Protein AF-A0A9Q3YPM8-F1 (afdb_monomer)

Mean predicted aligned error: 15.96 Å

Sequence (405 aa):
MLRRLGGNARPLLLLPAGAGRDALEETVAVYQGLARAAGAPLRDAVVARRDDGGPLGPLLDVALRRDLCLHFLSNGQNPEDLYPAHPETLVEDALASTAVAGAPARVGDRRWADRLLDQSRALDAATRLLREGVPAFRGLLDHGAADGLTTLAPEVMVHGAADAGLRLALDAAGLPLGPTRAEGDGGRLLPALPDAALWHRLGERHWLAAVRGNARVWRHSDRHTLADCQAEARPWDSRLLRHRGRAVQVRLRRLDVAAPLAGGGEAPLSARLCAWFGTVHDLDSGAVIGRRYWLAPHGQDRERTLSLLLASLSAEALPALERRARQALDEEGVAAPEAAGLLAALALRLDLDDGDWALDARGQLLALLGGRRRRKPETLLEGLLALLRARHSLRALGRDLAPAP

Secondary structure (DSSP, 8-state):
-GGG--SSPPPEEEEETT--HHHHHHHHHHHHHHHHHTT----EEEEE--TT---SHHHHHHHHHTT-EEEEEE-SSSGGGEEE--HHHHHHHHHHHHHTTT-PPPTTSHHHHHHHHHHHHHHHHHHHHHHHH-GGGHHHHHHSS-----S--SEEEEESSTTTSEEEEE-TTS-EEEE-----S--EEESSPPPHHHHHHHTT--EEEEE-TT-EEEETTEEEEHHHHGGGSEEEEEEEEEETTEEEEEEEEEEEEEEEE--TTS--EEEEEEEEEEEEEETTT--EEEEEEEEEETT--HHHHHHHHHHHHHGGGHHHHHHHHHHHHHHTT---HHHHHHHHHHHHHHHH--SHHHHHHHHHHHHHTTS-----HHHHHHHHHHHHHHHHHHHHHHHHTSPP-

Structure (mmCIF, N/CA/C/O backbone):
data_AF-A0A9Q3YPM8-F1
#
_entry.id   AF-A0A9Q3YPM8-F1
#
loop_
_atom_site.group_PDB
_atom_site.id
_atom_site.type_symbol
_atom_site.label_atom_id
_atom_site.label_alt_id
_atom_site.label_comp_id
_atom_site.label_asym_id
_atom_site.label_entity_id
_atom_site.label_seq_id
_atom_site.pdbx_PDB_ins_code
_atom_site.Cartn_x
_atom_site.Cartn_y
_atom_site.Cartn_z
_atom_site.occupancy
_atom_site.B_iso_or_equiv
_atom_site.auth_seq_id
_atom_site.auth_comp_id
_atom_site.auth_asym_id
_atom_site.auth_atom_id
_atom_site.pdbx_PDB_model_num
ATOM 1 N N . MET A 1 1 ? -48.611 19.281 -9.018 1.00 44.16 1 MET A N 1
ATOM 2 C CA . MET A 1 1 ? -49.655 18.943 -8.024 1.00 44.16 1 MET A CA 1
ATOM 3 C C . MET A 1 1 ? -49.682 19.937 -6.854 1.00 44.16 1 MET A C 1
ATOM 5 O O . MET A 1 1 ? -50.742 20.485 -6.602 1.00 44.16 1 MET A O 1
ATOM 9 N N . LEU A 1 2 ? -48.538 20.288 -6.242 1.00 46.97 2 LEU A N 1
ATOM 10 C CA . LEU A 1 2 ? -48.443 21.256 -5.122 1.00 46.97 2 LEU A CA 1
ATOM 11 C C . LEU A 1 2 ? -48.969 22.685 -5.406 1.00 46.97 2 LEU A C 1
ATOM 13 O O . LEU A 1 2 ? -49.424 23.360 -4.496 1.00 46.97 2 LEU A O 1
ATOM 17 N N . ARG A 1 3 ? -48.978 23.140 -6.667 1.00 45.09 3 ARG A N 1
ATOM 18 C CA . ARG A 1 3 ? -49.458 24.484 -7.062 1.00 45.09 3 ARG A CA 1
ATOM 19 C C . ARG A 1 3 ? -50.988 24.673 -7.070 1.00 45.09 3 ARG A C 1
ATOM 21 O O . ARG A 1 3 ? -51.438 25.775 -7.351 1.00 45.09 3 ARG A O 1
ATOM 28 N N . ARG A 1 4 ? -51.786 23.621 -6.835 1.00 46.66 4 ARG A N 1
ATOM 29 C CA . ARG A 1 4 ? -53.264 23.661 -6.938 1.00 46.66 4 ARG A CA 1
ATOM 30 C C . ARG A 1 4 ? -54.008 23.749 -5.597 1.00 46.66 4 ARG A C 1
ATOM 32 O O . ARG A 1 4 ? -55.229 23.847 -5.613 1.00 46.66 4 ARG A O 1
ATOM 39 N N . LEU A 1 5 ? -53.310 23.735 -4.462 1.00 48.03 5 LEU A N 1
ATOM 40 C CA . LEU A 1 5 ? -53.928 23.864 -3.139 1.00 48.03 5 LEU A CA 1
ATOM 41 C C . LEU A 1 5 ? -53.943 25.344 -2.730 1.00 48.03 5 LEU A C 1
ATOM 43 O O . LEU A 1 5 ? -52.986 25.860 -2.163 1.00 48.03 5 LEU A O 1
ATOM 47 N N . GLY A 1 6 ? -55.015 26.046 -3.104 1.00 45.03 6 GLY A N 1
ATOM 48 C CA . GLY A 1 6 ? -55.309 27.389 -2.610 1.00 45.03 6 GLY A CA 1
ATOM 49 C C . GLY A 1 6 ? -55.804 27.329 -1.164 1.00 45.03 6 GLY A C 1
ATOM 50 O O . GLY A 1 6 ? -56.786 26.650 -0.884 1.00 45.03 6 GLY A O 1
ATOM 51 N N . GLY A 1 7 ? -55.123 28.056 -0.275 1.00 45.88 7 GLY A N 1
ATOM 52 C CA . GLY A 1 7 ? -55.460 28.202 1.144 1.00 45.88 7 GLY A CA 1
ATOM 53 C C . GLY A 1 7 ? -54.425 27.541 2.050 1.00 45.88 7 GLY A C 1
ATOM 54 O O . GLY A 1 7 ? -54.368 26.325 2.073 1.00 45.88 7 GLY A O 1
ATOM 55 N N . ASN A 1 8 ? -53.610 28.357 2.736 1.00 58.81 8 ASN A N 1
ATOM 56 C CA . ASN A 1 8 ? -52.725 28.122 3.903 1.00 58.81 8 ASN A CA 1
ATOM 57 C C . ASN A 1 8 ? -52.193 26.694 4.221 1.00 58.81 8 ASN A C 1
ATOM 59 O O . ASN A 1 8 ? -51.879 26.394 5.372 1.00 58.81 8 ASN A O 1
ATOM 63 N N . ALA A 1 9 ? -52.089 25.806 3.235 1.00 62.78 9 ALA A N 1
ATOM 64 C CA . ALA A 1 9 ? -51.736 24.409 3.411 1.00 62.78 9 ALA A CA 1
ATOM 65 C C . ALA A 1 9 ? 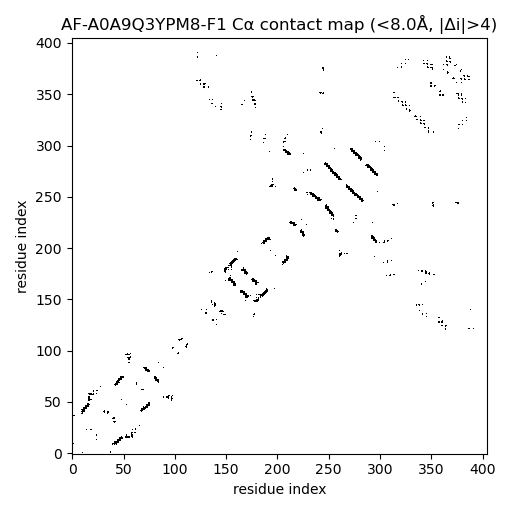-50.215 24.270 3.421 1.00 62.78 9 ALA A C 1
ATOM 67 O O . ALA A 1 9 ? -49.535 24.633 2.458 1.00 62.78 9 ALA A O 1
ATOM 68 N N . ARG A 1 10 ? -49.679 23.740 4.521 1.00 70.25 10 ARG A N 1
ATOM 69 C CA . ARG A 1 10 ? -48.256 23.424 4.637 1.00 70.25 10 ARG A CA 1
ATOM 70 C C . ARG A 1 10 ? -48.000 22.040 4.043 1.00 70.25 10 ARG A C 1
ATOM 72 O O . ARG A 1 10 ? -48.727 21.105 4.383 1.00 70.25 10 ARG A O 1
ATOM 79 N N . PRO A 1 11 ? -47.022 21.890 3.135 1.00 76.06 11 PRO A N 1
ATOM 80 C CA . PRO A 1 11 ? -46.673 20.582 2.611 1.00 76.06 11 PRO A CA 1
ATOM 81 C C . PRO A 1 11 ? -46.047 19.749 3.733 1.00 76.06 11 PRO A C 1
ATOM 83 O O . PRO A 1 11 ? -45.195 20.241 4.470 1.00 76.06 11 PRO A O 1
ATOM 86 N N . LEU A 1 12 ? -46.473 18.493 3.842 1.00 82.56 12 LEU A N 1
ATOM 87 C CA . LEU A 1 12 ? -46.026 17.567 4.873 1.00 82.56 12 LEU A CA 1
ATOM 88 C C . LEU A 1 12 ? -45.457 16.300 4.224 1.00 82.56 12 LEU A C 1
ATOM 90 O O . LEU A 1 12 ? -46.029 15.783 3.262 1.00 82.56 12 LEU A O 1
ATOM 94 N N . LEU A 1 13 ? -44.319 15.820 4.724 1.00 86.00 13 LEU A N 1
ATOM 95 C CA . LEU A 1 13 ? -43.622 14.643 4.211 1.00 86.00 13 LEU A CA 1
ATOM 96 C C . LEU A 1 13 ? -43.983 13.395 5.021 1.00 86.00 13 LEU A C 1
ATOM 98 O O . LEU A 1 13 ? -43.853 13.385 6.240 1.00 86.00 13 LEU A O 1
ATOM 102 N N . LEU A 1 14 ? -44.390 12.322 4.347 1.00 84.50 14 LEU A N 1
ATOM 103 C CA . LEU A 1 14 ? -44.608 11.029 4.992 1.00 84.50 14 LEU A CA 1
ATOM 104 C C . LEU A 1 14 ? -43.314 10.211 4.954 1.00 84.50 14 LEU A C 1
ATOM 106 O O . LEU A 1 14 ? -42.808 9.905 3.874 1.00 84.50 14 LEU A O 1
ATOM 110 N N . LEU A 1 15 ? -42.783 9.862 6.123 1.00 83.38 15 LEU A N 1
ATOM 111 C CA . LEU A 1 15 ? -41.532 9.123 6.266 1.00 83.38 15 LEU A CA 1
ATOM 112 C C . LEU A 1 15 ? -41.803 7.680 6.710 1.00 83.38 15 LEU A C 1
ATOM 114 O O . LEU A 1 15 ? -42.414 7.484 7.762 1.00 83.38 15 LEU A O 1
ATOM 118 N N . PRO A 1 16 ? -41.341 6.661 5.965 1.00 78.19 16 PRO A N 1
ATOM 119 C CA . PRO A 1 16 ? -41.473 5.275 6.394 1.00 78.19 16 PRO A CA 1
ATOM 120 C C . PRO A 1 16 ? -40.496 4.970 7.539 1.00 78.19 16 PRO A C 1
ATOM 122 O O . PRO A 1 16 ? -39.283 5.155 7.405 1.00 78.19 16 PRO A O 1
ATOM 125 N N . ALA A 1 17 ? -41.007 4.459 8.660 1.00 66.75 17 ALA A N 1
ATOM 126 C CA . ALA A 1 17 ? -40.172 3.943 9.739 1.00 66.75 17 ALA A CA 1
ATOM 127 C C . ALA A 1 17 ? -39.450 2.661 9.284 1.00 66.75 17 ALA A C 1
ATOM 129 O O . ALA A 1 17 ? -40.036 1.808 8.617 1.00 66.75 17 ALA A O 1
ATOM 130 N N . GLY A 1 18 ? -38.170 2.518 9.643 1.00 66.25 18 GLY A N 1
ATOM 131 C CA . GLY A 1 18 ? -37.345 1.354 9.291 1.00 66.25 18 GLY A CA 1
ATOM 132 C C . GLY A 1 18 ? -36.570 1.456 7.974 1.00 66.25 18 GLY A C 1
ATOM 133 O O . GLY A 1 18 ? -35.791 0.556 7.663 1.00 66.25 18 GLY A O 1
ATOM 134 N N . ALA A 1 19 ? -36.716 2.547 7.217 1.00 69.12 19 ALA A N 1
ATOM 135 C CA . ALA A 1 19 ? -35.818 2.829 6.102 1.00 69.12 19 ALA A CA 1
ATOM 136 C C . ALA A 1 19 ? -34.400 3.167 6.606 1.00 69.12 19 ALA A C 1
ATOM 138 O O . ALA A 1 19 ? -34.218 3.808 7.644 1.00 69.12 19 ALA A O 1
ATOM 139 N N . GLY A 1 20 ? -33.378 2.722 5.869 1.00 71.00 20 GLY A N 1
ATOM 140 C CA . GLY A 1 20 ? -31.982 3.027 6.186 1.00 71.00 20 GLY A CA 1
ATOM 141 C C . GLY A 1 20 ? -31.685 4.526 6.077 1.00 71.00 20 GLY A C 1
ATOM 142 O O . GLY A 1 20 ? -32.285 5.224 5.259 1.00 71.00 20 GLY A O 1
ATOM 143 N N . ARG A 1 21 ? -30.725 5.007 6.878 1.00 76.88 21 ARG A N 1
ATOM 144 C CA . ARG A 1 21 ? -30.326 6.424 6.958 1.00 76.88 21 ARG A CA 1
ATOM 145 C C . ARG A 1 21 ? -30.075 7.050 5.586 1.00 76.88 21 ARG A C 1
ATOM 147 O O . ARG A 1 21 ? -30.620 8.105 5.298 1.00 76.88 21 ARG A O 1
ATOM 154 N N . ASP A 1 22 ? -29.297 6.375 4.743 1.00 77.38 22 ASP A N 1
ATOM 155 C CA . ASP A 1 22 ? -28.890 6.908 3.438 1.00 77.38 22 ASP A CA 1
ATOM 156 C C . ASP A 1 22 ? -30.092 7.087 2.495 1.00 77.38 22 ASP A C 1
ATOM 158 O O . ASP A 1 22 ? -30.207 8.107 1.821 1.00 77.38 22 ASP A O 1
ATOM 162 N N . ALA A 1 23 ? -31.042 6.144 2.515 1.00 77.25 23 ALA A N 1
ATOM 163 C CA . ALA A 1 23 ? -32.258 6.217 1.705 1.00 77.25 23 ALA A CA 1
ATOM 164 C C . ALA A 1 23 ? -33.213 7.324 2.186 1.00 77.25 23 ALA A C 1
ATOM 166 O O . ALA A 1 23 ? -33.827 8.018 1.371 1.00 77.25 23 ALA A O 1
ATOM 167 N N . LEU A 1 24 ? -33.331 7.508 3.507 1.00 83.62 24 LEU A N 1
ATOM 168 C CA . LEU A 1 24 ? -34.110 8.599 4.099 1.00 83.62 24 LEU A CA 1
ATOM 169 C C . LEU A 1 24 ? -33.495 9.962 3.768 1.00 83.62 24 LEU A C 1
ATOM 171 O O . LEU A 1 24 ? -34.211 10.865 3.343 1.00 83.62 24 LEU A O 1
ATOM 175 N N . GLU A 1 25 ? -32.178 10.093 3.910 1.00 85.81 25 GLU A N 1
ATOM 176 C CA . GLU A 1 25 ? -31.433 11.321 3.628 1.00 85.81 25 GLU A CA 1
ATOM 177 C C . GLU A 1 25 ? -31.576 11.744 2.158 1.00 85.81 25 GLU A C 1
ATOM 179 O O . GLU A 1 25 ? -31.875 12.907 1.874 1.00 85.81 25 GLU A O 1
ATOM 184 N N . GLU A 1 26 ? -31.425 10.803 1.219 1.00 87.25 26 GLU A N 1
ATOM 185 C CA . GLU A 1 26 ? -31.601 11.055 -0.215 1.00 87.25 26 GLU A CA 1
ATOM 186 C C . GLU A 1 26 ? -33.042 11.473 -0.540 1.00 87.25 26 GLU A C 1
ATOM 188 O O . GLU A 1 26 ? -33.267 12.489 -1.202 1.00 87.25 26 GLU A O 1
ATOM 193 N N . THR A 1 27 ? -34.027 10.746 -0.007 1.00 85.56 27 THR A N 1
ATOM 194 C CA . THR A 1 27 ? -35.450 11.032 -0.234 1.00 85.56 27 THR A CA 1
ATOM 195 C C . THR A 1 27 ? -35.820 12.422 0.287 1.00 85.56 27 THR A C 1
ATOM 197 O O . THR A 1 27 ? -36.368 13.243 -0.452 1.00 85.56 27 THR A O 1
ATOM 200 N N . VAL A 1 28 ? -35.470 12.734 1.539 1.00 88.38 28 VAL A N 1
ATOM 201 C CA . VAL A 1 28 ? -35.743 14.042 2.153 1.00 88.38 28 VAL A CA 1
ATOM 202 C C . VAL A 1 28 ? -35.063 15.162 1.365 1.00 88.38 28 VAL A C 1
ATOM 204 O O . VAL A 1 28 ? -35.694 16.185 1.094 1.00 88.38 28 VAL A O 1
ATOM 207 N N . ALA A 1 29 ? -33.812 14.966 0.934 1.00 88.12 29 ALA A N 1
ATOM 208 C CA . ALA A 1 29 ? -33.084 15.953 0.144 1.00 88.12 29 ALA A CA 1
ATOM 209 C C . ALA A 1 29 ? -33.784 16.289 -1.175 1.00 88.12 29 ALA A C 1
ATOM 211 O O . ALA A 1 29 ? -33.936 17.469 -1.507 1.00 88.12 29 ALA A O 1
ATOM 212 N N . VAL A 1 30 ? -34.229 15.266 -1.908 1.00 87.25 30 VAL A N 1
ATOM 213 C CA . VAL A 1 30 ? -34.915 15.434 -3.192 1.00 87.25 30 VAL A CA 1
ATOM 214 C C . VAL A 1 30 ? -36.233 16.180 -2.995 1.00 87.25 30 VAL A C 1
ATOM 216 O O . VAL A 1 30 ? -36.475 17.182 -3.670 1.00 87.25 30 VAL A O 1
ATOM 219 N N . TYR A 1 31 ? -37.064 15.767 -2.034 1.00 84.50 31 TYR A N 1
ATOM 220 C CA . TYR A 1 31 ? -38.361 16.411 -1.804 1.00 84.50 31 TYR A CA 1
ATOM 221 C C . TYR A 1 31 ? -38.232 17.842 -1.272 1.00 84.50 31 TYR A C 1
ATOM 223 O O . TYR A 1 31 ? -38.957 18.723 -1.737 1.00 84.50 31 TYR A O 1
ATOM 231 N N . GLN A 1 32 ? -37.280 18.122 -0.377 1.00 87.44 32 GLN A N 1
ATOM 232 C CA . GLN A 1 32 ? -36.989 19.493 0.058 1.00 87.44 32 GLN A CA 1
ATOM 233 C C . GLN A 1 32 ? -36.479 20.365 -1.098 1.00 87.44 32 GLN A C 1
ATOM 235 O O . GLN A 1 32 ? -36.865 21.531 -1.205 1.00 87.44 32 GLN A O 1
ATOM 240 N N . GLY A 1 33 ? -35.643 19.810 -1.982 1.00 84.56 33 GLY A N 1
ATOM 241 C CA . GLY A 1 33 ? -35.167 20.485 -3.190 1.00 84.56 33 GLY A CA 1
ATOM 242 C C . GLY A 1 33 ? -36.309 20.848 -4.142 1.00 84.56 33 GLY A C 1
ATOM 243 O O . GLY A 1 33 ? -36.423 22.002 -4.559 1.00 84.56 33 GLY A O 1
ATOM 244 N N . LEU A 1 34 ? -37.204 19.895 -4.418 1.00 83.69 34 LEU A N 1
ATOM 245 C CA . LEU A 1 34 ? -38.385 20.101 -5.263 1.00 83.69 34 LEU A CA 1
ATOM 246 C C . LEU A 1 34 ? -39.369 21.109 -4.655 1.00 83.69 34 LEU A C 1
ATOM 248 O O . LEU A 1 34 ? -39.894 21.967 -5.365 1.00 83.69 34 LEU A O 1
ATOM 252 N N . ALA A 1 35 ? -39.603 21.043 -3.344 1.00 81.00 35 ALA A N 1
ATOM 253 C CA . ALA A 1 35 ? -40.507 21.952 -2.645 1.00 81.00 35 ALA A CA 1
ATOM 254 C C . ALA A 1 35 ? -39.954 23.391 -2.623 1.00 81.00 35 ALA A C 1
ATOM 256 O O . ALA A 1 35 ? -40.674 24.344 -2.935 1.00 81.00 35 ALA A O 1
ATOM 257 N N . ARG A 1 36 ? -38.641 23.549 -2.389 1.00 81.00 36 ARG A N 1
ATOM 258 C CA . ARG A 1 36 ? -37.949 24.844 -2.483 1.00 81.00 36 ARG A CA 1
ATOM 259 C C . ARG A 1 36 ? -38.025 25.426 -3.898 1.00 81.00 36 ARG A C 1
ATOM 261 O O . ARG A 1 36 ? -38.323 26.608 -4.036 1.00 81.00 36 ARG A O 1
ATOM 268 N N . ALA A 1 37 ? -37.836 24.610 -4.937 1.00 79.38 37 ALA A N 1
ATOM 269 C CA . ALA A 1 37 ? -38.005 25.039 -6.330 1.00 79.38 37 ALA A CA 1
ATOM 270 C C . ALA A 1 37 ? -39.453 25.459 -6.658 1.00 79.38 37 ALA A C 1
ATOM 272 O O . ALA A 1 37 ? -39.678 26.310 -7.515 1.00 79.38 37 ALA A O 1
ATOM 273 N N . ALA A 1 38 ? -40.438 24.900 -5.949 1.00 78.75 38 ALA A N 1
ATOM 274 C CA . ALA A 1 38 ? -41.848 25.269 -6.054 1.00 78.75 38 ALA A CA 1
ATOM 275 C C . ALA A 1 38 ? -42.260 26.459 -5.159 1.00 78.75 38 ALA A C 1
ATOM 277 O O . ALA A 1 38 ? -43.429 26.845 -5.182 1.00 78.75 38 ALA A O 1
ATOM 278 N N . GLY A 1 39 ? -41.329 27.048 -4.395 1.00 79.62 39 GLY A N 1
ATOM 279 C CA . GLY A 1 39 ? -41.578 28.194 -3.512 1.00 79.62 39 GLY A CA 1
ATOM 280 C C . GLY A 1 39 ? -42.274 27.856 -2.188 1.00 79.62 39 GLY A C 1
ATOM 281 O O . GLY A 1 39 ? -42.705 28.767 -1.488 1.00 79.62 39 GLY A O 1
ATOM 282 N N . ALA A 1 40 ? -42.382 26.574 -1.828 1.00 80.06 40 ALA A N 1
ATOM 283 C CA . ALA A 1 40 ? -43.018 26.121 -0.593 1.00 80.06 40 ALA A CA 1
ATOM 284 C C . ALA A 1 40 ? -42.015 25.296 0.234 1.00 80.06 40 ALA A C 1
ATOM 286 O O . ALA A 1 40 ? -41.669 24.189 -0.174 1.00 80.06 40 ALA A O 1
ATOM 287 N N . PRO A 1 41 ? -41.499 25.795 1.371 1.00 79.31 41 PRO A N 1
ATOM 288 C CA . PRO A 1 41 ? -40.538 25.041 2.169 1.00 79.31 41 PRO A CA 1
ATOM 289 C C . PRO A 1 41 ? -41.195 23.799 2.788 1.00 79.31 41 PRO A C 1
ATOM 291 O O . PRO A 1 41 ? -42.257 23.891 3.399 1.00 79.31 41 PRO A O 1
ATOM 294 N N . LEU A 1 42 ? -40.540 22.645 2.651 1.00 86.56 42 LEU A N 1
ATOM 295 C CA . LEU A 1 42 ? -40.962 21.381 3.252 1.00 86.56 42 LEU A CA 1
ATOM 296 C C . LEU A 1 42 ? -40.192 21.154 4.556 1.00 86.56 42 LEU A C 1
ATOM 298 O O . LEU A 1 42 ? -39.017 20.780 4.524 1.00 86.56 42 LEU A O 1
ATOM 302 N N . ARG A 1 43 ? -40.850 21.425 5.684 1.00 86.50 43 ARG A N 1
ATOM 303 C CA . ARG A 1 43 ? -40.282 21.271 7.036 1.00 86.50 43 ARG A CA 1
ATOM 304 C C . ARG A 1 43 ? -41.102 20.373 7.947 1.00 86.50 43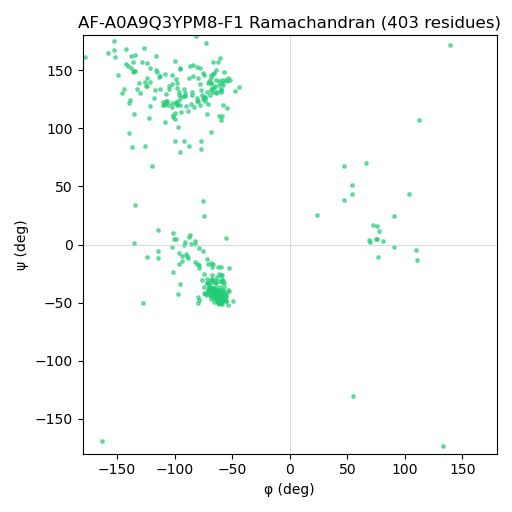 ARG A C 1
ATOM 306 O O . ARG A 1 43 ? -40.629 20.010 9.009 1.00 86.50 43 ARG A O 1
ATOM 313 N N . ASP A 1 44 ? -42.307 20.010 7.540 1.00 86.25 44 ASP A N 1
ATOM 314 C CA . ASP A 1 44 ? -43.229 19.247 8.367 1.00 86.25 44 ASP A CA 1
ATOM 315 C C . ASP A 1 44 ? -43.227 17.784 7.910 1.00 86.25 44 ASP A C 1
ATOM 317 O O . ASP A 1 44 ? -43.214 17.512 6.705 1.00 86.25 44 ASP A O 1
ATOM 321 N N . ALA A 1 45 ? -43.229 16.834 8.847 1.00 87.38 45 ALA A N 1
ATOM 322 C CA . ALA A 1 45 ? -43.259 15.410 8.531 1.00 87.38 45 ALA A CA 1
ATOM 323 C C . ALA A 1 45 ? -44.123 14.580 9.497 1.00 87.38 45 ALA A C 1
ATOM 325 O O . ALA A 1 45 ? -44.351 14.949 10.649 1.00 87.38 45 ALA A O 1
ATOM 326 N N . VAL A 1 46 ? -44.600 13.438 8.999 1.00 85.50 46 VAL A N 1
ATOM 327 C CA . VAL A 1 46 ? -45.326 12.396 9.741 1.00 85.50 46 VAL A CA 1
ATOM 328 C C . VAL A 1 46 ? -44.590 11.084 9.543 1.00 85.50 46 VAL A C 1
ATOM 330 O O . VAL A 1 46 ? -44.169 10.759 8.432 1.00 85.50 46 VAL A O 1
ATOM 333 N N . VAL A 1 47 ? -44.432 10.328 10.622 1.00 83.75 47 VAL A N 1
ATOM 334 C CA . VAL A 1 47 ? -43.753 9.033 10.600 1.00 83.75 47 VAL A CA 1
ATOM 335 C C . VAL A 1 47 ? -44.792 7.926 10.465 1.00 83.75 47 VAL A C 1
ATOM 337 O O . VAL A 1 47 ? -45.696 7.827 11.286 1.00 83.75 47 VAL A O 1
ATOM 340 N N . ALA A 1 48 ? -44.658 7.081 9.447 1.00 79.25 48 ALA A N 1
ATOM 341 C CA . ALA A 1 48 ? -45.505 5.910 9.244 1.00 79.25 48 ALA A CA 1
ATOM 342 C C . ALA A 1 48 ? -44.774 4.640 9.692 1.00 79.25 48 ALA A C 1
ATOM 344 O O . ALA A 1 48 ? -43.806 4.220 9.049 1.00 79.25 48 ALA A O 1
ATOM 345 N N . ARG A 1 49 ? -45.231 4.013 10.779 1.00 71.19 49 ARG A N 1
ATOM 346 C CA . ARG A 1 49 ? -44.704 2.745 11.296 1.00 71.19 49 ARG A CA 1
ATOM 347 C C . ARG A 1 49 ? -45.562 1.594 10.766 1.00 71.19 49 ARG A C 1
ATOM 349 O O . ARG A 1 49 ? -46.763 1.570 10.985 1.00 71.19 49 ARG A O 1
ATOM 356 N N . ARG A 1 50 ? -44.955 0.654 10.029 1.00 57.91 50 ARG A N 1
ATOM 357 C CA . ARG A 1 50 ? -45.575 -0.654 9.737 1.00 57.91 50 ARG A CA 1
ATOM 358 C C . ARG A 1 50 ? -45.311 -1.588 10.915 1.00 57.91 50 ARG A C 1
ATOM 360 O O . ARG A 1 50 ? -44.225 -1.512 11.488 1.00 57.91 50 ARG A O 1
ATOM 367 N N . ASP A 1 51 ? -46.272 -2.453 11.219 1.00 53.53 51 ASP A N 1
ATOM 368 C CA . ASP A 1 51 ? -46.454 -3.232 12.462 1.00 53.53 51 ASP A CA 1
ATOM 369 C C . ASP A 1 51 ? -45.287 -4.134 12.941 1.00 53.53 51 ASP A C 1
ATOM 371 O O . ASP A 1 51 ? -45.416 -4.793 13.963 1.00 53.53 51 ASP A O 1
ATOM 375 N N . ASP A 1 52 ? -44.117 -4.099 12.292 1.00 52.94 52 ASP A N 1
ATOM 376 C CA . ASP A 1 52 ? -42.865 -4.754 12.720 1.00 52.94 52 ASP A CA 1
ATOM 377 C C . ASP A 1 52 ? -41.722 -3.766 13.073 1.00 52.94 52 ASP A C 1
ATOM 379 O O . ASP A 1 52 ? -40.566 -4.151 13.228 1.00 52.94 52 ASP A O 1
ATOM 383 N N . GLY A 1 53 ? -42.027 -2.470 13.219 1.00 54.94 53 GLY A N 1
ATOM 384 C CA . GLY A 1 53 ? -41.242 -1.496 13.991 1.00 54.94 53 GLY A CA 1
ATOM 385 C C . GLY A 1 53 ? -39.723 -1.465 13.765 1.00 54.94 53 GLY A C 1
ATOM 386 O O . GLY A 1 53 ? -38.958 -1.736 14.689 1.00 54.94 53 GLY A O 1
ATOM 387 N N . GLY A 1 54 ? -39.274 -1.052 12.575 1.00 60.91 54 GLY A N 1
ATOM 388 C CA . GLY A 1 54 ? -37.855 -0.759 12.334 1.00 60.91 54 GLY A CA 1
ATOM 389 C C . GLY A 1 54 ? -37.303 0.370 13.232 1.00 60.91 54 GLY A C 1
ATOM 390 O O . GLY A 1 54 ? -38.076 1.166 13.773 1.00 60.91 54 GLY A O 1
ATOM 391 N N . PRO A 1 55 ? -35.970 0.469 13.400 1.00 68.25 55 PRO A N 1
ATOM 392 C CA . PRO A 1 55 ? -35.357 1.397 14.350 1.00 68.25 55 PRO A CA 1
ATOM 393 C C . PRO A 1 55 ? -35.648 2.857 13.981 1.00 68.25 55 PRO A C 1
ATOM 395 O O . PRO A 1 55 ? -35.435 3.274 12.842 1.00 68.25 55 PRO A O 1
ATOM 398 N N . LEU A 1 56 ? -36.089 3.649 14.963 1.00 76.44 56 LEU A N 1
ATOM 399 C CA . LEU A 1 56 ? -36.402 5.075 14.778 1.00 76.44 56 LEU A CA 1
ATOM 400 C C . LEU A 1 56 ? -35.151 5.968 14.750 1.00 76.44 56 LEU A C 1
ATOM 402 O O . LEU A 1 56 ? -35.204 7.085 14.242 1.00 76.44 56 LEU A O 1
ATOM 406 N N . GLY A 1 57 ? -34.009 5.477 15.244 1.00 78.19 57 GLY A N 1
ATOM 407 C CA . GLY A 1 57 ? -32.757 6.241 15.337 1.00 78.19 57 GLY A CA 1
ATOM 408 C C . GLY A 1 57 ? -32.288 6.877 14.016 1.00 78.19 57 GLY A C 1
ATOM 409 O O . GLY A 1 57 ? -32.058 8.085 13.989 1.00 78.19 57 GLY A O 1
ATOM 410 N N . PRO A 1 58 ? -32.185 6.119 12.906 1.00 78.31 58 PRO A N 1
ATOM 411 C CA . PRO A 1 58 ? -31.844 6.677 11.596 1.00 78.31 58 PRO A CA 1
ATOM 412 C C . PRO A 1 58 ? -32.792 7.787 11.127 1.00 78.31 58 PRO A C 1
ATOM 414 O O . PRO A 1 58 ? -32.343 8.752 10.518 1.00 78.31 58 PRO A O 1
ATOM 417 N N . LEU A 1 59 ? -34.088 7.671 11.427 1.00 82.00 59 LEU A N 1
ATOM 418 C CA . LEU A 1 59 ? -35.092 8.664 11.050 1.00 82.00 59 LEU A CA 1
ATOM 419 C C . LEU A 1 59 ? -34.950 9.945 11.874 1.00 82.00 59 LEU A C 1
ATOM 421 O O . LEU A 1 59 ? -34.996 11.033 11.303 1.00 82.00 59 LEU A O 1
ATOM 425 N N . LEU A 1 60 ? -34.735 9.828 13.189 1.00 84.19 60 LEU A N 1
ATOM 426 C CA . LEU A 1 60 ? -34.515 10.985 14.060 1.00 84.19 60 LEU A CA 1
ATOM 427 C C . LEU A 1 60 ? -33.236 11.750 13.690 1.00 84.19 60 LEU A C 1
ATOM 429 O O . LEU A 1 60 ? -33.254 12.979 13.672 1.00 84.19 60 LEU A O 1
ATOM 433 N N . ASP A 1 61 ? -32.147 11.055 13.341 1.00 81.62 61 ASP A N 1
ATOM 434 C CA . ASP A 1 61 ? -30.912 11.710 12.883 1.00 81.62 61 ASP A CA 1
ATOM 435 C C . ASP A 1 61 ? -31.135 12.510 11.589 1.00 81.62 61 ASP A C 1
ATOM 437 O O . ASP A 1 61 ? -30.715 13.666 11.504 1.00 81.62 61 ASP A O 1
ATOM 441 N N . VAL A 1 62 ? -31.843 11.938 10.609 1.00 82.12 62 VAL A N 1
ATOM 442 C CA . VAL A 1 62 ? -32.192 12.642 9.362 1.00 82.12 62 VAL A CA 1
ATOM 443 C C . VAL A 1 62 ? -33.109 13.835 9.647 1.00 82.12 62 VAL A C 1
ATOM 445 O O . VAL A 1 62 ? -32.867 14.925 9.131 1.00 82.12 62 VAL A O 1
ATOM 448 N N . ALA A 1 63 ? -34.124 13.672 10.502 1.00 84.12 63 ALA A N 1
ATOM 449 C CA . ALA A 1 63 ? -35.047 14.750 10.853 1.00 84.12 63 ALA A CA 1
ATOM 450 C C . ALA A 1 63 ? -34.327 15.940 11.509 1.00 84.12 63 ALA A C 1
ATOM 452 O O . ALA A 1 63 ? -34.533 17.080 11.095 1.00 84.12 63 ALA A O 1
ATOM 453 N N . LEU A 1 64 ? -33.419 15.675 12.455 1.00 83.38 64 LEU A N 1
ATOM 454 C CA . LEU A 1 64 ? -32.603 16.704 13.107 1.00 83.38 64 LEU A CA 1
ATOM 455 C C . LEU A 1 64 ? -31.669 17.412 12.117 1.00 83.38 64 LEU A C 1
ATOM 457 O O . LEU A 1 64 ? -31.593 18.638 12.105 1.00 83.38 64 LEU A O 1
ATOM 461 N N . ARG A 1 65 ? -30.976 16.662 11.251 1.00 83.19 65 ARG A N 1
ATOM 462 C CA . ARG A 1 65 ? -30.043 17.234 10.260 1.00 83.19 65 ARG A CA 1
ATOM 463 C C . ARG A 1 65 ? -30.740 18.053 9.180 1.00 83.19 65 ARG A C 1
ATOM 465 O O . ARG A 1 65 ? -30.134 18.972 8.629 1.00 83.19 65 ARG A O 1
ATOM 472 N N . ARG A 1 66 ? -31.983 17.703 8.847 1.00 85.88 66 ARG A N 1
ATOM 473 C CA . ARG A 1 66 ? -32.774 18.329 7.778 1.00 85.88 66 ARG A CA 1
ATOM 474 C C . ARG A 1 66 ? -33.814 19.325 8.274 1.00 85.88 66 ARG A C 1
ATOM 476 O O . ARG A 1 66 ? -34.604 19.793 7.452 1.00 85.88 66 ARG A O 1
ATOM 483 N N . ASP A 1 67 ? -33.771 19.675 9.561 1.00 86.38 67 ASP A N 1
ATOM 484 C CA . ASP A 1 67 ? -34.669 20.646 10.200 1.00 86.38 67 ASP A CA 1
ATOM 485 C C . ASP A 1 67 ? -36.153 20.293 9.968 1.00 86.38 67 ASP A C 1
ATOM 487 O O . ASP A 1 67 ? -36.971 21.135 9.590 1.00 86.38 67 ASP A O 1
ATOM 491 N N . LEU A 1 68 ? -36.480 19.000 10.108 1.00 87.69 68 LEU A N 1
ATOM 492 C CA . LEU A 1 68 ? -37.843 18.487 9.989 1.00 87.69 68 LEU A CA 1
ATOM 493 C C . LEU A 1 68 ? -38.532 18.453 11.357 1.00 87.69 68 LEU A C 1
ATOM 495 O O . LEU A 1 68 ? -38.044 17.837 12.303 1.00 87.69 68 LEU A O 1
ATOM 499 N N . CYS A 1 69 ? -39.717 19.051 11.429 1.00 88.81 69 CYS A N 1
ATOM 500 C CA . CYS A 1 69 ? -40.626 18.970 12.559 1.00 88.81 69 CYS A CA 1
ATOM 501 C C . CYS A 1 69 ? -41.551 17.758 12.388 1.00 88.81 69 CYS A C 1
ATOM 503 O O . CYS A 1 69 ? -42.347 17.692 11.445 1.00 88.81 69 CYS A O 1
ATOM 505 N N . LEU A 1 70 ? -41.421 16.783 13.289 1.00 87.50 70 LEU A N 1
ATOM 506 C CA . LEU A 1 70 ? -42.285 15.606 13.332 1.00 87.50 70 LEU A CA 1
ATOM 507 C C . LEU A 1 70 ? -43.563 15.964 14.095 1.00 87.50 70 LEU A C 1
ATOM 509 O O . LEU A 1 70 ? -43.488 16.318 15.268 1.00 87.50 70 LEU A O 1
ATOM 513 N N . HIS A 1 71 ? -44.721 15.877 13.437 1.00 83.88 71 HIS A N 1
ATOM 514 C CA . HIS A 1 71 ? -46.013 16.237 14.046 1.00 83.88 71 HIS A CA 1
ATOM 515 C C . HIS A 1 71 ? -46.762 15.031 14.595 1.00 83.88 71 HIS A C 1
ATOM 517 O O . HIS A 1 71 ? -47.310 15.086 15.695 1.00 83.88 71 HIS A O 1
ATOM 523 N N . PHE A 1 72 ? -46.766 13.935 13.836 1.00 83.50 72 PHE A N 1
ATOM 524 C CA . PHE A 1 72 ? -47.502 12.729 14.194 1.00 83.50 72 PHE A CA 1
ATOM 525 C C . PHE A 1 72 ? -46.727 11.452 13.863 1.00 83.50 72 PHE A C 1
ATOM 527 O O . PHE A 1 72 ? -45.901 11.418 12.943 1.00 83.50 72 PHE A O 1
ATOM 534 N N . LEU A 1 73 ? -47.041 10.400 14.610 1.00 82.50 73 LEU A N 1
ATOM 535 C CA . LEU A 1 73 ? -46.601 9.025 14.422 1.00 82.50 73 LEU A CA 1
ATOM 536 C C . LEU A 1 73 ? -47.837 8.156 14.159 1.00 82.50 73 LEU A C 1
ATOM 538 O O . LEU A 1 73 ? -48.767 8.162 14.958 1.00 82.50 73 LEU A O 1
ATOM 542 N N . SER A 1 74 ? -47.841 7.410 13.059 1.00 81.50 74 SER A N 1
ATOM 543 C CA . SER A 1 74 ? -48.866 6.409 12.751 1.00 81.50 74 SER A CA 1
ATOM 544 C C . SER A 1 74 ? -48.350 5.035 13.155 1.00 81.50 74 SER A C 1
ATOM 546 O O . SER A 1 74 ? -47.327 4.607 12.616 1.00 81.50 74 SER A O 1
ATOM 548 N N . ASN A 1 75 ? -49.038 4.355 14.071 1.00 72.06 75 ASN A N 1
ATOM 549 C CA . ASN A 1 75 ? -48.690 3.003 14.534 1.00 72.06 75 ASN A CA 1
ATOM 550 C C . ASN A 1 75 ? -49.505 1.890 13.858 1.00 72.06 75 ASN A C 1
ATOM 552 O O . ASN A 1 75 ? -49.349 0.734 14.225 1.00 72.06 75 ASN A O 1
ATOM 556 N N . GLY A 1 76 ? -50.341 2.235 12.881 1.00 68.12 76 GLY A N 1
ATOM 557 C CA . GLY A 1 76 ? -51.170 1.305 12.126 1.00 68.12 76 GLY A CA 1
ATOM 558 C C . GLY A 1 76 ? -51.683 1.945 10.836 1.00 68.12 76 GLY A C 1
ATOM 559 O O . GLY A 1 76 ? -51.203 3.007 10.418 1.00 68.12 76 GLY A O 1
ATOM 560 N N . GLN A 1 77 ? -52.624 1.271 10.172 1.00 66.94 77 GLN A N 1
ATOM 561 C CA . GLN A 1 77 ? -53.207 1.723 8.900 1.00 66.94 77 GLN A CA 1
ATOM 562 C C . GLN A 1 77 ? -54.494 2.533 9.082 1.00 66.94 77 GLN A C 1
ATOM 564 O O . GLN A 1 77 ? -54.967 3.119 8.105 1.00 66.94 77 GLN A O 1
ATOM 569 N N . ASN A 1 78 ? -55.056 2.572 10.293 1.00 70.38 78 ASN A N 1
ATOM 570 C CA . ASN A 1 78 ? -56.308 3.266 10.536 1.00 70.38 78 ASN A CA 1
ATOM 571 C C . ASN A 1 78 ? -56.060 4.697 11.053 1.00 70.38 78 ASN A C 1
ATOM 573 O O . ASN A 1 78 ? -55.042 4.958 11.697 1.00 70.38 78 ASN A O 1
ATOM 577 N N . PRO A 1 79 ? -56.966 5.654 10.781 1.00 64.75 79 PRO A N 1
ATOM 578 C CA . PRO A 1 79 ? -56.819 7.042 11.229 1.00 64.75 79 PRO A CA 1
ATOM 579 C C . PRO A 1 79 ? -56.703 7.205 12.750 1.00 64.75 79 PRO A C 1
ATOM 581 O O . PRO A 1 79 ? -56.069 8.150 13.215 1.00 64.75 79 PRO A O 1
ATOM 584 N N . GLU A 1 80 ? -57.309 6.302 13.521 1.00 75.75 80 GLU A N 1
ATOM 585 C CA . GLU A 1 80 ? -57.219 6.254 14.982 1.00 75.75 80 GLU A CA 1
ATOM 586 C C . GLU A 1 80 ? -55.825 5.877 15.509 1.00 75.75 80 GLU A C 1
ATOM 588 O O . GLU A 1 80 ? -55.530 6.146 16.673 1.00 75.75 80 GLU A O 1
ATOM 593 N N . ASP A 1 81 ? -54.951 5.328 14.658 1.00 74.38 81 ASP A N 1
ATOM 594 C CA . ASP A 1 81 ? -53.585 4.928 15.014 1.00 74.38 81 ASP A CA 1
ATOM 595 C C . ASP A 1 81 ? -52.572 6.086 14.884 1.00 74.38 81 ASP A C 1
ATOM 597 O O . ASP A 1 81 ? -51.357 5.866 14.961 1.00 74.38 81 ASP A O 1
ATOM 601 N N . LEU A 1 82 ? -53.053 7.315 14.647 1.00 78.62 82 LEU A N 1
ATOM 602 C CA . LEU A 1 82 ? -52.243 8.523 14.509 1.00 78.62 82 LEU A CA 1
ATOM 603 C C . LEU A 1 82 ? -52.126 9.264 15.849 1.00 78.62 82 LEU A C 1
ATOM 605 O O . LEU A 1 82 ? -53.089 9.842 16.351 1.00 78.62 82 LEU A O 1
ATOM 609 N N . TYR A 1 83 ? -50.914 9.317 16.394 1.00 79.75 83 TYR A N 1
ATOM 610 C CA . TYR A 1 83 ? -50.616 9.936 17.684 1.00 79.75 83 TYR A CA 1
ATOM 611 C C . TYR A 1 83 ? -49.699 11.152 17.527 1.00 79.75 83 TYR A C 1
ATOM 613 O O . TYR A 1 83 ? -48.854 11.164 16.628 1.00 79.75 83 TYR A O 1
ATOM 621 N N . PRO A 1 84 ? -49.812 12.177 18.390 1.00 82.25 84 PRO A N 1
ATOM 622 C CA . PRO A 1 84 ? -48.859 13.280 18.409 1.00 82.25 84 PRO A CA 1
ATOM 623 C C . PRO A 1 84 ? -47.428 12.789 18.656 1.00 82.25 84 PRO A C 1
ATOM 625 O O . PRO A 1 84 ? -47.173 11.948 19.517 1.00 82.25 84 PRO A O 1
ATOM 628 N N . ALA A 1 85 ? -46.481 13.344 17.906 1.00 81.88 85 ALA A N 1
ATOM 629 C CA . ALA A 1 85 ? -45.061 13.044 18.026 1.00 81.88 85 ALA A CA 1
ATOM 630 C C . ALA A 1 85 ? -44.454 13.752 19.252 1.00 81.88 85 ALA A C 1
ATOM 632 O O . ALA A 1 85 ? -43.860 14.825 19.137 1.00 81.88 85 ALA A O 1
ATOM 633 N N . HIS A 1 86 ? -44.599 13.165 20.443 1.00 81.12 86 HIS A N 1
ATOM 634 C CA . HIS A 1 86 ? -43.985 13.718 21.651 1.00 81.12 86 HIS A CA 1
ATOM 635 C C . HIS A 1 86 ? -42.470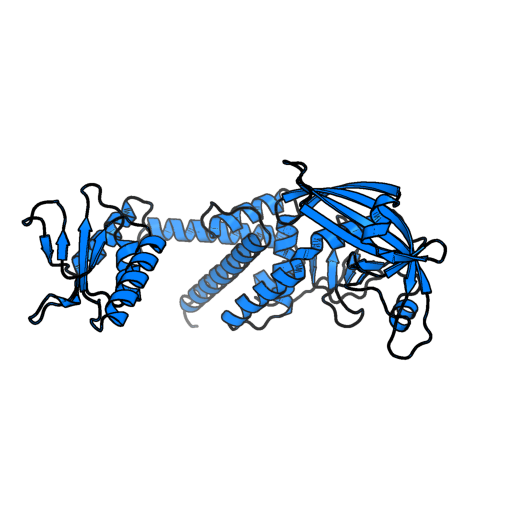 13.440 21.669 1.00 81.12 86 HIS A C 1
ATOM 637 O O . HIS A 1 86 ? -42.071 12.273 21.594 1.00 81.12 86 HIS A O 1
ATOM 643 N N . PRO A 1 87 ? -41.610 14.472 21.807 1.00 72.06 87 PRO A N 1
ATOM 644 C CA . PRO A 1 87 ? -40.156 14.312 21.727 1.00 72.06 87 PRO A CA 1
ATOM 645 C C . PRO A 1 87 ? -39.604 13.269 22.702 1.00 72.06 87 PRO A C 1
ATOM 647 O O . PRO A 1 87 ? -38.761 12.461 22.323 1.00 72.06 87 PRO A O 1
ATOM 650 N N . GLU A 1 88 ? -40.118 13.257 23.932 1.00 75.12 88 GLU A N 1
ATOM 651 C CA . GLU A 1 88 ? -39.701 12.326 24.985 1.00 75.12 88 GLU A CA 1
ATOM 652 C C . GLU A 1 88 ? -39.997 10.877 24.584 1.00 75.12 88 GLU A C 1
ATOM 654 O O . GLU A 1 88 ? -39.086 10.053 24.542 1.00 75.12 88 GLU A O 1
ATOM 659 N N . THR A 1 89 ? -41.228 10.598 24.147 1.00 74.06 89 THR A N 1
ATOM 660 C CA . THR A 1 89 ? -41.642 9.254 23.706 1.00 74.06 89 THR A CA 1
ATOM 661 C C 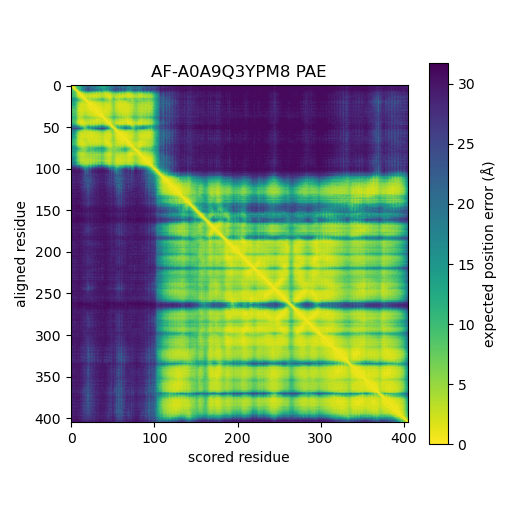. THR A 1 89 ? -40.888 8.776 22.466 1.00 74.06 89 THR A C 1
ATOM 663 O O . THR A 1 89 ? -40.523 7.610 22.376 1.00 74.06 89 THR A O 1
ATOM 666 N N . LEU A 1 90 ? -40.576 9.674 21.523 1.00 74.25 90 LEU A N 1
ATOM 667 C CA . LEU A 1 90 ? -39.820 9.326 20.318 1.00 74.25 90 LEU A CA 1
ATOM 668 C C . LEU A 1 90 ? -38.371 8.954 20.635 1.00 74.25 90 LEU A C 1
ATOM 670 O O . LEU A 1 90 ? -37.820 8.035 20.027 1.00 74.25 90 LEU A O 1
ATOM 674 N N . VAL A 1 91 ? -37.748 9.672 21.571 1.00 75.88 91 VAL A N 1
ATOM 675 C CA . VAL A 1 91 ? -36.391 9.372 22.034 1.00 75.88 91 VAL A CA 1
ATOM 676 C C . VAL A 1 91 ? -36.385 8.063 22.818 1.00 75.88 91 VAL A C 1
ATOM 678 O O . VAL A 1 91 ? -35.527 7.219 22.566 1.00 75.88 91 VAL A O 1
ATOM 681 N N . GLU A 1 92 ? -37.349 7.851 23.713 1.00 71.56 92 GLU A N 1
ATOM 682 C CA . GLU A 1 92 ? -37.493 6.596 24.455 1.00 71.56 92 GLU A CA 1
ATOM 683 C C . GLU A 1 92 ? -37.704 5.398 23.524 1.00 71.56 92 GLU A C 1
ATOM 685 O O . GLU A 1 92 ? -36.978 4.411 23.644 1.00 71.56 92 GLU A O 1
ATOM 690 N N . ASP A 1 93 ? -38.590 5.503 22.533 1.00 70.12 93 ASP A N 1
ATOM 691 C CA . ASP A 1 93 ? -38.842 4.448 21.547 1.00 70.12 93 ASP A CA 1
ATOM 692 C C . ASP A 1 93 ? -37.633 4.194 20.636 1.00 70.12 93 ASP A C 1
ATOM 694 O O . ASP A 1 93 ? -37.325 3.047 20.287 1.00 70.12 93 ASP A O 1
ATOM 698 N N . ALA A 1 94 ? -36.901 5.243 20.249 1.00 70.62 94 ALA A N 1
ATOM 699 C CA . ALA A 1 94 ? -35.662 5.103 19.487 1.00 70.62 94 ALA A CA 1
ATOM 700 C C . ALA A 1 94 ? -34.576 4.386 20.299 1.00 70.62 94 ALA A C 1
ATOM 702 O O . ALA A 1 94 ? -33.884 3.512 19.774 1.00 70.62 94 ALA A O 1
ATOM 703 N N . LEU A 1 95 ? -34.462 4.696 21.591 1.00 64.44 95 LEU A N 1
ATOM 704 C CA . LEU A 1 95 ? -33.530 4.035 22.501 1.00 64.44 95 LEU A CA 1
ATOM 705 C C . LEU A 1 95 ? -33.959 2.586 22.798 1.00 64.44 95 LEU A C 1
ATOM 707 O O . LEU A 1 95 ? -33.120 1.682 22.784 1.00 64.44 95 LEU A O 1
ATOM 711 N N . ALA A 1 96 ? -35.254 2.331 22.988 1.00 62.59 96 ALA A N 1
ATOM 712 C CA . ALA A 1 96 ? -35.809 1.001 23.232 1.00 62.59 96 ALA A CA 1
ATOM 713 C C . ALA A 1 96 ? -35.683 0.080 22.005 1.00 62.59 96 ALA A C 1
ATOM 715 O O . ALA A 1 96 ? -35.297 -1.081 22.139 1.00 62.59 96 ALA A O 1
ATOM 716 N N . SER A 1 97 ? -35.910 0.596 20.793 1.00 57.12 97 SER A N 1
ATOM 717 C CA . SER A 1 97 ? -35.735 -0.168 19.545 1.00 57.12 97 SER A CA 1
ATOM 718 C C . SER A 1 97 ? -34.267 -0.506 19.251 1.00 57.12 97 SER A C 1
ATOM 720 O O . SER A 1 97 ? -33.978 -1.585 18.734 1.00 57.12 97 SER A O 1
ATOM 722 N N . THR A 1 98 ? -33.311 0.334 19.671 1.00 50.97 98 THR A N 1
ATOM 723 C CA . THR A 1 98 ? -31.879 -0.027 19.635 1.00 50.97 98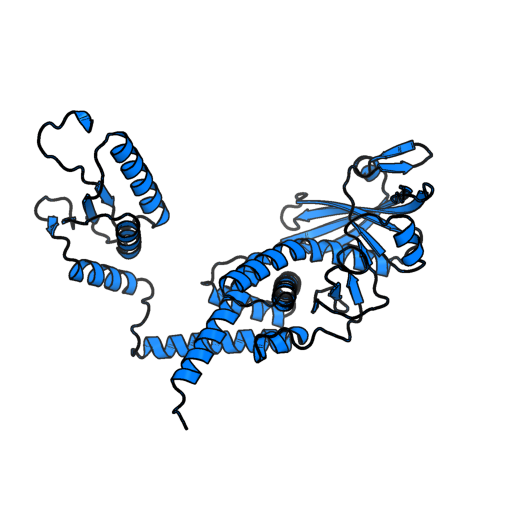 THR A CA 1
ATOM 724 C C . THR A 1 98 ? -31.479 -1.090 20.664 1.00 50.97 98 THR A C 1
ATOM 726 O O . THR A 1 98 ? -30.441 -1.731 20.506 1.00 50.97 98 THR A O 1
ATOM 729 N N . ALA A 1 99 ? -32.298 -1.346 21.692 1.00 45.31 99 ALA A N 1
ATOM 730 C CA . ALA A 1 99 ? -31.992 -2.345 22.715 1.00 45.31 99 ALA A CA 1
ATOM 731 C C . ALA A 1 99 ? -32.167 -3.796 22.231 1.00 45.31 99 ALA A C 1
ATOM 733 O O . ALA A 1 99 ? -31.480 -4.689 22.731 1.00 45.31 99 ALA A O 1
ATOM 734 N N . VAL A 1 100 ? -33.019 -4.025 21.223 1.00 44.81 100 VAL A N 1
ATOM 735 C CA . VAL A 1 100 ? -33.260 -5.350 20.616 1.00 44.81 100 VAL A CA 1
ATOM 736 C C . VAL A 1 100 ? -32.143 -5.744 19.632 1.00 44.81 100 VAL A C 1
ATOM 738 O O . VAL A 1 100 ? -31.905 -6.927 19.404 1.00 44.81 100 VAL A O 1
ATOM 741 N N . ALA A 1 101 ? -31.367 -4.776 19.134 1.00 41.50 101 ALA A N 1
ATOM 742 C CA . ALA A 1 101 ? -30.191 -4.996 18.291 1.00 41.50 101 ALA A CA 1
ATOM 743 C C . ALA A 1 101 ? -28.923 -4.436 18.962 1.00 41.50 101 ALA A C 1
ATOM 745 O O . ALA A 1 101 ? -28.334 -3.467 18.499 1.00 41.50 101 ALA A O 1
ATOM 746 N N . GLY A 1 102 ? -28.500 -5.052 20.072 1.00 46.09 102 GLY A N 1
ATOM 747 C CA . GLY A 1 102 ? -27.212 -4.753 20.712 1.00 46.09 102 GLY A CA 1
ATOM 748 C C . GLY A 1 102 ? -27.120 -3.340 21.305 1.00 46.09 102 GLY A C 1
ATOM 749 O O . GLY A 1 102 ? -26.360 -2.508 20.820 1.00 46.09 102 GLY A O 1
ATOM 750 N N . ALA A 1 103 ? -27.863 -3.087 22.386 1.00 39.38 103 ALA A N 1
ATOM 751 C CA . ALA A 1 103 ? -27.919 -1.803 23.099 1.00 39.38 103 ALA A CA 1
ATOM 752 C C . ALA A 1 103 ? -26.536 -1.155 23.330 1.00 39.38 103 ALA A C 1
ATOM 754 O O . ALA A 1 103 ? -25.671 -1.862 23.841 1.00 39.38 103 ALA A O 1
ATOM 755 N N . PRO A 1 104 ? -26.300 0.158 23.125 1.00 41.75 104 PRO A N 1
ATOM 756 C CA . PRO A 1 104 ? -25.239 0.892 23.826 1.00 41.75 104 PRO A CA 1
ATOM 757 C C . PRO A 1 104 ? -25.611 1.009 25.315 1.00 41.75 104 PRO A C 1
ATOM 759 O O . PRO A 1 104 ? -26.759 1.287 25.648 1.00 41.75 104 PRO A O 1
ATOM 762 N N . ALA A 1 105 ? -24.688 0.720 26.234 1.00 42.06 105 ALA A N 1
ATOM 763 C CA . ALA A 1 105 ? -25.012 0.753 27.662 1.00 42.06 105 ALA A CA 1
ATOM 764 C C . ALA A 1 105 ? -24.999 2.193 28.171 1.00 42.06 105 ALA A C 1
ATOM 766 O O . ALA A 1 105 ? -24.150 2.989 27.765 1.00 42.06 105 ALA A O 1
ATOM 767 N N . ARG A 1 106 ? -25.916 2.497 29.091 1.00 42.38 106 ARG A N 1
ATOM 768 C CA . ARG A 1 106 ? -25.911 3.744 29.857 1.00 42.38 106 ARG A CA 1
ATOM 769 C C . ARG A 1 106 ? -24.663 3.780 30.743 1.00 42.38 106 ARG A C 1
ATOM 771 O O . ARG A 1 106 ? -24.320 2.775 31.363 1.00 42.38 106 ARG A O 1
ATOM 778 N N . VAL A 1 107 ? -23.987 4.927 30.798 1.00 42.09 107 VAL A N 1
ATOM 779 C CA . VAL A 1 107 ? -22.848 5.153 31.704 1.00 42.09 107 VAL A CA 1
ATOM 780 C C . VAL A 1 107 ? -23.306 4.843 33.134 1.00 42.09 107 VAL A C 1
ATOM 782 O O . VAL A 1 107 ? -24.244 5.467 33.621 1.00 42.09 107 VAL A O 1
ATOM 785 N N . GLY A 1 108 ? -22.692 3.835 33.766 1.00 48.81 108 GLY A N 1
ATOM 786 C CA . GLY A 1 108 ? -23.054 3.351 35.109 1.00 48.81 108 GLY A CA 1
ATOM 787 C C . GLY A 1 108 ? -23.695 1.954 35.183 1.00 48.81 108 GLY A C 1
ATOM 788 O O . GLY A 1 108 ? -23.723 1.370 36.264 1.00 48.81 108 GLY A O 1
ATOM 789 N N . ASP A 1 109 ? -24.147 1.365 34.070 1.00 51.75 109 ASP A N 1
ATOM 790 C CA . ASP A 1 109 ? -24.607 -0.035 34.055 1.00 51.75 109 ASP A CA 1
ATOM 791 C C . ASP A 1 109 ? -23.425 -1.020 34.127 1.00 51.75 109 ASP A C 1
ATOM 793 O O . ASP A 1 109 ? -22.389 -0.804 33.496 1.00 51.75 109 ASP A O 1
ATOM 797 N N . ARG A 1 110 ? -23.588 -2.180 34.787 1.00 55.56 110 ARG A N 1
ATOM 798 C CA . ARG A 1 110 ? -22.566 -3.259 34.770 1.00 55.56 110 ARG A CA 1
ATOM 799 C C . ARG A 1 110 ? -22.157 -3.642 33.345 1.00 55.56 110 ARG A C 1
ATOM 801 O O . ARG A 1 110 ? -20.979 -3.751 33.051 1.00 55.56 110 ARG A O 1
ATOM 808 N N . ARG A 1 111 ? -23.123 -3.698 32.422 1.00 53.94 111 ARG A N 1
ATOM 809 C CA . ARG A 1 111 ? -22.886 -3.969 30.992 1.00 53.94 111 ARG A CA 1
ATOM 810 C C . ARG A 1 111 ? -22.133 -2.851 30.258 1.00 53.94 111 ARG A C 1
ATOM 812 O O . ARG A 1 111 ? -21.646 -3.081 29.152 1.00 53.94 111 ARG A O 1
ATOM 819 N N . TRP A 1 112 ? -22.107 -1.633 30.799 1.00 54.66 112 TRP A N 1
ATOM 820 C CA . TRP A 1 112 ? -21.260 -0.545 30.305 1.00 54.66 112 TRP A CA 1
ATOM 821 C C . TRP A 1 112 ? -19.832 -0.728 30.792 1.00 54.66 112 TRP A C 1
ATOM 823 O O . TRP A 1 112 ? -18.915 -0.690 29.979 1.00 54.66 112 TRP A O 1
ATOM 833 N N . ALA A 1 113 ? -19.663 -0.994 32.089 1.00 59.62 113 ALA A N 1
ATOM 834 C CA . ALA A 1 113 ? -18.360 -1.264 32.682 1.00 59.62 113 ALA A CA 1
ATOM 835 C C . ALA A 1 113 ? -17.694 -2.488 32.034 1.00 59.62 113 ALA A C 1
ATOM 837 O O . ALA A 1 113 ? -16.546 -2.394 31.617 1.00 59.62 113 ALA A O 1
ATOM 838 N N . ASP A 1 114 ? -18.432 -3.585 31.845 1.00 61.41 114 ASP A N 1
ATOM 839 C CA . ASP A 1 114 ? -17.934 -4.798 31.187 1.00 61.41 114 ASP A CA 1
ATOM 840 C C . ASP A 1 114 ? -17.477 -4.505 29.753 1.00 61.41 114 ASP A C 1
ATOM 842 O O . ASP A 1 114 ? -16.385 -4.890 29.352 1.00 61.41 114 ASP A O 1
ATOM 846 N N . ARG A 1 115 ? -18.254 -3.725 28.992 1.00 65.19 115 ARG A N 1
ATOM 847 C CA . ARG A 1 115 ? -17.879 -3.344 27.625 1.00 65.19 115 ARG A CA 1
ATOM 848 C C . ARG A 1 115 ? -16.716 -2.376 27.551 1.00 65.19 115 ARG A C 1
ATOM 850 O O . ARG A 1 115 ? -15.913 -2.478 26.630 1.00 65.19 115 ARG A O 1
ATOM 857 N N . LEU A 1 116 ? -16.630 -1.437 28.486 1.00 66.81 116 LEU A N 1
ATOM 858 C CA . LEU A 1 116 ? -15.495 -0.534 28.593 1.00 66.81 116 LEU A CA 1
ATOM 859 C C . LEU A 1 116 ? -14.225 -1.326 28.933 1.00 66.81 116 LEU A C 1
ATOM 861 O O . LEU A 1 116 ? -13.183 -1.079 28.336 1.00 66.81 116 LEU A O 1
ATOM 865 N N . LEU A 1 117 ? -14.320 -2.310 29.832 1.00 70.88 117 LEU A N 1
ATOM 866 C CA . LEU A 1 117 ? -13.225 -3.217 30.176 1.00 70.88 117 LEU A CA 1
ATOM 867 C C . LEU A 1 117 ? -12.834 -4.110 28.995 1.00 70.88 117 LEU A C 1
ATOM 869 O O . LEU A 1 117 ? -11.645 -4.263 28.725 1.00 70.88 117 LEU A O 1
ATOM 873 N N . ASP A 1 118 ? -13.799 -4.650 28.254 1.00 69.50 118 ASP A N 1
ATOM 874 C CA . ASP A 1 118 ? -13.539 -5.446 27.052 1.00 69.50 118 ASP A CA 1
ATOM 875 C C . ASP A 1 118 ? -12.883 -4.602 25.951 1.00 69.50 118 ASP A C 1
ATOM 877 O O . ASP A 1 118 ? -11.902 -5.030 25.343 1.00 69.50 118 ASP A O 1
ATOM 881 N N . GLN A 1 119 ? -13.355 -3.368 25.737 1.00 72.50 119 GLN A N 1
ATOM 882 C CA . GLN A 1 119 ? -12.714 -2.417 24.827 1.00 72.50 119 GLN A CA 1
ATOM 883 C C . GLN A 1 119 ? -11.311 -2.035 25.307 1.00 72.50 119 GLN A C 1
ATOM 885 O O . GLN A 1 119 ? -10.390 -2.009 24.498 1.00 72.50 119 GLN A O 1
ATOM 890 N N . SER A 1 120 ? -11.114 -1.805 26.606 1.00 75.50 120 SER A N 1
ATOM 891 C CA . SER A 1 120 ? -9.799 -1.534 27.200 1.00 75.50 120 SER A CA 1
ATOM 892 C C . SER A 1 120 ? -8.832 -2.691 26.950 1.00 75.50 120 SER A C 1
ATOM 894 O O . SER A 1 120 ? -7.722 -2.467 26.478 1.00 75.50 120 SER A O 1
ATOM 896 N N . ARG A 1 121 ? -9.268 -3.937 27.171 1.00 76.94 121 ARG A N 1
ATOM 897 C CA . ARG A 1 121 ? -8.474 -5.145 26.893 1.00 76.94 121 ARG A CA 1
ATOM 898 C C . ARG A 1 121 ? -8.147 -5.289 25.411 1.00 76.94 121 ARG A C 1
ATOM 900 O O . ARG A 1 121 ? -7.022 -5.648 25.080 1.00 76.94 121 ARG A O 1
ATOM 907 N N . ALA A 1 122 ? -9.099 -5.006 24.523 1.00 76.44 122 ALA A N 1
ATOM 908 C CA . ALA A 1 122 ? -8.872 -5.048 23.080 1.00 76.44 122 ALA A CA 1
ATOM 909 C C . ALA A 1 122 ? -7.871 -3.969 22.626 1.00 76.44 122 ALA A C 1
ATOM 911 O O . ALA A 1 122 ? -6.967 -4.253 21.839 1.00 76.44 122 ALA A O 1
ATOM 912 N N . LEU A 1 123 ? -7.981 -2.748 23.163 1.00 81.69 123 LEU A N 1
ATOM 913 C CA . LEU A 1 123 ? -7.042 -1.649 22.912 1.00 81.69 123 LEU A CA 1
ATOM 914 C C . LEU A 1 123 ? -5.638 -1.975 23.445 1.00 81.69 123 LEU A C 1
ATOM 916 O O . LEU A 1 123 ? -4.650 -1.740 22.744 1.00 81.69 123 LEU A O 1
ATOM 920 N N . ASP A 1 124 ? -5.540 -2.553 24.644 1.00 83.19 124 ASP A N 1
ATOM 921 C CA . ASP A 1 124 ? -4.277 -2.991 25.246 1.00 83.19 124 ASP A CA 1
ATOM 922 C C . ASP A 1 124 ? -3.641 -4.134 24.452 1.00 83.19 124 ASP A C 1
ATOM 924 O O . ASP A 1 124 ? -2.444 -4.095 24.162 1.00 83.19 124 ASP A O 1
ATOM 928 N N . ALA A 1 125 ? -4.437 -5.121 24.030 1.00 84.75 125 ALA A N 1
ATOM 929 C CA . ALA A 1 125 ? -3.978 -6.221 23.191 1.00 84.75 125 ALA A CA 1
ATOM 930 C C . ALA A 1 125 ? -3.453 -5.716 21.840 1.00 84.75 125 ALA A C 1
ATOM 932 O O . ALA A 1 125 ? -2.339 -6.068 21.453 1.00 84.75 125 ALA A O 1
ATOM 933 N N . ALA A 1 126 ? -4.203 -4.842 21.157 1.00 85.81 126 ALA A N 1
ATOM 934 C CA . ALA A 1 126 ? -3.768 -4.222 19.907 1.00 85.81 126 ALA A CA 1
ATOM 935 C C . ALA A 1 126 ? -2.463 -3.438 20.100 1.00 85.81 126 ALA A C 1
ATOM 937 O O . ALA A 1 126 ? -1.510 -3.610 19.347 1.00 85.81 126 ALA A O 1
ATOM 938 N N . THR A 1 127 ? -2.390 -2.613 21.146 1.00 85.38 127 THR A N 1
ATOM 939 C CA . THR A 1 127 ? -1.199 -1.814 21.461 1.00 85.38 127 THR A CA 1
ATOM 940 C C . THR A 1 127 ? 0.012 -2.710 21.719 1.00 85.38 127 THR A C 1
ATOM 942 O O . THR A 1 127 ? 1.091 -2.443 21.193 1.00 85.38 127 THR A O 1
ATOM 945 N N . ARG A 1 128 ? -0.155 -3.788 22.491 1.00 87.12 128 ARG A N 1
ATOM 946 C CA . ARG A 1 128 ? 0.911 -4.748 22.794 1.00 87.12 128 ARG A CA 1
ATOM 947 C C . ARG A 1 128 ? 1.429 -5.434 21.531 1.00 87.12 128 ARG A C 1
ATOM 949 O O . ARG A 1 128 ? 2.631 -5.394 21.289 1.00 87.12 128 ARG A O 1
ATOM 956 N N . LEU A 1 129 ? 0.532 -5.962 20.698 1.00 88.44 129 LEU A N 1
ATOM 957 C CA . LEU A 1 129 ? 0.890 -6.611 19.433 1.00 88.44 129 LEU A CA 1
ATOM 958 C C . LEU A 1 129 ? 1.653 -5.663 18.500 1.00 88.44 129 LEU A C 1
ATOM 960 O O . LEU A 1 129 ? 2.655 -6.049 17.906 1.00 88.44 129 LEU A O 1
ATOM 964 N N . LEU A 1 130 ? 1.224 -4.401 18.404 1.00 86.06 130 LEU A N 1
ATOM 965 C CA . LEU A 1 130 ? 1.908 -3.404 17.578 1.00 86.06 130 LEU A CA 1
ATOM 966 C C . LEU A 1 130 ? 3.289 -3.020 18.137 1.00 86.06 130 LEU A C 1
ATOM 968 O O . LEU A 1 130 ? 4.217 -2.819 17.355 1.00 86.06 130 LEU A O 1
ATOM 972 N N . ARG A 1 131 ? 3.454 -2.948 19.469 1.00 81.88 131 ARG A N 1
ATOM 973 C CA . ARG A 1 131 ? 4.764 -2.709 20.111 1.00 81.88 131 ARG A CA 1
ATOM 974 C C . ARG A 1 131 ? 5.741 -3.858 19.878 1.00 81.88 131 ARG A C 1
ATOM 976 O O . ARG A 1 131 ? 6.929 -3.602 19.694 1.00 81.88 131 ARG A O 1
ATOM 983 N N . GLU A 1 132 ? 5.250 -5.093 19.946 1.00 81.06 132 GLU A N 1
ATOM 984 C CA . GLU A 1 132 ? 6.049 -6.308 19.763 1.00 81.06 132 GLU A CA 1
ATOM 985 C C . GLU A 1 132 ? 6.417 -6.510 18.283 1.00 81.06 132 GLU A C 1
ATOM 987 O O . GLU A 1 132 ? 7.569 -6.806 17.975 1.00 81.06 132 GLU A O 1
ATOM 992 N N . GLY A 1 133 ? 5.472 -6.285 17.365 1.00 76.94 133 GLY A N 1
ATOM 993 C CA . GLY A 1 133 ? 5.662 -6.528 15.933 1.00 76.94 133 GLY A CA 1
ATOM 994 C C . GLY A 1 133 ? 6.498 -5.478 15.195 1.00 76.94 133 GLY A C 1
ATOM 995 O O . GLY A 1 133 ? 7.179 -5.814 14.227 1.00 76.94 133 GLY A O 1
ATOM 996 N N . VAL A 1 134 ? 6.467 -4.207 15.626 1.00 76.50 134 VAL A N 1
ATOM 997 C CA . VAL A 1 134 ? 7.238 -3.120 14.992 1.00 76.50 134 VAL A CA 1
ATOM 998 C C . VAL A 1 134 ? 7.829 -2.180 16.050 1.00 76.50 134 VAL A C 1
ATOM 1000 O O . VAL A 1 134 ? 7.173 -1.224 16.470 1.00 76.50 134 VAL A O 1
ATOM 1003 N N . PRO A 1 135 ? 9.100 -2.372 16.456 1.00 72.44 135 PRO A N 1
ATOM 1004 C CA . PRO A 1 135 ? 9.730 -1.567 17.506 1.00 72.44 135 PRO A CA 1
ATOM 1005 C C . PRO A 1 135 ? 9.732 -0.055 17.238 1.00 72.44 135 PRO A C 1
ATOM 1007 O O . PRO A 1 135 ? 9.576 0.729 18.173 1.00 72.44 135 PRO A O 1
ATOM 1010 N N . ALA A 1 136 ? 9.834 0.356 15.968 1.00 68.00 136 ALA A N 1
ATOM 1011 C CA . ALA A 1 136 ? 9.784 1.760 15.541 1.00 68.00 136 ALA A CA 1
ATOM 1012 C C . ALA A 1 136 ? 8.469 2.469 15.920 1.00 68.00 136 ALA A C 1
ATOM 1014 O O . ALA A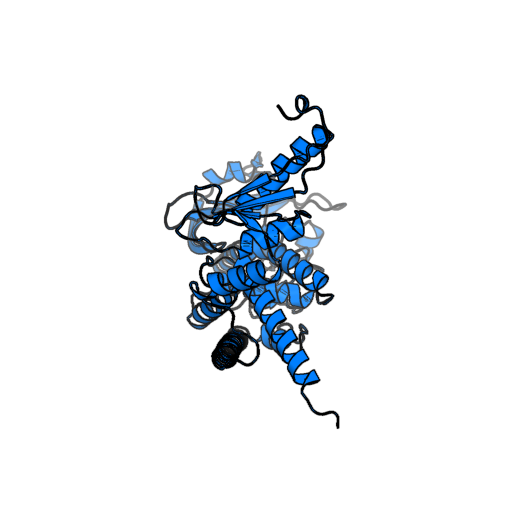 1 136 ? 8.398 3.692 15.969 1.00 68.00 136 ALA A O 1
ATOM 1015 N N . PHE A 1 137 ? 7.416 1.701 16.201 1.00 71.94 137 PHE A N 1
ATOM 1016 C CA . PHE A 1 137 ? 6.095 2.211 16.542 1.00 71.94 137 PHE A CA 1
ATOM 1017 C C . PHE A 1 137 ? 5.897 2.427 18.054 1.00 71.94 137 PHE A C 1
ATOM 1019 O O . PHE A 1 137 ? 4.905 3.029 18.469 1.00 71.94 137 PHE A O 1
ATOM 1026 N N . ARG A 1 138 ? 6.843 1.982 18.899 1.00 73.75 138 ARG A N 1
ATOM 1027 C CA . ARG A 1 138 ? 6.757 2.124 20.366 1.00 73.75 138 ARG A CA 1
ATOM 1028 C C . ARG A 1 138 ? 6.694 3.590 20.795 1.00 73.75 138 ARG A C 1
ATOM 1030 O O . ARG A 1 138 ? 5.810 3.938 21.570 1.00 73.75 138 ARG A O 1
ATOM 1037 N N . GLY A 1 139 ? 7.542 4.451 20.225 1.00 66.62 139 GLY A N 1
ATOM 1038 C CA . GLY A 1 139 ? 7.562 5.890 20.527 1.00 66.62 139 GLY A CA 1
ATOM 1039 C C . GLY A 1 139 ? 6.204 6.560 20.301 1.00 66.62 139 GLY A C 1
ATOM 1040 O O . GLY A 1 139 ? 5.678 7.215 21.207 1.00 66.62 139 GLY A O 1
ATOM 1041 N N . LEU A 1 140 ? 5.571 6.278 19.153 1.00 71.31 140 LEU A N 1
ATOM 1042 C CA . LEU A 1 140 ? 4.244 6.807 18.824 1.00 71.31 140 LEU A CA 1
ATOM 1043 C C . LEU A 1 140 ? 3.172 6.309 19.801 1.00 71.31 140 LEU A C 1
ATOM 1045 O O . LEU A 1 140 ? 2.277 7.058 20.200 1.00 71.31 140 LEU A O 1
ATOM 1049 N N . LEU A 1 141 ? 3.253 5.042 20.211 1.00 68.62 141 LEU A N 1
ATOM 1050 C CA . LEU A 1 141 ? 2.311 4.470 21.167 1.00 68.62 141 LEU A CA 1
ATOM 1051 C C . LEU A 1 141 ? 2.468 5.060 22.575 1.00 68.62 141 LEU A C 1
ATOM 1053 O O . LEU A 1 141 ? 1.478 5.349 23.260 1.00 68.62 141 LEU A O 1
ATOM 1057 N N . ASP A 1 142 ? 3.707 5.269 22.993 1.00 66.62 142 ASP A N 1
ATOM 1058 C CA . ASP A 1 142 ? 4.045 5.654 24.354 1.00 66.62 142 ASP A CA 1
ATOM 1059 C C . ASP A 1 142 ? 3.825 7.154 24.567 1.00 66.62 142 ASP A C 1
ATOM 1061 O O . ASP A 1 142 ? 3.055 7.532 25.455 1.00 66.62 142 ASP A O 1
ATOM 1065 N N . HIS A 1 143 ? 4.367 7.994 23.685 1.00 60.88 143 HIS A N 1
ATOM 1066 C CA . HIS A 1 143 ? 4.458 9.443 23.891 1.00 60.88 143 HIS A CA 1
ATOM 1067 C C . HIS A 1 143 ? 3.615 10.255 22.900 1.00 60.88 143 HIS A C 1
ATOM 1069 O O . HIS A 1 143 ? 3.513 11.468 23.041 1.00 60.88 143 HIS A O 1
ATOM 1075 N N . GLY A 1 144 ? 2.991 9.612 21.904 1.00 56.34 144 GLY A N 1
ATOM 1076 C CA . GLY A 1 144 ? 2.293 10.322 20.822 1.00 56.34 144 GLY A CA 1
ATOM 1077 C C . GLY A 1 144 ? 3.238 11.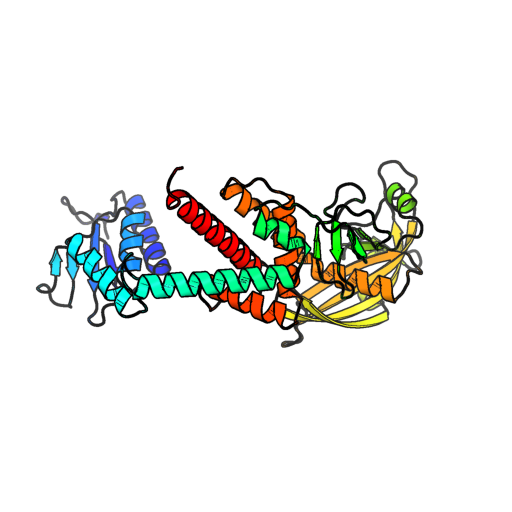072 19.876 1.00 56.34 144 GLY A C 1
ATOM 1078 O O . GLY A 1 144 ? 2.776 11.739 18.957 1.00 56.34 144 GLY A O 1
ATOM 1079 N N . ALA A 1 145 ? 4.548 10.936 20.080 1.00 57.12 145 ALA A N 1
ATOM 1080 C CA . ALA A 1 145 ? 5.596 11.491 19.244 1.00 57.12 145 ALA A CA 1
ATOM 1081 C C . ALA A 1 145 ? 6.278 10.363 18.469 1.00 57.12 145 ALA A C 1
ATOM 1083 O O . ALA A 1 145 ? 6.432 9.249 18.970 1.00 57.12 145 ALA A O 1
ATOM 1084 N N . ALA A 1 146 ? 6.722 10.657 17.253 1.00 56.59 146 ALA A N 1
ATOM 1085 C CA . ALA A 1 146 ? 7.534 9.753 16.444 1.00 56.59 146 ALA A CA 1
ATOM 1086 C C . ALA A 1 146 ? 8.999 9.690 16.932 1.00 56.59 146 ALA A C 1
ATOM 1088 O O . ALA A 1 146 ? 9.924 9.614 16.126 1.00 56.59 146 ALA A O 1
ATOM 1089 N N . ASP A 1 147 ? 9.227 9.740 18.246 1.00 49.59 147 ASP A N 1
ATOM 1090 C CA . ASP A 1 147 ? 10.572 9.692 18.808 1.00 49.59 147 ASP A CA 1
ATOM 1091 C C . ASP A 1 147 ? 11.143 8.279 18.641 1.00 49.59 147 ASP A C 1
ATOM 1093 O O . ASP A 1 147 ? 10.575 7.295 19.120 1.00 49.59 147 ASP A O 1
ATOM 1097 N N . GLY A 1 148 ? 12.273 8.180 17.933 1.00 52.34 148 GLY A N 1
ATOM 1098 C CA . GLY A 1 148 ? 12.965 6.912 17.688 1.00 52.34 148 GLY A CA 1
ATOM 1099 C C . GLY A 1 148 ? 12.783 6.328 16.285 1.00 52.34 148 GLY A C 1
ATOM 1100 O O . GLY A 1 148 ? 12.610 5.116 16.147 1.00 52.34 148 GLY A O 1
ATOM 1101 N N . LEU A 1 149 ? 12.863 7.159 15.235 1.00 55.00 149 LEU A N 1
ATOM 1102 C CA . LEU A 1 149 ? 13.066 6.669 13.864 1.00 55.00 149 LEU A CA 1
ATOM 1103 C C . LEU A 1 149 ? 14.207 5.643 13.842 1.00 55.00 149 LEU A C 1
ATOM 1105 O O . LEU A 1 149 ? 15.276 5.880 14.408 1.00 55.00 149 LEU A O 1
ATOM 1109 N N . THR A 1 150 ? 13.979 4.502 13.190 1.00 54.66 150 THR A N 1
ATOM 1110 C CA . THR A 1 150 ? 14.918 3.375 13.182 1.00 54.66 150 THR A CA 1
ATOM 1111 C C . THR A 1 150 ? 16.266 3.820 12.616 1.00 54.66 150 THR A C 1
ATOM 1113 O O . THR A 1 150 ? 16.375 4.113 11.425 1.00 54.66 150 THR A O 1
ATOM 1116 N N . THR A 1 151 ? 17.295 3.887 13.463 1.00 49.19 151 THR A N 1
ATOM 1117 C CA . THR A 1 151 ? 18.667 4.266 13.079 1.00 49.19 151 THR A CA 1
ATOM 1118 C C . THR A 1 151 ? 19.459 3.105 12.480 1.00 49.19 151 THR A C 1
ATOM 1120 O O . THR A 1 151 ? 20.481 3.330 11.840 1.00 49.19 151 THR A O 1
ATOM 1123 N N . LEU A 1 152 ? 18.975 1.872 12.648 1.00 48.62 152 LEU A N 1
ATOM 1124 C CA . LEU A 1 152 ? 19.612 0.640 12.188 1.00 48.62 152 LEU A CA 1
ATOM 1125 C C . LEU A 1 152 ? 18.620 -0.145 11.321 1.00 48.62 152 LEU A C 1
ATOM 1127 O O . LEU A 1 152 ? 17.891 -0.999 11.818 1.00 48.62 152 LEU A O 1
ATOM 1131 N N . ALA A 1 153 ? 18.552 0.186 10.032 1.00 52.56 153 ALA A N 1
ATOM 1132 C CA . ALA A 1 153 ? 17.798 -0.589 9.049 1.00 52.56 153 ALA A CA 1
ATOM 1133 C C . ALA A 1 153 ? 18.783 -1.340 8.135 1.00 52.56 153 ALA A C 1
ATOM 1135 O O . ALA A 1 153 ? 19.694 -0.699 7.607 1.00 52.56 153 ALA A O 1
ATOM 1136 N N . PRO A 1 154 ? 18.625 -2.663 7.932 1.00 53.78 154 PRO A N 1
ATOM 1137 C CA . PRO A 1 154 ? 19.508 -3.437 7.057 1.00 53.78 154 PRO A CA 1
ATOM 1138 C C . PRO A 1 154 ? 19.362 -3.019 5.586 1.00 53.78 154 PRO A C 1
ATOM 1140 O O . PRO A 1 154 ? 20.341 -3.016 4.842 1.00 53.78 154 PRO A O 1
ATOM 1143 N N . GLU A 1 155 ? 18.160 -2.598 5.179 1.00 60.16 155 GLU A N 1
ATOM 1144 C CA . GLU A 1 155 ? 17.905 -1.995 3.875 1.00 60.16 155 GLU A CA 1
ATOM 1145 C C . GLU A 1 155 ? 17.116 -0.689 4.028 1.00 60.16 155 GLU A C 1
ATOM 1147 O O . GLU A 1 155 ? 16.093 -0.616 4.713 1.00 60.16 155 GLU A O 1
ATOM 1152 N N . VAL A 1 156 ? 17.606 0.367 3.376 1.00 59.88 156 VAL A N 1
ATOM 1153 C CA . VAL A 1 156 ? 16.941 1.671 3.319 1.00 59.88 156 VAL A CA 1
ATOM 1154 C C . VAL A 1 156 ? 16.432 1.888 1.910 1.00 59.88 156 VAL A C 1
ATOM 1156 O O . VAL A 1 156 ? 17.215 1.956 0.966 1.00 59.88 156 VAL A O 1
ATOM 1159 N N . MET A 1 157 ? 15.122 2.052 1.787 1.00 63.19 157 MET A N 1
ATOM 1160 C CA . MET A 1 157 ? 14.460 2.395 0.546 1.00 63.19 157 MET A CA 1
ATOM 1161 C C . MET A 1 157 ? 14.161 3.890 0.531 1.00 63.19 157 MET A C 1
ATOM 1163 O O . MET A 1 157 ? 13.286 4.380 1.238 1.00 63.19 157 MET A O 1
ATOM 1167 N N . VAL A 1 158 ? 14.883 4.648 -0.285 1.00 59.31 158 VAL A N 1
ATOM 1168 C CA . VAL A 1 158 ? 14.576 6.072 -0.492 1.00 59.31 158 VAL A CA 1
ATOM 1169 C C . VAL A 1 158 ? 13.423 6.172 -1.484 1.00 59.31 158 VAL A C 1
ATOM 1171 O O . VAL A 1 158 ? 13.548 5.596 -2.556 1.00 59.31 158 VAL A O 1
ATOM 1174 N N . HIS A 1 159 ? 12.335 6.877 -1.150 1.00 53.09 159 HIS A N 1
ATOM 1175 C CA . HIS A 1 159 ? 11.263 7.225 -2.088 1.00 53.09 159 HIS A CA 1
ATOM 1176 C C . HIS A 1 159 ? 11.321 8.727 -2.394 1.00 53.09 159 HIS A C 1
ATOM 1178 O O . HIS A 1 159 ? 10.952 9.552 -1.560 1.00 53.09 159 HIS A O 1
ATOM 1184 N N . GLY A 1 160 ? 11.790 9.103 -3.586 1.00 49.03 160 GLY A N 1
ATOM 1185 C CA . GLY A 1 160 ? 11.880 10.512 -3.995 1.00 49.03 160 GLY A CA 1
ATOM 1186 C C . GLY A 1 160 ? 13.222 10.897 -4.6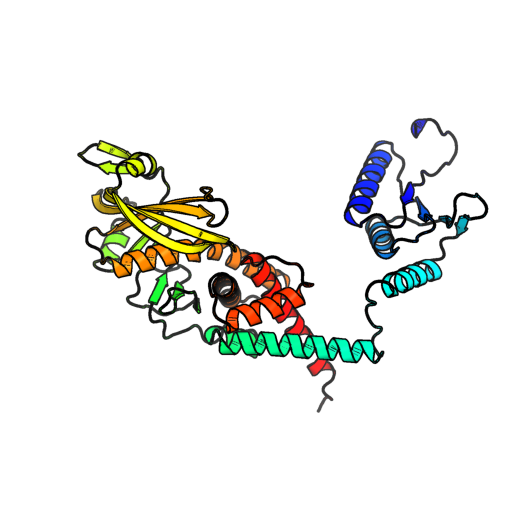17 1.00 49.03 160 GLY A C 1
ATOM 1187 O O . GLY A 1 160 ? 14.077 10.046 -4.857 1.00 49.03 160 GLY A O 1
ATOM 1188 N N . ALA A 1 161 ? 13.405 12.195 -4.882 1.00 49.56 161 ALA A N 1
ATOM 1189 C CA . ALA A 1 161 ? 14.717 12.745 -5.220 1.00 49.56 161 ALA A CA 1
ATOM 1190 C C . ALA A 1 161 ? 15.688 12.519 -4.047 1.00 49.56 161 ALA A C 1
ATOM 1192 O O . ALA A 1 161 ? 15.289 12.630 -2.886 1.00 49.56 161 ALA A O 1
ATOM 1193 N N . ALA A 1 162 ? 16.941 12.181 -4.363 1.00 49.72 162 ALA A N 1
ATOM 1194 C CA . ALA A 1 162 ? 17.908 11.541 -3.464 1.00 49.72 162 ALA A CA 1
ATOM 1195 C C . ALA A 1 162 ? 18.153 12.220 -2.100 1.00 49.72 162 ALA A C 1
ATOM 1197 O O . ALA A 1 162 ? 18.580 11.521 -1.178 1.00 49.72 162 ALA A O 1
ATOM 1198 N N . ASP A 1 163 ? 17.830 13.510 -1.962 1.00 47.41 163 ASP A N 1
ATOM 1199 C CA . ASP A 1 163 ? 18.203 14.332 -0.805 1.00 47.41 163 ASP A CA 1
ATOM 1200 C C . ASP A 1 163 ? 17.015 14.822 0.053 1.00 47.41 163 ASP A C 1
ATOM 1202 O O . ASP A 1 163 ? 17.235 15.281 1.168 1.00 47.41 163 ASP A O 1
ATOM 1206 N N . ALA A 1 164 ? 15.758 14.690 -0.401 1.00 50.28 164 ALA A N 1
ATOM 1207 C CA . ALA A 1 164 ? 14.582 15.228 0.317 1.00 50.28 164 ALA A CA 1
ATOM 1208 C C . ALA A 1 164 ? 13.374 14.270 0.418 1.00 50.28 164 ALA A C 1
ATOM 1210 O O . ALA A 1 164 ? 12.325 14.642 0.943 1.00 50.28 164 ALA A O 1
ATOM 1211 N N . GLY A 1 165 ? 13.485 13.048 -0.114 1.00 56.66 165 GLY A N 1
ATOM 1212 C CA . GLY A 1 165 ? 12.404 12.060 -0.099 1.00 56.66 165 GLY A CA 1
ATOM 1213 C C . GLY A 1 165 ? 12.226 11.348 1.247 1.00 56.66 165 GLY A C 1
ATOM 1214 O O . GLY A 1 165 ? 13.192 11.143 1.984 1.00 56.66 165 GLY A O 1
ATOM 1215 N N . LEU A 1 166 ? 10.995 10.908 1.538 1.00 61.59 166 LEU A N 1
ATOM 1216 C CA . LEU A 1 166 ? 10.709 9.993 2.646 1.00 61.59 166 LEU A CA 1
ATOM 1217 C C . LEU A 1 166 ? 11.533 8.711 2.448 1.00 61.59 166 LEU A C 1
ATOM 1219 O O . LEU A 1 166 ? 11.389 8.017 1.437 1.00 61.59 166 LEU A O 1
ATOM 1223 N N . ARG A 1 167 ? 12.406 8.386 3.403 1.00 72.25 167 ARG A N 1
ATOM 1224 C CA . ARG A 1 167 ? 13.153 7.122 3.394 1.00 72.25 167 ARG A CA 1
ATOM 1225 C C . ARG A 1 167 ? 12.382 6.115 4.230 1.00 72.25 167 ARG A C 1
ATOM 1227 O O . ARG A 1 167 ? 12.044 6.414 5.368 1.00 72.25 167 ARG A O 1
ATOM 1234 N N . LEU A 1 168 ? 12.102 4.947 3.674 1.00 74.31 168 LEU A N 1
ATOM 1235 C CA . LEU A 1 168 ? 11.414 3.846 4.331 1.00 74.31 168 LEU A CA 1
ATOM 1236 C C . LEU A 1 168 ? 12.435 2.754 4.658 1.00 74.31 168 LEU A C 1
ATOM 1238 O O . LEU A 1 168 ? 13.095 2.224 3.767 1.00 74.31 168 LEU A O 1
ATOM 1242 N N . ALA A 1 169 ? 12.576 2.424 5.935 1.00 76.44 169 ALA A N 1
ATOM 1243 C CA . ALA A 1 169 ? 13.331 1.258 6.364 1.00 76.44 169 ALA A CA 1
ATOM 1244 C C . ALA A 1 169 ? 12.563 -0.014 5.992 1.00 76.44 169 ALA A C 1
ATOM 1246 O O . ALA A 1 169 ? 11.342 -0.065 6.167 1.00 76.44 169 ALA A O 1
ATOM 1247 N N . LEU A 1 170 ? 13.277 -1.029 5.513 1.00 76.69 170 LEU A N 1
ATOM 1248 C CA . LEU A 1 170 ? 12.741 -2.362 5.259 1.00 76.69 170 LEU A CA 1
ATOM 1249 C C . LEU A 1 170 ? 13.431 -3.387 6.166 1.00 76.69 170 LEU A C 1
ATOM 1251 O O . LEU A 1 170 ? 14.594 -3.214 6.541 1.00 76.69 170 LEU A O 1
ATOM 1255 N N . ASP A 1 171 ? 12.718 -4.452 6.523 1.00 75.06 171 ASP A N 1
ATOM 1256 C CA . ASP A 1 171 ? 13.339 -5.633 7.124 1.00 75.06 171 ASP A CA 1
ATOM 1257 C C . ASP A 1 171 ? 13.956 -6.555 6.060 1.00 75.06 171 ASP A C 1
ATOM 1259 O O . ASP A 1 171 ? 13.894 -6.287 4.861 1.00 75.06 171 ASP A O 1
ATOM 1263 N N . ALA A 1 172 ? 14.555 -7.664 6.499 1.00 71.25 172 ALA A N 1
ATOM 1264 C CA . ALA A 1 172 ? 15.178 -8.644 5.609 1.00 71.25 172 ALA A CA 1
ATOM 1265 C C . ALA A 1 172 ? 14.192 -9.311 4.625 1.00 71.25 172 ALA A C 1
ATOM 1267 O O . ALA A 1 172 ? 14.622 -9.862 3.617 1.00 71.25 172 ALA A O 1
ATOM 1268 N N . ALA A 1 173 ? 12.884 -9.265 4.899 1.00 71.94 173 ALA A N 1
ATOM 1269 C CA . ALA A 1 173 ? 11.844 -9.758 3.998 1.00 71.94 173 ALA A CA 1
ATOM 1270 C C . ALA A 1 173 ? 11.330 -8.667 3.035 1.00 71.94 173 ALA A C 1
ATOM 1272 O O . ALA A 1 173 ? 10.421 -8.919 2.243 1.00 71.94 173 ALA A O 1
ATOM 1273 N N . GLY A 1 174 ? 11.891 -7.453 3.091 1.00 72.38 174 GLY A N 1
ATOM 1274 C CA . GLY A 1 174 ? 11.471 -6.315 2.276 1.00 72.38 174 GLY A CA 1
ATOM 1275 C C . GLY A 1 174 ? 10.172 -5.661 2.756 1.00 72.38 174 GLY A C 1
ATOM 1276 O O . GLY A 1 174 ? 9.547 -4.916 1.996 1.00 72.38 174 GLY A O 1
ATOM 1277 N N . LEU A 1 175 ? 9.735 -5.931 3.991 1.00 78.56 175 LEU A N 1
ATOM 1278 C CA . LEU A 1 175 ? 8.535 -5.330 4.569 1.00 78.56 175 LEU A CA 1
ATOM 1279 C C . LEU A 1 175 ? 8.866 -3.994 5.241 1.00 78.56 175 LEU A C 1
ATOM 1281 O O . LEU A 1 175 ? 9.910 -3.865 5.882 1.00 78.56 175 LEU A O 1
ATOM 1285 N N . PRO A 1 176 ? 7.969 -2.996 5.164 1.00 79.88 176 PRO A N 1
ATOM 1286 C CA . PRO A 1 176 ? 8.222 -1.683 5.739 1.00 79.88 176 PRO A CA 1
ATOM 1287 C C . PRO A 1 176 ? 8.323 -1.744 7.267 1.00 79.88 176 PRO A C 1
ATOM 1289 O O . PRO A 1 176 ? 7.493 -2.361 7.933 1.00 79.88 176 PRO A O 1
ATOM 1292 N N . LEU A 1 177 ? 9.336 -1.081 7.821 1.00 75.81 177 LEU A N 1
ATOM 1293 C CA . LEU A 1 177 ? 9.552 -0.894 9.260 1.00 75.81 177 LEU A CA 1
ATOM 1294 C C . LEU A 1 177 ? 9.132 0.501 9.735 1.00 75.81 177 LEU A C 1
ATOM 1296 O O . LEU A 1 177 ? 8.812 0.683 10.906 1.00 75.81 177 LEU A O 1
ATOM 1300 N N . GLY A 1 178 ? 9.110 1.480 8.832 1.00 74.56 178 GLY A N 1
ATOM 1301 C CA . GLY A 1 178 ? 8.803 2.870 9.154 1.00 74.56 178 GLY A CA 1
ATOM 1302 C C . GLY A 1 178 ? 9.710 3.844 8.411 1.00 74.56 178 GLY A C 1
ATOM 1303 O O . GLY A 1 178 ? 10.663 3.420 7.750 1.00 74.56 178 GLY A O 1
ATOM 1304 N N . PRO A 1 179 ? 9.425 5.151 8.478 1.00 73.31 179 PRO A N 1
ATOM 1305 C CA . PRO A 1 179 ? 10.365 6.156 8.031 1.00 73.31 179 PRO A CA 1
ATOM 1306 C C . PRO A 1 179 ? 11.702 6.038 8.775 1.00 73.31 179 PRO A C 1
ATOM 1308 O O . PRO A 1 179 ? 11.757 5.653 9.942 1.00 73.31 179 PRO A O 1
ATOM 1311 N N . THR A 1 180 ? 12.791 6.387 8.103 1.00 72.00 180 THR A N 1
ATOM 1312 C CA . THR A 1 180 ? 14.133 6.430 8.688 1.00 72.00 180 THR A CA 1
ATOM 1313 C C . THR A 1 180 ? 14.878 7.678 8.229 1.00 72.00 180 THR A C 1
ATOM 1315 O O . THR A 1 180 ? 14.630 8.212 7.151 1.00 72.00 180 THR A O 1
ATOM 1318 N N . ARG A 1 181 ? 15.810 8.158 9.054 1.00 67.12 181 ARG A N 1
ATOM 1319 C CA . ARG A 1 181 ? 16.787 9.186 8.662 1.00 67.12 181 ARG A CA 1
ATOM 1320 C C . ARG A 1 181 ? 18.123 8.580 8.234 1.00 67.12 181 ARG A C 1
ATOM 1322 O O . ARG A 1 181 ? 18.966 9.311 7.727 1.00 67.12 181 ARG A O 1
ATOM 1329 N N . ALA A 1 182 ? 18.312 7.270 8.402 1.00 63.66 182 ALA A N 1
ATOM 1330 C CA . ALA A 1 182 ? 19.575 6.604 8.121 1.00 63.66 182 ALA A CA 1
ATOM 1331 C C . ALA A 1 182 ? 19.987 6.775 6.650 1.00 63.66 182 ALA A C 1
ATOM 1333 O O . ALA A 1 182 ? 19.193 6.569 5.726 1.00 63.66 182 ALA A O 1
ATOM 1334 N N . GLU A 1 183 ? 21.248 7.143 6.445 1.00 61.62 183 GLU A N 1
ATOM 1335 C CA . GLU A 1 183 ? 21.928 7.039 5.159 1.00 61.62 183 GLU A CA 1
ATOM 1336 C C . GLU A 1 183 ? 22.529 5.644 5.067 1.00 61.62 183 GLU A C 1
ATOM 1338 O O . GLU A 1 183 ? 23.661 5.409 5.466 1.00 61.62 183 GLU A O 1
ATOM 1343 N N . GLY A 1 184 ? 21.721 4.681 4.631 1.00 59.44 184 GLY A N 1
ATOM 1344 C CA . GLY A 1 184 ? 22.221 3.341 4.345 1.00 59.44 184 GLY A CA 1
ATOM 1345 C C . GLY A 1 184 ? 22.815 3.259 2.940 1.00 59.44 184 GLY A C 1
ATOM 1346 O O . GLY A 1 184 ? 22.346 3.935 2.021 1.00 59.44 184 GLY A O 1
ATOM 1347 N N . ASP A 1 185 ? 23.736 2.318 2.731 1.00 61.66 185 ASP A N 1
ATOM 1348 C CA . ASP A 1 185 ? 24.147 1.834 1.399 1.00 61.66 185 ASP A CA 1
ATOM 1349 C C . ASP A 1 185 ? 23.085 0.904 0.756 1.00 61.66 185 ASP A C 1
ATOM 1351 O O . ASP A 1 185 ? 23.352 0.055 -0.101 1.00 61.66 185 ASP A O 1
ATOM 1355 N N . GLY A 1 186 ? 21.829 1.066 1.184 1.00 68.94 186 GLY A N 1
ATOM 1356 C CA . GLY A 1 186 ? 20.652 0.393 0.652 1.00 68.94 186 GLY A CA 1
ATOM 1357 C C . GLY A 1 186 ? 20.392 0.739 -0.816 1.00 68.94 186 GLY A C 1
ATOM 1358 O O . GLY A 1 186 ? 20.830 1.772 -1.328 1.00 68.94 186 GLY A O 1
ATOM 1359 N N . GLY A 1 187 ? 19.664 -0.138 -1.510 1.00 77.56 187 GLY A N 1
ATOM 1360 C CA . GLY A 1 187 ? 19.216 0.163 -2.868 1.00 77.56 187 GLY A CA 1
ATOM 1361 C C . GLY A 1 187 ? 18.164 1.283 -2.886 1.00 77.56 187 GLY A C 1
ATOM 1362 O O . GLY A 1 187 ? 17.348 1.395 -1.975 1.00 77.56 187 GLY A O 1
ATOM 1363 N N . ARG A 1 188 ? 18.162 2.128 -3.921 1.00 82.12 188 ARG A N 1
ATOM 1364 C CA . ARG A 1 188 ? 17.291 3.321 -3.987 1.00 82.12 188 ARG A CA 1
ATOM 1365 C C . ARG A 1 188 ? 16.109 3.130 -4.935 1.00 82.12 188 ARG A C 1
ATOM 1367 O O . ARG A 1 188 ? 16.296 2.661 -6.055 1.00 82.12 188 ARG A O 1
ATOM 1374 N N . LEU A 1 189 ? 14.911 3.558 -4.528 1.00 83.31 189 LEU A N 1
ATOM 1375 C CA . LEU A 1 189 ? 13.746 3.617 -5.412 1.00 83.31 189 LEU A CA 1
ATOM 1376 C C . LEU A 1 189 ? 13.496 5.038 -5.904 1.00 83.31 189 LEU A C 1
ATOM 1378 O O . LEU A 1 189 ? 13.044 5.925 -5.183 1.00 83.31 189 LEU A O 1
ATOM 1382 N N . LEU A 1 190 ? 13.742 5.258 -7.182 1.00 84.81 190 LEU A N 1
ATOM 1383 C CA . LEU A 1 190 ? 13.567 6.567 -7.778 1.00 84.81 190 LEU A CA 1
ATOM 1384 C C . LEU A 1 190 ? 12.144 6.676 -8.348 1.00 84.81 190 LEU A C 1
ATOM 1386 O O . LEU A 1 190 ? 11.688 5.766 -9.043 1.00 84.81 190 LEU A O 1
ATOM 1390 N N . PRO A 1 191 ? 11.419 7.779 -8.094 1.00 82.38 191 PRO A N 1
ATOM 1391 C CA . PRO A 1 191 ? 10.075 7.981 -8.644 1.00 82.38 191 PRO A CA 1
ATOM 1392 C C . PRO A 1 191 ? 10.091 8.278 -10.154 1.00 82.38 191 PRO A C 1
ATOM 1394 O O . PRO A 1 191 ? 9.040 8.296 -10.792 1.00 82.38 191 PRO A O 1
ATOM 1397 N N . ALA A 1 192 ? 11.273 8.562 -10.700 1.00 86.38 192 ALA A N 1
ATOM 1398 C CA . ALA A 1 192 ? 11.542 8.833 -12.100 1.00 86.38 192 ALA A CA 1
ATOM 1399 C C . ALA A 1 192 ? 12.994 8.445 -12.422 1.00 86.38 192 ALA A C 1
ATOM 1401 O O . ALA A 1 192 ? 13.798 8.206 -11.519 1.00 86.38 192 ALA A O 1
ATOM 1402 N N . LEU A 1 193 ? 13.326 8.385 -13.711 1.00 88.25 193 LEU A N 1
ATOM 1403 C CA . LEU A 1 193 ? 14.697 8.160 -14.165 1.00 88.25 193 LEU A CA 1
ATOM 1404 C C . LEU A 1 193 ? 15.609 9.309 -13.677 1.00 88.25 193 LEU A C 1
ATOM 1406 O O . LEU A 1 193 ? 15.175 10.461 -13.748 1.00 88.25 193 LEU A O 1
ATOM 1410 N N . PRO A 1 194 ? 16.828 9.026 -13.177 1.00 87.50 194 PRO A N 1
ATOM 1411 C CA . PRO A 1 194 ? 17.741 10.076 -12.743 1.00 87.50 194 PRO A CA 1
ATOM 1412 C C . PRO A 1 194 ? 18.192 10.940 -13.927 1.00 87.50 194 PRO A C 1
ATOM 1414 O O . PRO A 1 194 ? 18.330 10.453 -15.051 1.00 87.50 194 PRO A O 1
ATOM 1417 N N . ASP A 1 195 ? 18.437 12.222 -13.662 1.00 86.06 195 ASP A N 1
ATOM 1418 C CA . ASP A 1 195 ? 19.184 13.079 -14.581 1.00 86.06 195 ASP A CA 1
ATOM 1419 C C . ASP A 1 195 ? 20.682 12.718 -14.560 1.00 86.06 195 ASP A C 1
ATOM 1421 O O . ASP A 1 195 ? 21.121 11.868 -13.780 1.00 86.06 195 ASP A O 1
ATOM 1425 N N . ALA A 1 196 ? 21.473 13.326 -15.446 1.00 84.88 196 ALA A N 1
ATOM 1426 C CA . ALA A 1 196 ? 22.906 13.047 -15.545 1.00 84.88 196 ALA A CA 1
ATOM 1427 C C . ALA A 1 196 ? 23.658 13.363 -14.232 1.00 84.88 196 ALA A C 1
ATOM 1429 O O . ALA A 1 196 ? 24.427 12.529 -13.748 1.00 84.88 196 ALA A O 1
ATOM 1430 N N . ALA A 1 197 ? 23.351 14.483 -13.574 1.00 84.00 197 ALA A N 1
ATOM 1431 C CA . ALA A 1 197 ? 23.933 14.833 -12.280 1.00 84.00 197 ALA A CA 1
ATOM 1432 C C . ALA A 1 197 ? 23.625 13.794 -11.181 1.00 84.00 197 ALA A C 1
ATOM 1434 O O . ALA A 1 197 ? 24.526 13.360 -10.457 1.00 84.00 197 ALA A O 1
ATOM 1435 N N . LEU A 1 198 ? 22.366 13.366 -11.040 1.00 83.88 198 LEU A N 1
ATOM 1436 C CA . LEU A 1 198 ? 21.971 12.341 -10.075 1.00 83.88 198 LEU A CA 1
ATOM 1437 C C . LEU A 1 198 ? 22.548 10.972 -10.444 1.00 83.88 198 LEU A C 1
ATOM 1439 O O . LEU A 1 198 ? 22.975 10.245 -9.553 1.00 83.88 198 LEU A O 1
ATOM 1443 N N . TRP A 1 199 ? 22.611 10.629 -11.730 1.00 85.94 199 TRP A N 1
ATOM 1444 C CA . TRP A 1 199 ? 23.269 9.415 -12.209 1.00 85.94 199 TRP A CA 1
ATOM 1445 C C . TRP A 1 199 ? 24.726 9.344 -11.743 1.00 85.94 199 TRP A C 1
ATOM 1447 O O . TRP A 1 199 ? 25.139 8.342 -11.160 1.00 85.94 199 TRP A O 1
ATOM 1457 N N . HIS A 1 200 ? 25.485 10.429 -11.922 1.00 85.00 200 HIS A N 1
ATOM 1458 C CA . HIS A 1 200 ? 26.870 10.505 -11.461 1.00 85.00 200 HIS A CA 1
ATOM 1459 C C . HIS A 1 200 ? 26.989 10.379 -9.936 1.00 85.00 200 HIS A C 1
ATOM 1461 O O . HIS A 1 200 ? 27.879 9.680 -9.458 1.00 85.00 200 HIS A O 1
ATOM 1467 N N . ARG A 1 201 ? 26.069 10.979 -9.164 1.00 83.81 201 ARG A N 1
ATOM 1468 C CA . ARG A 1 201 ? 26.036 10.829 -7.694 1.00 83.81 201 ARG A CA 1
ATOM 1469 C C . ARG A 1 201 ? 25.647 9.425 -7.229 1.00 83.81 201 ARG A C 1
ATOM 1471 O O . ARG A 1 201 ? 26.053 9.008 -6.145 1.00 83.81 201 ARG A O 1
ATOM 1478 N N . LEU A 1 202 ? 24.825 8.712 -8.000 1.00 83.94 202 LEU A N 1
ATOM 1479 C CA . LEU A 1 202 ? 24.445 7.333 -7.694 1.00 83.94 202 LEU A CA 1
ATOM 1480 C C . LEU A 1 202 ? 25.633 6.381 -7.880 1.00 83.94 202 LEU A C 1
ATOM 1482 O O . LEU A 1 202 ? 25.773 5.457 -7.081 1.00 83.94 202 LEU A O 1
ATOM 1486 N N . GLY A 1 203 ? 26.506 6.629 -8.860 1.00 85.00 203 GLY A N 1
ATOM 1487 C CA . GLY A 1 203 ? 27.707 5.824 -9.084 1.00 85.00 203 GLY A CA 1
ATOM 1488 C C . GLY A 1 203 ? 27.375 4.337 -9.249 1.00 85.00 203 GLY A C 1
ATOM 1489 O O . GLY A 1 203 ? 26.473 3.978 -10.002 1.00 85.00 203 GLY A O 1
ATOM 1490 N N . GLU A 1 204 ? 28.075 3.475 -8.509 1.00 84.00 204 GLU A N 1
ATOM 1491 C CA . GLU A 1 204 ? 27.870 2.015 -8.516 1.00 84.00 204 GLU A CA 1
ATOM 1492 C C . GLU A 1 204 ? 26.715 1.542 -7.615 1.00 84.00 204 GLU A C 1
ATOM 1494 O O . GLU A 1 204 ? 26.470 0.344 -7.476 1.00 84.00 204 GLU A O 1
ATOM 1499 N N . ARG A 1 205 ? 25.985 2.462 -6.972 1.00 83.94 205 ARG A N 1
ATOM 1500 C CA . ARG A 1 205 ? 24.896 2.090 -6.066 1.00 83.94 205 ARG A CA 1
ATOM 1501 C C . ARG A 1 205 ? 23.753 1.430 -6.825 1.00 83.94 205 ARG A C 1
ATOM 1503 O O . ARG A 1 205 ? 23.388 1.823 -7.930 1.00 83.94 205 ARG A O 1
ATOM 1510 N N . HIS A 1 206 ? 23.107 0.488 -6.152 1.00 86.69 206 HIS A N 1
ATOM 1511 C CA . HIS A 1 206 ? 21.911 -0.164 -6.658 1.00 86.69 206 HIS A CA 1
ATOM 1512 C C . HIS A 1 206 ? 20.709 0.778 -6.624 1.00 86.69 206 HIS A C 1
ATOM 1514 O O . HIS A 1 206 ? 20.413 1.393 -5.596 1.00 86.69 206 HIS A O 1
ATOM 1520 N N . TRP A 1 207 ? 19.975 0.870 -7.727 1.00 88.94 207 TRP A N 1
ATOM 1521 C CA . TRP A 1 207 ? 18.740 1.642 -7.772 1.00 88.94 207 TRP A CA 1
ATOM 1522 C C . TRP A 1 207 ? 17.762 1.098 -8.809 1.00 88.94 207 TRP A C 1
ATOM 1524 O O . TRP A 1 207 ? 18.105 0.338 -9.714 1.00 88.94 207 TRP A O 1
ATOM 1534 N N . LEU A 1 208 ? 16.504 1.486 -8.645 1.00 91.62 208 LEU A N 1
ATOM 1535 C CA . LEU A 1 208 ? 15.408 1.148 -9.535 1.00 91.62 208 LEU A CA 1
ATOM 1536 C C . LEU A 1 208 ? 14.525 2.384 -9.701 1.00 91.62 208 LEU A C 1
ATOM 1538 O O . LEU A 1 208 ? 14.008 2.918 -8.724 1.00 91.62 208 LEU A O 1
ATOM 1542 N N . ALA A 1 209 ? 14.345 2.839 -10.934 1.00 91.50 209 ALA A N 1
ATOM 1543 C CA . ALA A 1 209 ? 13.491 3.968 -11.264 1.00 91.50 209 ALA A CA 1
ATOM 1544 C C . ALA A 1 209 ? 12.132 3.485 -11.767 1.00 91.50 209 ALA A C 1
ATOM 1546 O O . ALA A 1 209 ? 12.057 2.787 -12.779 1.00 91.50 209 ALA A O 1
ATOM 1547 N N . ALA A 1 210 ? 11.056 3.890 -11.095 1.00 91.19 210 ALA A N 1
ATOM 1548 C CA . ALA A 1 210 ? 9.705 3.732 -11.610 1.00 91.19 210 ALA A CA 1
ATOM 1549 C C . ALA A 1 210 ? 9.505 4.670 -12.807 1.00 91.19 210 ALA A C 1
ATOM 1551 O O . ALA A 1 210 ? 9.778 5.868 -12.737 1.00 91.19 210 ALA A O 1
ATOM 1552 N N . VAL A 1 211 ? 9.028 4.124 -13.923 1.00 93.19 211 VAL A N 1
ATOM 1553 C CA . VAL A 1 211 ? 8.790 4.886 -15.152 1.00 93.19 211 VAL A CA 1
ATOM 1554 C C . VAL A 1 211 ? 7.430 4.550 -15.748 1.00 93.19 211 VAL A C 1
ATOM 1556 O O . VAL A 1 211 ? 6.779 3.564 -15.405 1.00 93.19 211 VAL A O 1
ATOM 1559 N N . ARG A 1 212 ? 6.960 5.407 -16.651 1.00 93.94 212 ARG A N 1
ATOM 1560 C CA . ARG A 1 212 ? 5.707 5.181 -17.375 1.00 93.94 212 ARG A CA 1
ATOM 1561 C C . ARG A 1 212 ? 5.957 4.331 -18.617 1.00 93.94 212 ARG A C 1
ATOM 1563 O O . ARG A 1 212 ? 7.031 4.384 -19.207 1.00 93.94 212 ARG A O 1
ATOM 1570 N N . GLY A 1 213 ? 4.931 3.609 -19.067 1.00 93.69 213 GLY A N 1
ATOM 1571 C CA . GLY A 1 213 ? 5.021 2.789 -20.282 1.00 93.69 213 GLY A CA 1
ATOM 1572 C C . GLY A 1 213 ? 5.321 3.595 -21.553 1.00 93.69 213 GLY A C 1
ATOM 1573 O O . GLY A 1 213 ? 5.933 3.072 -22.474 1.00 93.69 213 GLY A O 1
ATOM 1574 N N . ASN A 1 214 ? 4.967 4.883 -21.588 1.00 94.31 214 ASN A N 1
ATOM 1575 C CA . ASN A 1 214 ? 5.284 5.784 -22.700 1.00 94.31 214 ASN A CA 1
ATOM 1576 C C . ASN A 1 214 ? 6.705 6.379 -22.637 1.00 94.31 214 ASN A C 1
ATOM 1578 O O . ASN A 1 214 ? 7.064 7.164 -23.519 1.00 94.31 214 ASN A O 1
ATOM 1582 N N . ALA A 1 215 ? 7.507 6.038 -21.620 1.00 91.88 215 ALA A N 1
ATOM 1583 C CA . ALA A 1 215 ? 8.901 6.456 -21.557 1.00 91.88 215 ALA A CA 1
ATOM 1584 C C . ALA A 1 215 ? 9.650 5.924 -22.783 1.00 91.88 215 ALA A C 1
ATOM 1586 O O . ALA A 1 215 ? 9.488 4.766 -23.181 1.00 91.88 215 ALA A O 1
ATOM 1587 N N . ARG A 1 216 ? 10.434 6.805 -23.405 1.00 92.62 216 ARG A N 1
ATOM 1588 C CA . ARG A 1 216 ? 11.131 6.507 -24.652 1.00 92.62 216 ARG A CA 1
ATOM 1589 C C . ARG A 1 216 ? 12.514 5.946 -24.368 1.00 92.62 216 ARG A C 1
ATOM 1591 O O . ARG A 1 216 ? 13.299 6.584 -23.673 1.00 92.62 216 ARG A O 1
ATOM 1598 N N . VAL A 1 217 ? 12.803 4.805 -24.971 1.00 93.12 217 VAL A N 1
ATOM 1599 C CA . VAL A 1 217 ? 14.084 4.105 -24.881 1.00 93.12 217 VAL A CA 1
ATOM 1600 C C . VAL A 1 217 ? 14.596 3.783 -26.278 1.00 93.12 217 VAL A C 1
ATOM 1602 O O . VAL A 1 217 ? 13.817 3.708 -27.230 1.00 93.12 217 VAL A O 1
ATOM 1605 N N . TRP A 1 218 ? 15.901 3.598 -26.403 1.00 92.94 218 TRP A N 1
ATOM 1606 C CA . TRP A 1 218 ? 16.542 3.158 -27.630 1.00 92.94 218 TRP A CA 1
ATOM 1607 C C . TRP A 1 218 ? 16.813 1.667 -27.605 1.00 92.94 218 TRP A C 1
ATOM 1609 O O . TRP A 1 218 ? 17.269 1.110 -26.600 1.00 92.94 218 TRP A O 1
ATOM 1619 N N . ARG A 1 219 ? 16.564 1.041 -28.751 1.00 90.44 219 ARG A N 1
ATOM 1620 C CA . ARG A 1 219 ? 16.847 -0.363 -29.013 1.00 90.44 219 ARG A CA 1
ATOM 1621 C C . ARG A 1 219 ? 17.248 -0.515 -30.473 1.00 90.44 219 ARG A C 1
ATOM 1623 O O . ARG A 1 219 ? 16.555 -0.007 -31.338 1.00 90.44 219 ARG A O 1
ATOM 1630 N N . HIS A 1 220 ? 18.365 -1.194 -30.736 1.00 84.81 220 HIS A N 1
ATOM 1631 C CA . HIS A 1 220 ? 18.891 -1.387 -32.098 1.00 84.81 220 HIS A CA 1
ATOM 1632 C C . HIS A 1 220 ? 18.923 -0.091 -32.941 1.00 84.81 220 HIS A C 1
ATOM 1634 O O . HIS A 1 220 ? 18.640 -0.126 -34.129 1.00 84.81 220 HIS A O 1
ATOM 1640 N N . SER A 1 221 ? 19.264 1.043 -32.311 1.00 81.88 221 SER A N 1
ATOM 1641 C CA . SER A 1 221 ? 19.292 2.400 -32.897 1.00 81.88 221 SER A CA 1
ATOM 1642 C C . SER A 1 221 ? 17.937 3.099 -33.092 1.00 81.88 221 SER A C 1
ATOM 1644 O O . SER A 1 221 ? 17.920 4.315 -33.270 1.00 81.88 221 SER A O 1
ATOM 1646 N N . ASP A 1 222 ? 16.817 2.395 -32.934 1.00 89.38 222 ASP A N 1
ATOM 1647 C CA . ASP A 1 222 ? 15.469 2.959 -33.036 1.00 89.38 222 ASP A CA 1
ATOM 1648 C C . ASP A 1 222 ? 14.895 3.357 -31.672 1.00 89.38 222 ASP A C 1
ATOM 1650 O O . ASP A 1 222 ? 15.230 2.794 -30.624 1.00 89.38 222 ASP A O 1
ATOM 1654 N N . ARG A 1 223 ? 14.009 4.360 -31.671 1.00 92.25 223 ARG A N 1
ATOM 1655 C CA . ARG A 1 223 ? 13.381 4.890 -30.453 1.00 92.25 223 ARG A CA 1
ATOM 1656 C C . ARG A 1 223 ? 11.976 4.316 -30.269 1.00 92.25 223 ARG A C 1
ATOM 1658 O O . ARG A 1 223 ? 11.049 4.677 -30.988 1.00 92.25 223 ARG A O 1
ATOM 1665 N N . HIS A 1 224 ? 11.792 3.516 -29.225 1.00 93.12 224 HIS A N 1
ATOM 1666 C CA . HIS A 1 224 ? 10.531 2.847 -28.896 1.00 93.12 224 HIS A CA 1
ATOM 1667 C C . HIS A 1 224 ? 9.960 3.337 -27.562 1.00 93.12 224 HIS A C 1
ATOM 1669 O O . HIS A 1 224 ? 10.668 3.946 -26.755 1.00 93.12 224 HIS A O 1
ATOM 1675 N N . THR A 1 225 ? 8.667 3.105 -27.316 1.00 95.38 225 THR A N 1
ATOM 1676 C CA . THR A 1 225 ? 8.142 3.196 -25.945 1.00 95.38 225 THR A CA 1
ATOM 1677 C C . THR A 1 225 ? 8.449 1.910 -25.183 1.00 95.38 225 THR A C 1
ATOM 1679 O O . THR A 1 225 ? 8.557 0.837 -25.776 1.00 95.38 225 THR A O 1
ATOM 1682 N N . LEU A 1 226 ? 8.562 1.990 -23.857 1.00 94.56 226 LEU A N 1
ATOM 1683 C CA . LEU A 1 226 ? 8.703 0.789 -23.031 1.00 94.56 226 LEU A CA 1
ATOM 1684 C C . LEU A 1 226 ? 7.518 -0.171 -23.195 1.00 94.56 226 LEU A C 1
ATOM 1686 O O . LEU A 1 226 ? 7.724 -1.380 -23.242 1.00 94.56 226 LEU A O 1
ATOM 1690 N N . ALA A 1 227 ? 6.294 0.344 -23.301 1.00 95.06 227 ALA A N 1
ATOM 1691 C CA . ALA A 1 227 ? 5.105 -0.483 -23.483 1.00 95.06 227 ALA A CA 1
ATOM 1692 C C . ALA A 1 227 ? 5.202 -1.365 -24.741 1.00 95.06 227 ALA A C 1
ATOM 1694 O O . ALA A 1 227 ? 4.913 -2.558 -24.656 1.00 95.06 227 ALA A O 1
ATOM 1695 N N . ASP A 1 228 ? 5.680 -0.809 -25.859 1.00 94.50 228 ASP A N 1
ATOM 1696 C CA . ASP A 1 228 ? 5.854 -1.550 -27.118 1.00 94.50 228 ASP A CA 1
ATOM 1697 C C . ASP A 1 228 ? 6.944 -2.626 -26.989 1.00 94.50 228 ASP A C 1
ATOM 1699 O O . ASP A 1 228 ? 6.777 -3.761 -27.433 1.00 94.50 228 ASP A O 1
ATOM 1703 N N . CYS A 1 229 ? 8.035 -2.305 -26.287 1.00 93.75 229 CYS A N 1
ATOM 1704 C CA . CYS A 1 229 ? 9.150 -3.221 -26.050 1.00 93.75 229 CYS A CA 1
ATOM 1705 C C . CYS A 1 229 ? 8.795 -4.434 -25.166 1.00 93.75 229 CYS A C 1
ATOM 1707 O O . CYS A 1 229 ? 9.548 -5.411 -25.129 1.00 93.75 229 CYS A O 1
ATOM 1709 N N . GLN A 1 230 ? 7.679 -4.399 -24.428 1.00 92.69 230 GLN A N 1
ATOM 1710 C CA . GLN A 1 230 ? 7.331 -5.436 -23.450 1.00 92.69 230 GLN A CA 1
ATOM 1711 C C . GLN A 1 230 ? 7.173 -6.829 -24.083 1.00 92.69 230 GLN A C 1
ATOM 1713 O O . GLN A 1 230 ? 7.533 -7.830 -23.455 1.00 92.69 230 GLN A O 1
ATOM 1718 N N . ALA A 1 231 ? 6.633 -6.907 -25.304 1.00 91.19 231 ALA A N 1
ATOM 1719 C CA . ALA A 1 231 ? 6.399 -8.175 -26.000 1.00 91.19 231 ALA A CA 1
ATOM 1720 C C . ALA A 1 2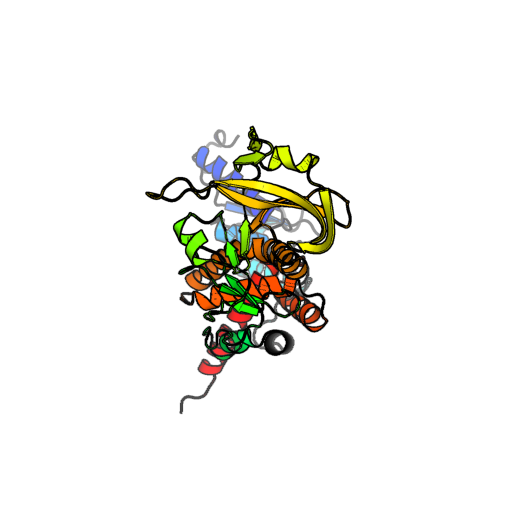31 ? 7.710 -8.921 -26.302 1.00 91.19 231 ALA A C 1
ATOM 1722 O O . ALA A 1 231 ? 7.768 -10.148 -26.230 1.00 91.19 231 ALA A O 1
ATOM 1723 N N . GLU A 1 232 ? 8.777 -8.169 -26.562 1.00 92.62 232 GLU A N 1
ATOM 1724 C CA . GLU A 1 232 ? 10.102 -8.686 -26.904 1.00 92.62 232 GLU A CA 1
ATOM 1725 C C . GLU A 1 232 ? 10.987 -8.949 -25.678 1.00 92.62 232 GLU A C 1
ATOM 1727 O O . GLU A 1 232 ? 12.045 -9.574 -25.782 1.00 92.62 232 GLU A O 1
ATOM 1732 N N . ALA A 1 233 ? 10.571 -8.479 -24.500 1.00 95.00 233 ALA A N 1
ATOM 1733 C CA . ALA A 1 233 ? 11.279 -8.724 -23.253 1.00 95.00 233 ALA A CA 1
ATOM 1734 C C . ALA A 1 233 ? 11.274 -10.219 -22.914 1.00 95.00 233 ALA A C 1
ATOM 1736 O O . ALA A 1 233 ? 10.258 -10.897 -23.077 1.00 95.00 233 ALA A O 1
ATOM 1737 N N . ARG A 1 234 ? 12.380 -10.744 -22.386 1.00 95.62 234 ARG A N 1
ATOM 1738 C CA . ARG A 1 234 ? 12.482 -12.156 -21.989 1.00 95.62 234 ARG A CA 1
ATOM 1739 C C . ARG A 1 234 ? 11.785 -12.376 -20.641 1.00 95.62 234 ARG A C 1
ATOM 1741 O O . ARG A 1 234 ? 11.952 -11.535 -19.754 1.00 95.62 234 ARG A O 1
ATOM 1748 N N . PRO A 1 235 ? 11.017 -13.467 -20.449 1.00 96.19 235 PRO A N 1
ATOM 1749 C CA . PRO A 1 235 ? 10.543 -13.856 -19.122 1.00 96.19 235 PRO A CA 1
ATOM 1750 C C . PRO A 1 235 ? 11.722 -13.991 -18.159 1.00 96.19 235 PRO A C 1
ATOM 1752 O O . PRO A 1 235 ? 12.779 -14.482 -18.555 1.00 96.19 235 PRO A O 1
ATOM 1755 N N . TRP A 1 236 ? 11.550 -13.547 -16.917 1.00 94.00 236 TRP A N 1
ATOM 1756 C CA . TRP A 1 236 ? 12.635 -13.557 -15.939 1.00 94.00 236 TRP A CA 1
ATOM 1757 C C . TRP A 1 236 ? 12.274 -14.249 -14.627 1.00 94.00 236 TRP A C 1
ATOM 1759 O O . TRP A 1 236 ? 13.037 -15.103 -14.176 1.00 94.00 236 TRP A O 1
ATOM 1769 N N . ASP A 1 237 ? 11.140 -13.895 -14.017 1.00 93.06 237 ASP A N 1
ATOM 1770 C CA . ASP A 1 237 ? 10.703 -14.481 -12.745 1.00 93.06 237 ASP A CA 1
ATOM 1771 C C . ASP A 1 237 ? 9.183 -14.326 -12.557 1.00 93.06 237 ASP A C 1
ATOM 1773 O O . ASP A 1 237 ? 8.528 -13.542 -13.254 1.00 93.06 237 ASP A O 1
ATOM 1777 N N . SER A 1 238 ? 8.616 -15.076 -11.617 1.00 94.12 238 SER A N 1
ATOM 1778 C CA . SER A 1 238 ? 7.223 -14.980 -11.196 1.00 94.12 238 SER A CA 1
ATOM 1779 C C . SER A 1 238 ? 7.133 -15.096 -9.679 1.00 94.12 238 SER A C 1
ATOM 1781 O O . SER A 1 238 ? 7.593 -16.078 -9.102 1.00 94.12 238 SER A O 1
ATOM 1783 N N . ARG A 1 239 ? 6.520 -14.108 -9.022 1.00 92.69 239 ARG A N 1
ATOM 1784 C CA . ARG A 1 239 ? 6.440 -14.038 -7.556 1.00 92.69 239 ARG A CA 1
ATOM 1785 C C . ARG A 1 239 ? 5.007 -13.908 -7.074 1.00 92.69 239 ARG A C 1
ATOM 1787 O O . ARG A 1 239 ? 4.215 -13.183 -7.669 1.00 92.69 239 ARG A O 1
ATOM 1794 N N . LEU A 1 240 ? 4.697 -14.612 -5.992 1.00 92.31 240 LEU A N 1
ATOM 1795 C CA . LEU A 1 240 ? 3.458 -14.441 -5.243 1.00 92.31 240 LEU A CA 1
ATOM 1796 C C . LEU A 1 240 ? 3.699 -13.400 -4.154 1.00 92.31 240 LEU A C 1
ATOM 1798 O O . LEU A 1 240 ? 4.688 -13.487 -3.431 1.00 92.31 240 LEU A O 1
ATOM 1802 N N . LEU A 1 241 ? 2.819 -12.411 -4.065 1.00 88.88 241 LEU A N 1
ATOM 1803 C CA . LEU A 1 241 ? 2.859 -11.386 -3.025 1.00 88.88 241 LEU A CA 1
ATOM 1804 C C . LEU A 1 241 ? 1.461 -10.836 -2.763 1.00 88.88 241 LEU A C 1
ATOM 1806 O O . LEU A 1 241 ? 0.501 -11.169 -3.462 1.00 88.88 241 LEU A O 1
ATOM 1810 N N . ARG A 1 242 ? 1.347 -9.965 -1.762 1.00 88.38 242 ARG A N 1
ATOM 1811 C CA . ARG A 1 242 ? 0.133 -9.187 -1.531 1.00 88.38 242 ARG A CA 1
ATOM 1812 C C . ARG A 1 242 ? 0.256 -7.793 -2.109 1.00 88.38 242 ARG A C 1
ATOM 1814 O O . ARG A 1 242 ? 1.254 -7.113 -1.911 1.00 88.38 242 ARG A O 1
ATOM 1821 N N . HIS A 1 243 ? -0.782 -7.356 -2.807 1.00 87.56 243 HIS A N 1
ATOM 1822 C CA . HIS A 1 243 ? -0.859 -6.010 -3.353 1.00 87.56 243 HIS A CA 1
ATOM 1823 C C . HIS A 1 243 ? -2.247 -5.427 -3.090 1.00 87.56 243 HIS A C 1
ATOM 1825 O O . HIS A 1 243 ? -3.244 -5.883 -3.657 1.00 87.56 243 HIS A O 1
ATOM 1831 N N . ARG A 1 244 ? -2.309 -4.405 -2.225 1.00 84.19 244 ARG A N 1
ATOM 1832 C CA . ARG A 1 244 ? -3.540 -3.677 -1.867 1.00 84.19 244 ARG A CA 1
ATOM 1833 C C . ARG A 1 244 ? -4.655 -4.611 -1.375 1.00 84.19 244 ARG A C 1
ATOM 1835 O O . ARG A 1 244 ? -5.776 -4.582 -1.894 1.00 84.19 244 ARG A O 1
ATOM 1842 N N . GLY A 1 245 ? -4.331 -5.470 -0.409 1.00 84.62 245 GLY A N 1
ATOM 1843 C CA . GLY A 1 245 ? -5.266 -6.431 0.184 1.00 84.62 245 GLY A CA 1
ATOM 1844 C C . GLY A 1 245 ? -5.597 -7.667 -0.661 1.00 84.62 245 GLY A C 1
ATOM 1845 O O . GLY A 1 245 ? -6.443 -8.460 -0.251 1.00 84.62 245 GLY A O 1
ATOM 1846 N N . ARG A 1 246 ? -4.965 -7.863 -1.827 1.00 88.69 246 ARG A N 1
ATOM 1847 C CA . ARG A 1 246 ? -5.177 -9.038 -2.696 1.00 88.69 246 ARG A CA 1
ATOM 1848 C C . ARG A 1 246 ? -3.936 -9.909 -2.770 1.00 88.69 246 ARG A C 1
ATOM 1850 O O . ARG A 1 246 ? -2.831 -9.375 -2.803 1.00 88.69 246 ARG A O 1
ATOM 1857 N N . ALA A 1 247 ? -4.120 -11.225 -2.833 1.00 91.38 247 ALA A N 1
ATOM 1858 C CA . ALA A 1 247 ? -3.056 -12.131 -3.246 1.00 91.38 247 ALA A CA 1
ATOM 1859 C C . ALA A 1 247 ? -2.882 -12.008 -4.763 1.00 91.38 247 ALA A C 1
ATOM 1861 O O . ALA A 1 247 ? -3.853 -12.082 -5.516 1.00 91.38 247 ALA A O 1
ATOM 1862 N N . VAL A 1 248 ? -1.656 -11.761 -5.210 1.00 93.56 248 VAL A N 1
ATOM 1863 C CA . VAL A 1 248 ? -1.354 -11.509 -6.619 1.00 93.56 248 VAL A CA 1
ATOM 1864 C C . VAL A 1 248 ? -0.133 -12.299 -7.059 1.00 93.56 248 VAL A C 1
ATOM 1866 O O . VAL A 1 248 ? 0.796 -12.530 -6.284 1.00 93.56 248 VAL A O 1
ATOM 1869 N N . GLN A 1 249 ? -0.117 -12.677 -8.333 1.00 96.06 249 GLN A N 1
ATOM 1870 C CA . GLN A 1 249 ? 1.066 -13.179 -9.012 1.00 96.06 249 GLN A CA 1
ATOM 1871 C C . GLN A 1 249 ? 1.646 -12.070 -9.888 1.00 96.06 249 GLN A C 1
ATOM 1873 O O . GLN A 1 249 ? 0.989 -11.564 -10.798 1.00 96.06 249 GLN A O 1
ATOM 1878 N N . VAL A 1 250 ? 2.904 -11.713 -9.656 1.00 95.56 250 VAL A N 1
ATOM 1879 C CA . VAL A 1 250 ? 3.633 -10.765 -10.495 1.00 95.56 250 VAL A CA 1
ATOM 1880 C C . VAL A 1 250 ? 4.571 -11.521 -11.408 1.00 95.56 250 VAL A C 1
ATOM 1882 O O . VAL A 1 250 ? 5.491 -12.189 -10.945 1.00 95.56 250 VAL A O 1
ATOM 1885 N N . ARG A 1 251 ? 4.355 -11.382 -12.717 1.00 96.25 251 ARG A N 1
ATOM 1886 C CA . ARG A 1 251 ? 5.245 -11.927 -13.746 1.00 96.25 251 ARG A CA 1
ATOM 1887 C C . ARG A 1 251 ? 6.164 -10.829 -14.243 1.00 96.25 251 ARG A C 1
ATOM 1889 O O . ARG A 1 251 ? 5.689 -9.794 -14.724 1.00 96.25 251 ARG A O 1
ATOM 1896 N N . LEU A 1 252 ? 7.459 -11.085 -14.131 1.00 97.06 252 LEU A N 1
ATOM 1897 C CA . LEU A 1 252 ? 8.530 -10.157 -14.445 1.00 97.06 252 LEU A CA 1
ATOM 1898 C C . LEU A 1 252 ? 9.192 -10.548 -15.765 1.00 97.06 252 LEU A C 1
ATOM 1900 O O . LEU A 1 252 ? 9.513 -11.715 -16.009 1.00 97.06 252 LEU A O 1
ATOM 1904 N N . ARG A 1 253 ? 9.407 -9.553 -16.622 1.00 96.88 253 ARG A N 1
ATOM 1905 C CA . ARG A 1 253 ? 10.186 -9.677 -17.857 1.00 96.88 253 ARG A CA 1
ATOM 1906 C C . ARG A 1 253 ? 11.304 -8.646 -17.868 1.00 96.88 253 ARG A C 1
ATOM 1908 O O . ARG A 1 253 ? 11.190 -7.603 -17.224 1.00 96.88 253 ARG A O 1
ATOM 1915 N N . ARG A 1 254 ? 12.352 -8.938 -18.630 1.00 96.06 254 ARG A N 1
ATOM 1916 C CA . ARG A 1 254 ? 13.578 -8.144 -18.705 1.00 96.06 254 ARG A CA 1
ATOM 1917 C C . ARG A 1 254 ? 13.966 -7.860 -20.157 1.00 96.06 254 ARG A C 1
ATOM 1919 O O . ARG A 1 254 ? 13.900 -8.762 -20.995 1.00 96.06 254 ARG A O 1
ATOM 1926 N N . LEU A 1 255 ? 14.415 -6.640 -20.445 1.00 95.88 255 LEU A N 1
ATOM 1927 C CA . LEU A 1 255 ? 15.005 -6.262 -21.730 1.00 95.88 255 LEU A CA 1
ATOM 1928 C C . LEU A 1 255 ? 16.136 -5.248 -21.534 1.00 95.88 255 LEU A C 1
ATOM 1930 O O . LEU A 1 255 ? 15.953 -4.263 -20.829 1.00 95.88 255 LEU A O 1
ATOM 1934 N N . ASP A 1 256 ? 17.279 -5.450 -22.184 1.00 95.50 256 ASP A N 1
ATOM 1935 C CA . ASP A 1 256 ? 18.340 -4.439 -22.198 1.00 95.50 256 ASP A CA 1
ATOM 1936 C C . ASP A 1 256 ? 17.983 -3.312 -23.174 1.00 95.50 256 ASP A C 1
ATOM 1938 O O . ASP A 1 256 ? 17.551 -3.558 -24.303 1.00 95.50 256 ASP A O 1
ATOM 1942 N N . VAL A 1 257 ? 18.147 -2.071 -22.723 1.00 95.12 257 VAL A N 1
ATOM 1943 C CA . VAL A 1 257 ? 17.774 -0.859 -23.461 1.00 95.12 257 VAL A CA 1
ATOM 1944 C C . VAL A 1 257 ? 18.809 0.239 -23.230 1.00 95.12 257 VAL A C 1
ATOM 1946 O O . VAL A 1 257 ? 19.638 0.146 -22.327 1.00 95.12 257 VAL A O 1
ATOM 1949 N N . ALA A 1 258 ? 18.757 1.312 -24.011 1.00 93.44 258 ALA A N 1
ATOM 1950 C CA . ALA A 1 258 ? 19.403 2.568 -23.642 1.00 93.44 258 ALA A CA 1
ATOM 1951 C C . ALA A 1 258 ? 18.342 3.637 -23.373 1.00 93.44 258 ALA A C 1
ATOM 1953 O O . ALA A 1 258 ? 17.302 3.652 -24.029 1.00 93.44 258 ALA A O 1
ATOM 1954 N N . ALA A 1 259 ? 18.573 4.528 -22.413 1.00 90.94 259 ALA A N 1
ATOM 1955 C CA . ALA A 1 259 ? 17.634 5.609 -22.111 1.00 90.94 259 ALA A CA 1
ATOM 1956 C C . ALA A 1 259 ? 18.360 6.947 -21.925 1.00 90.94 259 ALA A C 1
ATOM 1958 O O . ALA A 1 259 ? 19.510 6.952 -21.474 1.00 90.94 259 ALA A O 1
ATOM 1959 N N . PRO A 1 260 ? 17.703 8.075 -22.260 1.00 88.12 260 PRO A N 1
ATOM 1960 C CA . PRO A 1 260 ? 18.292 9.388 -22.063 1.00 88.12 260 PRO A CA 1
ATOM 1961 C C . PRO A 1 260 ? 18.227 9.767 -20.595 1.00 88.12 260 PRO A C 1
ATOM 1963 O O . PRO A 1 260 ? 17.147 9.767 -20.008 1.00 88.12 260 PRO A O 1
ATOM 1966 N N . LEU A 1 261 ? 19.360 10.174 -20.043 1.00 84.12 261 LEU A N 1
ATOM 1967 C CA . LEU A 1 261 ? 19.466 10.818 -18.743 1.00 84.12 261 LEU A CA 1
ATOM 1968 C C . LEU A 1 261 ? 19.469 12.329 -18.990 1.00 84.12 261 LEU A C 1
ATOM 1970 O O . LEU A 1 261 ? 20.517 12.960 -19.095 1.00 84.12 261 LEU A O 1
ATOM 1974 N N . ALA A 1 262 ? 18.286 12.902 -19.212 1.00 69.50 262 ALA A N 1
ATOM 1975 C CA . ALA A 1 262 ? 18.160 14.331 -19.485 1.00 69.50 262 ALA A CA 1
ATOM 1976 C C . ALA A 1 262 ? 18.202 15.125 -18.171 1.00 69.50 262 ALA A C 1
ATOM 1978 O O . ALA A 1 262 ? 17.382 14.890 -17.286 1.00 69.50 262 ALA A O 1
ATOM 1979 N N . GLY A 1 263 ? 19.134 16.074 -18.068 1.00 61.59 263 GLY A N 1
ATOM 1980 C CA . GLY A 1 263 ? 19.209 17.071 -17.000 1.00 61.59 263 GLY A CA 1
ATOM 1981 C C . GLY A 1 263 ? 19.145 18.483 -17.577 1.00 61.59 263 GLY A C 1
ATOM 1982 O O . GLY A 1 263 ? 19.526 18.709 -18.726 1.00 61.59 263 GLY A O 1
ATOM 1983 N N . GLY A 1 264 ? 18.638 19.441 -16.803 1.00 49.31 264 GLY A N 1
ATOM 1984 C CA . GLY A 1 264 ? 18.629 20.844 -17.212 1.00 49.31 264 GLY A CA 1
ATOM 1985 C C . GLY A 1 264 ? 20.049 21.411 -17.244 1.00 49.31 264 GLY A C 1
ATOM 1986 O O . GLY A 1 264 ? 20.550 21.824 -16.206 1.00 49.31 264 GLY A O 1
ATOM 1987 N N . GLY A 1 265 ? 20.683 21.439 -18.421 1.00 55.44 265 GLY A N 1
ATOM 1988 C CA . GLY A 1 265 ? 21.945 22.157 -18.663 1.00 55.44 265 GLY A CA 1
ATOM 1989 C C . GLY A 1 265 ? 23.202 21.306 -18.894 1.00 55.44 265 GLY A C 1
ATOM 1990 O O . GLY A 1 265 ? 24.236 21.876 -19.227 1.00 55.44 265 GLY A O 1
ATOM 1991 N N . GLU A 1 266 ? 23.138 19.976 -18.781 1.00 57.81 266 GLU A N 1
ATOM 1992 C CA . GLU A 1 266 ? 24.265 19.073 -19.087 1.00 57.81 266 GLU A CA 1
ATOM 1993 C C . GLU A 1 266 ? 24.141 18.440 -20.485 1.00 57.81 266 GLU A C 1
ATOM 1995 O O . GLU A 1 266 ? 23.052 18.363 -21.062 1.00 57.81 266 GLU A O 1
ATOM 2000 N N . ALA A 1 267 ? 25.270 17.983 -21.044 1.00 59.41 267 ALA A N 1
ATOM 2001 C CA . ALA A 1 267 ? 25.293 17.295 -22.333 1.00 59.41 267 ALA A CA 1
ATOM 2002 C C . ALA A 1 267 ? 24.403 16.035 -22.294 1.00 59.41 267 ALA A C 1
ATOM 2004 O O . ALA A 1 267 ? 24.417 15.308 -21.299 1.00 59.41 267 ALA A O 1
ATOM 2005 N N . PRO A 1 268 ? 23.633 15.744 -23.360 1.00 67.81 268 PRO A N 1
ATOM 2006 C CA . PRO A 1 268 ? 22.722 14.606 -23.375 1.00 67.81 268 PRO A CA 1
ATOM 2007 C C . PRO A 1 268 ? 23.493 13.292 -23.203 1.00 67.81 268 PRO A C 1
ATOM 2009 O O . PRO A 1 268 ? 24.208 12.849 -24.101 1.00 67.81 268 PRO A O 1
ATOM 2012 N N . LEU A 1 269 ? 23.312 12.650 -22.049 1.00 79.62 269 LEU A N 1
ATOM 2013 C CA . LEU A 1 269 ? 23.893 11.352 -21.729 1.00 79.62 269 LEU A CA 1
ATOM 2014 C C . LEU A 1 269 ? 22.867 10.253 -22.015 1.00 79.62 269 LEU A C 1
ATOM 2016 O O . LEU A 1 269 ? 21.718 10.326 -21.581 1.00 79.62 269 LEU A O 1
ATOM 2020 N N . SER A 1 270 ? 23.279 9.210 -22.733 1.00 85.75 270 SER A N 1
ATOM 2021 C CA . SER A 1 270 ? 22.493 7.980 -22.860 1.00 85.75 270 SER A CA 1
ATOM 2022 C C . SER A 1 270 ? 23.193 6.864 -22.107 1.00 85.75 270 SER A C 1
ATOM 2024 O O . SER A 1 270 ? 24.346 6.551 -22.396 1.00 85.75 270 SER A O 1
ATOM 2026 N N . ALA A 1 271 ? 22.496 6.254 -21.153 1.00 88.88 271 ALA A N 1
ATOM 2027 C CA . ALA A 1 271 ? 23.028 5.133 -20.392 1.00 88.88 271 ALA A CA 1
ATOM 2028 C C . ALA A 1 271 ? 22.446 3.813 -20.892 1.00 88.88 271 ALA A C 1
ATOM 2030 O O . ALA A 1 271 ? 21.276 3.739 -21.282 1.00 88.88 271 ALA A O 1
ATOM 2031 N N . ARG A 1 272 ? 23.264 2.756 -20.852 1.00 92.62 272 ARG A N 1
ATOM 2032 C CA . ARG A 1 272 ? 22.795 1.378 -21.038 1.00 92.62 272 ARG A CA 1
ATOM 2033 C C . ARG A 1 272 ? 22.137 0.922 -19.744 1.00 92.62 272 ARG A C 1
ATOM 2035 O O . ARG A 1 272 ? 22.775 0.898 -18.696 1.00 92.62 272 ARG A O 1
ATOM 2042 N N . LEU A 1 273 ? 20.865 0.568 -19.836 1.00 94.56 273 LEU A N 1
ATOM 2043 C CA . LEU A 1 273 ? 20.009 0.207 -18.718 1.00 94.56 273 LEU A CA 1
ATOM 2044 C C . LEU A 1 273 ? 19.354 -1.146 -18.960 1.00 94.56 273 LEU A C 1
ATOM 2046 O O . LEU A 1 273 ? 19.341 -1.695 -20.063 1.00 94.56 273 LEU A O 1
ATOM 2050 N N . CYS A 1 274 ? 18.745 -1.652 -17.904 1.00 95.75 274 CYS A N 1
ATOM 2051 C CA . CYS A 1 274 ? 17.859 -2.789 -17.953 1.00 95.75 274 CYS A CA 1
ATOM 2052 C C . CYS A 1 274 ? 16.416 -2.327 -17.716 1.00 95.75 274 CYS A C 1
ATOM 2054 O O . CYS A 1 274 ? 16.102 -1.764 -16.666 1.00 95.75 274 CYS A O 1
ATOM 2056 N N . ALA A 1 275 ? 15.539 -2.578 -18.687 1.00 96.69 275 ALA A N 1
ATOM 2057 C CA . ALA A 1 275 ? 14.103 -2.398 -18.559 1.00 96.69 275 ALA A CA 1
ATOM 2058 C C . ALA A 1 275 ? 13.456 -3.628 -17.926 1.00 96.69 275 ALA A C 1
ATOM 2060 O O . ALA A 1 275 ? 13.662 -4.765 -18.360 1.00 96.69 275 ALA A O 1
ATOM 2061 N N . TRP A 1 276 ? 12.631 -3.369 -16.920 1.00 97.44 276 TRP A N 1
ATOM 2062 C CA . TRP A 1 276 ? 11.880 -4.368 -16.182 1.00 97.44 276 TRP A CA 1
ATOM 2063 C C . TRP A 1 276 ? 10.388 -4.137 -16.364 1.00 97.44 276 TRP A C 1
ATOM 2065 O O . TRP A 1 276 ? 9.894 -3.016 -16.225 1.00 97.44 276 TRP A O 1
ATOM 2075 N N . PHE A 1 277 ? 9.667 -5.214 -16.656 1.00 97.31 277 PHE A N 1
ATOM 2076 C CA . PHE A 1 277 ? 8.233 -5.191 -16.919 1.00 97.31 277 PHE A CA 1
ATOM 2077 C C . PHE A 1 277 ? 7.525 -6.095 -15.926 1.00 97.31 277 PHE A C 1
ATOM 2079 O O . PHE A 1 277 ? 7.759 -7.302 -15.922 1.00 97.31 277 PHE A O 1
ATOM 2086 N N . GLY A 1 278 ? 6.636 -5.526 -15.121 1.00 96.50 278 GLY A N 1
ATOM 2087 C CA . GLY A 1 278 ? 5.792 -6.265 -14.191 1.00 96.50 278 GLY A CA 1
ATOM 2088 C C . GLY A 1 278 ? 4.364 -6.317 -14.694 1.00 96.50 278 GLY A C 1
ATOM 2089 O O . GLY A 1 278 ? 3.745 -5.280 -14.926 1.00 96.50 278 GLY A O 1
ATOM 2090 N N . THR A 1 279 ? 3.824 -7.523 -14.844 1.00 96.56 279 THR A N 1
ATOM 2091 C CA . THR A 1 279 ? 2.377 -7.725 -15.001 1.00 96.56 279 THR A CA 1
ATOM 2092 C C . THR A 1 279 ? 1.838 -8.336 -13.724 1.00 96.56 279 THR A C 1
ATOM 2094 O O . THR A 1 279 ? 2.320 -9.385 -13.301 1.00 96.56 279 THR A O 1
ATOM 2097 N N . VAL A 1 280 ? 0.885 -7.652 -13.098 1.00 96.06 280 VAL A N 1
ATOM 2098 C CA . VAL A 1 280 ? 0.269 -8.072 -11.841 1.00 96.06 280 VAL A CA 1
ATOM 2099 C C . VAL A 1 280 ? -1.047 -8.759 -12.175 1.00 96.06 280 VAL A C 1
ATOM 2101 O O . VAL A 1 280 ? -1.915 -8.153 -12.807 1.00 96.06 280 VAL A O 1
ATOM 2104 N N . HIS A 1 281 ? -1.173 -10.014 -11.764 1.00 96.19 281 HIS A N 1
ATOM 2105 C CA . HIS A 1 281 ? -2.352 -10.850 -11.959 1.00 96.19 281 HIS A CA 1
ATOM 2106 C C . HIS A 1 281 ? -2.989 -11.118 -10.605 1.00 96.19 281 HIS A C 1
ATOM 2108 O O . HIS A 1 281 ? -2.289 -11.444 -9.649 1.00 96.19 281 HIS A O 1
ATOM 2114 N N . ASP A 1 282 ? -4.301 -10.977 -10.518 1.00 94.81 282 ASP A N 1
ATOM 2115 C CA . ASP A 1 282 ? -5.061 -11.434 -9.360 1.00 94.81 282 ASP A CA 1
ATOM 2116 C C . ASP A 1 282 ? -4.946 -12.961 -9.248 1.00 94.81 282 ASP A C 1
ATOM 2118 O O . ASP A 1 282 ? -5.104 -13.660 -10.249 1.00 94.81 282 ASP A O 1
ATOM 2122 N N . LEU A 1 283 ? -4.604 -13.481 -8.066 1.00 92.44 283 LEU A N 1
ATOM 2123 C CA . LEU A 1 283 ? -4.318 -14.911 -7.910 1.00 92.44 283 LEU A CA 1
ATOM 2124 C C . LEU A 1 283 ? -5.581 -15.773 -8.042 1.00 92.44 283 LEU A C 1
ATOM 2126 O O . LEU A 1 283 ? -5.500 -16.882 -8.561 1.00 92.44 283 LEU A O 1
ATOM 2130 N N . ASP A 1 284 ? -6.727 -15.245 -7.611 1.00 90.31 284 ASP A N 1
ATOM 2131 C CA . ASP A 1 284 ? -7.991 -15.981 -7.588 1.00 90.31 284 ASP A CA 1
ATOM 2132 C C . ASP A 1 284 ? -8.643 -16.017 -8.978 1.00 90.31 284 ASP A C 1
ATOM 2134 O O . ASP A 1 284 ? -9.098 -17.062 -9.437 1.00 90.31 284 ASP A O 1
ATOM 2138 N N . SER A 1 285 ? -8.682 -14.875 -9.671 1.00 92.31 285 SER A N 1
ATOM 2139 C CA . SER A 1 285 ? -9.337 -14.746 -10.982 1.00 92.31 285 SER A CA 1
ATOM 2140 C C . SER A 1 285 ? -8.395 -14.885 -12.181 1.00 92.31 285 SER A C 1
ATOM 2142 O O . SER A 1 285 ? -8.859 -15.047 -13.309 1.00 92.31 285 SER A O 1
ATOM 2144 N N . GLY A 1 286 ? -7.080 -14.763 -11.981 1.00 92.06 286 GLY A N 1
ATOM 2145 C CA . GLY A 1 286 ? -6.089 -14.695 -13.060 1.00 92.06 286 GLY A CA 1
ATOM 2146 C C . GLY A 1 286 ? -6.135 -13.398 -13.880 1.00 92.06 286 GLY A C 1
ATOM 2147 O O . GLY A 1 286 ? -5.382 -13.255 -14.845 1.00 92.06 286 GLY A O 1
ATOM 2148 N N . ALA A 1 287 ? -7.007 -12.446 -13.531 1.00 94.31 287 ALA A N 1
ATOM 2149 C CA . ALA A 1 287 ? -7.173 -11.206 -14.275 1.00 94.31 287 ALA A CA 1
ATOM 2150 C C . ALA A 1 287 ? -5.957 -10.282 -14.112 1.00 94.31 287 ALA A C 1
ATOM 2152 O O . ALA A 1 287 ? -5.414 -10.122 -13.018 1.00 94.31 287 ALA A O 1
ATOM 2153 N N . VAL A 1 288 ? -5.559 -9.603 -15.193 1.00 95.62 288 VAL A N 1
ATOM 2154 C CA . VAL A 1 288 ? -4.502 -8.584 -15.134 1.00 95.62 288 VAL A CA 1
ATOM 2155 C C . VAL A 1 288 ? -5.042 -7.346 -14.425 1.00 95.62 288 VAL A C 1
ATOM 2157 O O . VAL A 1 288 ? -5.875 -6.626 -14.971 1.00 95.62 288 VAL A O 1
ATOM 2160 N N . ILE A 1 289 ? -4.522 -7.059 -13.234 1.00 93.31 289 ILE A N 1
ATOM 2161 C CA . ILE A 1 289 ? -4.917 -5.887 -12.440 1.00 93.31 289 ILE A CA 1
ATOM 2162 C C . ILE A 1 289 ? -4.008 -4.678 -12.670 1.00 93.31 289 ILE A C 1
ATOM 2164 O O . ILE A 1 289 ? -4.348 -3.557 -12.294 1.00 93.31 289 ILE A O 1
ATOM 2168 N N . GLY A 1 290 ? -2.840 -4.873 -13.287 1.00 92.94 290 GLY A N 1
ATOM 2169 C CA . GLY A 1 290 ? -1.946 -3.763 -13.582 1.00 92.94 290 GLY A CA 1
ATOM 2170 C C . GLY A 1 290 ? -0.683 -4.142 -14.338 1.00 92.94 290 GLY A C 1
ATOM 2171 O O . GLY A 1 290 ? -0.249 -5.295 -14.361 1.00 92.94 290 GLY A O 1
ATOM 2172 N N . ARG A 1 291 ? -0.074 -3.121 -14.945 1.00 95.38 291 ARG A N 1
ATOM 2173 C CA . ARG A 1 291 ? 1.265 -3.185 -15.536 1.00 95.38 291 ARG A CA 1
ATOM 2174 C C . ARG A 1 291 ? 2.153 -2.115 -14.923 1.00 95.38 291 ARG A C 1
ATOM 2176 O O . ARG A 1 291 ? 1.675 -1.014 -14.633 1.00 95.38 291 ARG A O 1
ATOM 2183 N N . ARG A 1 292 ? 3.425 -2.441 -14.730 1.00 95.69 292 ARG A N 1
ATOM 2184 C CA . ARG A 1 292 ? 4.448 -1.558 -14.170 1.00 95.69 292 ARG A CA 1
ATOM 2185 C C . ARG A 1 292 ? 5.737 -1.677 -14.967 1.00 95.69 292 ARG A C 1
ATOM 2187 O O . ARG A 1 292 ? 6.030 -2.734 -15.528 1.00 95.69 292 ARG A O 1
ATOM 2194 N N . TYR A 1 293 ? 6.462 -0.571 -15.024 1.00 96.44 293 TYR A N 1
ATOM 2195 C CA . TYR A 1 293 ? 7.667 -0.420 -15.821 1.00 96.44 293 TYR A CA 1
ATOM 2196 C C . TYR A 1 293 ? 8.739 0.209 -14.946 1.00 96.44 293 TYR A C 1
ATOM 2198 O O . TYR A 1 293 ? 8.479 1.205 -14.267 1.00 96.44 293 TYR A O 1
ATOM 2206 N N . TRP A 1 294 ? 9.938 -0.357 -14.991 1.00 96.44 294 TRP A N 1
ATOM 2207 C CA . TRP A 1 294 ? 11.086 0.185 -14.283 1.00 96.44 294 TRP A CA 1
ATOM 2208 C C . TRP A 1 294 ? 12.330 0.178 -15.157 1.00 96.44 294 TRP A C 1
ATOM 2210 O O . TRP A 1 294 ? 12.446 -0.610 -16.097 1.00 96.44 294 TRP A O 1
ATOM 2220 N N . LEU A 1 295 ? 13.270 1.048 -14.808 1.00 95.44 295 LEU A N 1
ATOM 2221 C CA . LEU A 1 295 ? 14.623 1.062 -15.346 1.00 95.44 295 LEU A CA 1
ATOM 2222 C C . LEU A 1 295 ? 15.618 0.904 -14.194 1.00 95.44 295 LEU A C 1
ATOM 2224 O O . LEU A 1 295 ? 15.421 1.474 -13.125 1.00 95.44 295 LEU A O 1
ATOM 2228 N N . ALA A 1 296 ? 16.669 0.127 -14.417 1.00 94.50 296 ALA A N 1
ATOM 2229 C CA . ALA A 1 296 ? 17.767 -0.095 -13.476 1.00 94.50 296 ALA A CA 1
ATOM 2230 C C . ALA A 1 296 ? 19.110 -0.066 -14.226 1.00 94.50 296 ALA A C 1
ATOM 2232 O O . ALA A 1 296 ? 19.110 -0.246 -15.454 1.00 94.50 296 ALA A O 1
ATOM 2233 N N . PRO A 1 297 ? 20.250 0.115 -13.535 1.00 92.50 297 PRO A N 1
ATOM 2234 C CA . PRO A 1 297 ? 21.568 -0.057 -14.135 1.00 92.50 297 PRO A CA 1
ATOM 2235 C C . PRO A 1 297 ? 21.692 -1.402 -14.846 1.00 92.50 297 PRO A C 1
ATOM 2237 O O . PRO A 1 297 ? 21.205 -2.432 -14.369 1.00 92.50 297 PRO A O 1
ATOM 2240 N N . HIS A 1 298 ? 22.367 -1.407 -15.992 1.00 90.88 298 HIS A N 1
ATOM 2241 C CA . HIS A 1 298 ? 22.777 -2.664 -16.599 1.00 90.88 298 HIS A CA 1
ATOM 2242 C C . HIS A 1 298 ? 23.851 -3.335 -15.727 1.00 90.88 298 HIS A C 1
ATOM 2244 O O . HIS A 1 298 ? 24.739 -2.662 -15.216 1.00 90.88 298 HIS A O 1
ATOM 2250 N N . GLY A 1 299 ? 23.768 -4.657 -15.559 1.00 86.81 299 GLY A N 1
ATOM 2251 C CA . GLY A 1 299 ? 24.714 -5.418 -14.733 1.00 86.81 299 GLY A CA 1
ATOM 2252 C C . GLY A 1 299 ? 24.436 -5.394 -13.226 1.00 86.81 299 GLY A C 1
ATOM 2253 O O . GLY A 1 299 ? 25.196 -5.996 -12.478 1.00 86.81 299 GLY A O 1
ATOM 2254 N N . GLN A 1 300 ? 23.348 -4.753 -12.780 1.00 90.44 300 GLN A N 1
ATOM 2255 C CA . GLN A 1 300 ? 22.923 -4.802 -11.381 1.00 90.44 300 GLN A CA 1
ATOM 2256 C C . GLN A 1 300 ? 22.660 -6.246 -10.920 1.00 90.44 300 GLN A C 1
ATOM 2258 O O . GLN A 1 300 ? 22.087 -7.045 -11.668 1.00 90.44 300 GLN A O 1
ATOM 2263 N N . ASP A 1 301 ? 23.033 -6.551 -9.673 1.00 89.00 301 ASP A N 1
ATOM 2264 C CA . ASP A 1 301 ? 22.835 -7.866 -9.064 1.00 89.00 301 ASP A CA 1
ATOM 2265 C C . ASP A 1 301 ? 21.372 -8.350 -9.140 1.00 89.00 301 ASP A C 1
ATOM 2267 O O . ASP A 1 301 ? 20.412 -7.576 -9.015 1.00 89.00 301 ASP A O 1
ATOM 2271 N N . ARG A 1 302 ? 21.207 -9.661 -9.353 1.00 88.88 302 ARG A N 1
ATOM 2272 C CA . ARG A 1 302 ? 19.907 -10.303 -9.568 1.00 88.88 302 ARG A CA 1
ATOM 2273 C C . ARG A 1 302 ? 19.027 -10.216 -8.324 1.00 88.88 302 ARG A C 1
ATOM 2275 O O . ARG A 1 302 ? 17.854 -9.860 -8.444 1.00 88.88 302 ARG A O 1
ATOM 2282 N N . GLU A 1 303 ? 19.571 -10.584 -7.170 1.00 85.50 303 GLU A N 1
ATOM 2283 C CA . GLU A 1 303 ? 18.835 -10.660 -5.909 1.00 85.50 303 GLU A CA 1
ATOM 2284 C C . GLU A 1 303 ? 18.441 -9.259 -5.453 1.00 85.50 303 GLU A C 1
ATOM 2286 O O . GLU A 1 303 ? 17.262 -8.985 -5.231 1.00 85.50 303 GLU A O 1
ATOM 2291 N N . ARG A 1 304 ? 19.389 -8.319 -5.484 1.00 84.12 304 ARG A N 1
ATOM 2292 C CA . ARG A 1 304 ? 19.132 -6.919 -5.140 1.00 84.12 304 ARG A CA 1
ATOM 2293 C C . ARG A 1 304 ? 18.094 -6.270 -6.056 1.00 84.12 304 ARG A C 1
ATOM 2295 O O . ARG A 1 304 ? 17.236 -5.522 -5.587 1.00 84.12 304 ARG A O 1
ATOM 2302 N N . THR A 1 305 ? 18.133 -6.562 -7.358 1.00 89.44 305 THR A N 1
ATOM 2303 C CA . THR A 1 305 ? 17.123 -6.059 -8.304 1.00 89.44 305 THR A CA 1
ATOM 2304 C C . THR A 1 305 ? 15.740 -6.631 -8.016 1.00 89.44 305 THR A C 1
ATOM 2306 O O . THR A 1 305 ? 14.759 -5.887 -8.072 1.00 89.44 305 THR A O 1
ATOM 2309 N N . LEU A 1 306 ? 15.647 -7.926 -7.688 1.00 88.19 306 LEU A N 1
ATOM 2310 C CA . LEU A 1 306 ? 14.383 -8.542 -7.290 1.00 88.19 306 LEU A CA 1
ATOM 2311 C C . LEU A 1 306 ? 13.813 -7.852 -6.047 1.00 88.19 306 LEU A C 1
ATOM 2313 O O . LEU A 1 306 ? 12.654 -7.443 -6.070 1.00 88.19 306 LEU A O 1
ATOM 2317 N N . SER A 1 307 ? 14.630 -7.676 -5.006 1.00 84.25 307 SER A N 1
ATOM 2318 C CA . SER A 1 307 ? 14.221 -7.019 -3.762 1.00 84.25 307 SER A CA 1
ATOM 2319 C C . SER A 1 307 ? 13.695 -5.608 -4.018 1.00 84.25 307 SER A C 1
ATOM 2321 O O . SER A 1 307 ? 12.612 -5.268 -3.549 1.00 84.25 307 SER A O 1
ATOM 2323 N N . LEU A 1 308 ? 14.375 -4.812 -4.855 1.00 86.19 308 LEU A N 1
ATOM 2324 C CA . LEU A 1 308 ? 13.908 -3.471 -5.228 1.00 86.19 308 LEU A CA 1
ATOM 2325 C C . LEU A 1 308 ? 12.597 -3.491 -6.029 1.00 86.19 308 LEU A C 1
ATOM 2327 O O . LEU A 1 308 ? 11.728 -2.650 -5.797 1.00 86.19 308 LEU A O 1
ATOM 2331 N N . LEU A 1 309 ? 12.419 -4.441 -6.952 1.00 90.69 309 LEU A N 1
ATOM 2332 C CA . LEU A 1 309 ? 11.175 -4.581 -7.722 1.00 90.69 309 LEU A CA 1
ATOM 2333 C C . LEU A 1 309 ? 9.989 -4.912 -6.810 1.00 90.69 309 LEU A C 1
ATOM 2335 O O . LEU A 1 309 ? 8.930 -4.289 -6.919 1.00 90.69 309 LEU A O 1
ATOM 2339 N N . LEU A 1 310 ? 10.171 -5.871 -5.900 1.00 86.62 310 LEU A N 1
ATOM 2340 C CA . LEU A 1 310 ? 9.143 -6.272 -4.941 1.00 86.62 310 LEU A CA 1
ATOM 2341 C C . LEU A 1 310 ? 8.837 -5.138 -3.959 1.00 86.62 310 LEU A C 1
ATOM 2343 O O . LEU A 1 310 ? 7.670 -4.799 -3.768 1.00 86.62 310 LEU A O 1
ATOM 2347 N N . ALA A 1 311 ? 9.865 -4.485 -3.419 1.00 82.12 311 ALA A N 1
ATOM 2348 C CA . ALA A 1 311 ? 9.701 -3.341 -2.532 1.00 82.12 311 ALA A CA 1
ATOM 2349 C C . ALA A 1 311 ? 8.969 -2.178 -3.226 1.00 82.12 311 ALA A C 1
ATOM 2351 O O . ALA A 1 311 ? 8.063 -1.582 -2.642 1.00 82.12 311 ALA A O 1
ATOM 2352 N N . SER A 1 312 ? 9.273 -1.906 -4.502 1.00 86.75 312 SER A N 1
ATOM 2353 C CA . SER A 1 312 ? 8.573 -0.882 -5.287 1.00 86.75 312 SER A CA 1
ATOM 2354 C C . SER A 1 312 ? 7.088 -1.180 -5.452 1.00 86.75 312 SER A C 1
ATOM 2356 O O . SER A 1 312 ? 6.292 -0.246 -5.400 1.00 86.75 312 SER A O 1
ATOM 2358 N N . LEU A 1 313 ? 6.717 -2.443 -5.671 1.00 87.88 313 LEU A N 1
ATOM 2359 C CA . LEU A 1 313 ? 5.322 -2.873 -5.822 1.00 87.88 313 LEU A CA 1
ATOM 2360 C C . LEU A 1 313 ? 4.554 -2.812 -4.501 1.00 87.88 313 LEU A C 1
ATOM 2362 O O . LEU A 1 313 ? 3.390 -2.400 -4.472 1.00 87.88 313 LEU A O 1
ATOM 2366 N N . SER A 1 314 ? 5.209 -3.213 -3.416 1.00 83.69 314 SER A N 1
ATOM 2367 C CA . SER A 1 314 ? 4.676 -3.137 -2.060 1.00 83.69 314 SER A CA 1
ATOM 2368 C C . SER A 1 314 ? 4.439 -1.684 -1.643 1.00 83.69 314 SER A C 1
ATOM 2370 O O . SER A 1 314 ? 3.389 -1.357 -1.099 1.00 83.69 314 SER A O 1
ATOM 2372 N N . ALA A 1 315 ? 5.360 -0.776 -1.969 1.00 81.94 315 ALA A N 1
ATOM 2373 C CA . ALA A 1 315 ? 5.316 0.619 -1.535 1.00 81.94 315 ALA A CA 1
ATOM 2374 C C . ALA A 1 315 ? 4.358 1.533 -2.324 1.00 81.94 315 ALA A C 1
ATOM 2376 O O . ALA A 1 315 ? 4.215 2.702 -1.969 1.00 81.94 315 ALA A O 1
ATOM 2377 N N . GLU A 1 316 ? 3.669 1.055 -3.367 1.00 85.44 316 GLU A N 1
ATOM 2378 C CA . GLU A 1 316 ? 2.847 1.919 -4.238 1.00 85.44 316 GLU A CA 1
ATOM 2379 C C . GLU A 1 316 ? 1.727 2.675 -3.509 1.00 85.44 316 GLU A C 1
ATOM 2381 O O . GLU A 1 316 ? 1.344 3.774 -3.915 1.00 85.44 316 GLU A O 1
ATOM 2386 N N . ALA A 1 317 ? 1.173 2.087 -2.445 1.00 86.31 317 ALA A N 1
ATOM 2387 C CA . ALA A 1 317 ? 0.111 2.714 -1.662 1.00 86.31 317 ALA A CA 1
ATOM 2388 C C . ALA A 1 317 ? 0.638 3.755 -0.659 1.00 86.31 317 ALA A C 1
ATOM 2390 O O . ALA A 1 317 ? -0.137 4.592 -0.193 1.00 86.31 317 ALA A O 1
ATOM 2391 N N . LEU A 1 318 ? 1.939 3.736 -0.348 1.00 85.44 318 LEU A N 1
ATOM 2392 C CA . LEU A 1 318 ? 2.522 4.495 0.756 1.00 85.44 318 LEU A CA 1
ATOM 2393 C C . LEU A 1 318 ? 2.277 6.012 0.650 1.00 85.44 318 LEU A C 1
ATOM 2395 O O . LEU A 1 318 ? 1.754 6.565 1.616 1.00 85.44 318 LEU A O 1
ATOM 2399 N N . PRO A 1 319 ? 2.513 6.697 -0.493 1.00 84.50 319 PRO A N 1
ATOM 2400 C CA . PRO A 1 319 ? 2.314 8.149 -0.562 1.00 84.50 319 PRO A CA 1
ATOM 2401 C C . PRO A 1 319 ? 0.851 8.569 -0.373 1.00 84.50 319 PRO A C 1
ATOM 2403 O O . PRO A 1 319 ? 0.561 9.662 0.109 1.00 84.50 319 PRO A O 1
ATOM 2406 N N . ALA A 1 320 ? -0.099 7.721 -0.781 1.00 88.50 320 ALA A N 1
ATOM 2407 C CA . ALA A 1 320 ? -1.520 7.991 -0.586 1.00 88.50 320 ALA A CA 1
ATOM 2408 C C . ALA A 1 320 ? -1.932 7.793 0.881 1.00 88.50 320 ALA A C 1
ATOM 2410 O O . ALA A 1 320 ? -2.672 8.616 1.418 1.00 88.50 320 ALA A O 1
ATOM 2411 N N . LEU A 1 321 ? -1.424 6.738 1.525 1.00 90.44 321 LEU A N 1
ATOM 2412 C CA . LEU A 1 321 ? -1.648 6.469 2.946 1.00 90.44 321 LEU A CA 1
ATOM 2413 C C . LEU A 1 321 ? -1.036 7.557 3.828 1.00 90.44 321 LEU A C 1
ATOM 2415 O O . LEU A 1 321 ? -1.697 8.022 4.747 1.00 90.44 321 LEU A O 1
ATOM 2419 N N . GLU A 1 322 ? 0.178 8.011 3.519 1.00 87.56 322 GLU A N 1
ATOM 2420 C CA . GLU A 1 322 ? 0.850 9.087 4.252 1.00 87.56 322 GLU A CA 1
ATOM 2421 C C . GLU A 1 322 ? 0.052 10.391 4.180 1.00 87.56 322 GLU A C 1
ATOM 2423 O O . GLU A 1 322 ? -0.201 11.010 5.211 1.00 87.56 322 GLU A O 1
ATOM 2428 N N . ARG A 1 323 ? -0.414 10.787 2.985 1.00 88.88 323 ARG A N 1
ATOM 2429 C CA . ARG A 1 323 ? -1.274 11.973 2.832 1.00 88.88 323 ARG A CA 1
ATOM 2430 C C . ARG A 1 323 ? -2.563 11.854 3.641 1.00 88.88 323 ARG A C 1
ATOM 2432 O O . ARG A 1 323 ? -2.948 12.814 4.297 1.00 88.88 323 ARG A O 1
ATOM 2439 N N . ARG A 1 324 ? -3.211 10.684 3.619 1.00 91.25 324 ARG A N 1
ATOM 2440 C CA . ARG A 1 324 ? -4.438 10.427 4.389 1.00 91.25 324 ARG A CA 1
ATOM 2441 C C . ARG A 1 324 ? -4.181 10.468 5.897 1.00 91.25 324 ARG A C 1
ATOM 2443 O O . ARG A 1 324 ? -4.980 11.043 6.625 1.00 91.25 324 ARG A O 1
ATOM 2450 N N . ALA A 1 325 ? -3.077 9.882 6.356 1.00 90.00 325 ALA A N 1
ATOM 2451 C CA . ALA A 1 325 ? -2.674 9.914 7.757 1.00 90.00 325 ALA A CA 1
ATOM 2452 C C . ALA A 1 325 ? -2.381 11.348 8.213 1.00 90.00 325 ALA A C 1
ATOM 2454 O O . ALA A 1 325 ? -2.857 11.758 9.262 1.00 90.00 325 ALA A O 1
ATOM 2455 N N . ARG A 1 326 ? -1.658 12.124 7.395 1.00 88.12 326 ARG A N 1
ATOM 2456 C CA . ARG A 1 326 ? -1.368 13.537 7.658 1.00 88.12 326 ARG A CA 1
ATOM 2457 C C . ARG A 1 326 ? -2.645 14.355 7.781 1.00 88.12 326 ARG A C 1
ATOM 2459 O O . ARG A 1 326 ? -2.827 15.002 8.797 1.00 88.12 326 ARG A O 1
ATOM 2466 N N . GLN A 1 327 ? -3.553 14.233 6.814 1.00 89.25 327 GLN A N 1
ATOM 2467 C CA . GLN A 1 327 ? -4.837 14.927 6.859 1.00 89.25 327 GLN A CA 1
ATOM 2468 C C . GLN A 1 327 ? -5.617 14.608 8.146 1.00 89.25 327 GLN A C 1
ATOM 2470 O O . GLN A 1 327 ? -6.118 15.518 8.794 1.00 89.25 327 GLN A O 1
ATOM 2475 N N . ALA A 1 328 ? -5.689 13.333 8.540 1.00 87.44 328 ALA A N 1
ATOM 2476 C CA . ALA A 1 328 ? -6.405 12.935 9.750 1.00 87.44 328 ALA A CA 1
ATOM 2477 C C . ALA A 1 328 ? -5.764 13.481 11.038 1.00 87.44 328 ALA A C 1
ATOM 2479 O O . ALA A 1 328 ? -6.478 13.846 11.965 1.00 87.44 328 ALA A O 1
ATOM 2480 N N . LEU A 1 329 ? -4.430 13.536 11.097 1.00 84.56 329 LEU A N 1
ATOM 2481 C CA . LEU A 1 329 ? -3.703 14.110 12.232 1.00 84.56 329 LEU A CA 1
ATOM 2482 C C . LEU A 1 329 ? -3.843 15.640 12.285 1.00 84.56 329 LEU A C 1
ATOM 2484 O O . LEU A 1 329 ? -4.019 16.199 13.366 1.00 84.56 329 LEU A O 1
ATOM 2488 N N . ASP A 1 330 ? -3.824 16.307 11.130 1.00 84.44 330 ASP A N 1
ATOM 2489 C CA . ASP A 1 330 ? -4.016 17.756 11.018 1.00 84.44 330 ASP A CA 1
ATOM 2490 C C . ASP A 1 330 ? -5.433 18.167 11.463 1.00 84.44 330 ASP A C 1
ATOM 2492 O O . ASP A 1 330 ? -5.590 19.155 12.177 1.00 84.44 330 ASP A O 1
ATOM 2496 N N . GLU A 1 331 ? -6.461 17.379 11.113 1.00 83.62 331 GLU A N 1
ATOM 2497 C CA . GLU A 1 331 ? -7.849 17.559 11.582 1.00 83.62 331 GLU A CA 1
ATOM 2498 C C . GLU A 1 331 ? -7.976 17.468 13.117 1.00 83.62 331 GLU A C 1
ATOM 2500 O O . GLU A 1 331 ? -8.870 18.075 13.704 1.00 83.62 331 GLU A O 1
ATOM 2505 N N . GLU A 1 332 ? -7.066 16.749 13.777 1.00 76.06 332 GLU A N 1
ATOM 2506 C CA . GLU A 1 332 ? -6.987 16.625 15.238 1.00 76.06 332 GLU A CA 1
ATOM 2507 C C . GLU A 1 332 ? -6.067 17.676 15.887 1.00 76.06 332 GLU A C 1
ATOM 2509 O O . GLU A 1 332 ? -5.912 17.690 17.108 1.00 76.06 332 GLU A O 1
ATOM 2514 N N . GLY A 1 333 ? -5.443 18.555 15.095 1.00 72.69 333 GLY A N 1
ATOM 2515 C CA . GLY A 1 333 ? -4.472 19.538 15.579 1.00 72.69 333 GLY A CA 1
ATOM 2516 C C . GLY A 1 333 ? -3.121 18.936 15.985 1.00 72.69 333 GLY A C 1
ATOM 2517 O O . GLY A 1 333 ? -2.340 19.590 16.677 1.00 72.69 333 GLY A O 1
ATOM 2518 N N . VAL A 1 334 ? -2.822 17.700 15.568 1.00 69.38 334 VAL A N 1
ATOM 2519 C CA . VAL A 1 334 ? -1.578 16.986 15.892 1.00 69.38 334 VAL A CA 1
ATOM 2520 C C . VAL A 1 334 ? -0.603 17.092 14.719 1.00 69.38 334 VAL A C 1
ATOM 2522 O O . VAL A 1 334 ? -0.546 16.234 13.841 1.00 69.38 334 VAL A O 1
ATOM 2525 N N . ALA A 1 335 ? 0.218 18.141 14.707 1.00 61.06 335 ALA A N 1
ATOM 2526 C CA . ALA A 1 335 ? 1.235 18.327 13.673 1.00 61.06 335 ALA A CA 1
ATOM 2527 C C . ALA A 1 335 ? 2.451 17.407 13.907 1.00 61.06 335 ALA A C 1
ATOM 2529 O O . ALA A 1 335 ? 3.419 17.784 14.566 1.00 61.06 335 ALA A O 1
ATOM 2530 N N . ALA A 1 336 ? 2.416 16.192 13.353 1.00 69.69 336 ALA A N 1
ATOM 2531 C CA . ALA A 1 336 ? 3.519 15.230 13.439 1.00 69.69 336 ALA A CA 1
ATOM 2532 C C . ALA A 1 336 ? 3.765 14.536 12.079 1.00 69.69 336 ALA A C 1
ATOM 2534 O O . ALA A 1 336 ? 3.279 13.424 11.849 1.00 69.69 336 ALA A O 1
ATOM 2535 N N . PRO A 1 337 ? 4.529 15.148 11.149 1.00 68.31 337 PRO A N 1
ATOM 2536 C CA . PRO A 1 337 ? 4.744 14.598 9.803 1.00 68.31 337 PRO A CA 1
ATOM 2537 C C . PRO A 1 337 ? 5.370 13.195 9.818 1.00 68.31 337 PRO A C 1
ATOM 2539 O O . PRO A 1 337 ? 5.052 12.364 8.968 1.00 68.31 337 PRO A O 1
ATOM 2542 N N . GLU A 1 338 ? 6.205 12.908 10.814 1.00 74.25 338 GLU A N 1
ATOM 2543 C CA . GLU A 1 338 ? 6.832 11.600 11.014 1.00 74.25 338 GLU A CA 1
ATOM 2544 C C . GLU A 1 338 ? 5.837 10.539 11.509 1.00 74.25 338 GLU A C 1
ATOM 2546 O O . GLU A 1 338 ? 5.920 9.378 11.102 1.00 74.25 338 GLU A O 1
ATOM 2551 N N . ALA A 1 339 ? 4.838 10.935 12.306 1.00 80.38 339 ALA A N 1
ATOM 2552 C CA . ALA A 1 339 ? 3.768 10.043 12.747 1.00 80.38 339 ALA A CA 1
ATOM 2553 C C . ALA A 1 339 ? 2.901 9.583 11.567 1.00 80.38 339 ALA A C 1
ATOM 2555 O O . ALA A 1 339 ? 2.555 8.405 11.482 1.00 80.38 339 ALA A O 1
ATOM 2556 N N . ALA A 1 340 ? 2.611 10.479 10.617 1.00 85.06 340 ALA A N 1
ATOM 2557 C CA . ALA A 1 340 ? 1.894 10.127 9.392 1.00 85.06 340 ALA A CA 1
ATOM 2558 C C . ALA A 1 340 ? 2.648 9.064 8.572 1.00 85.06 340 ALA A C 1
ATOM 2560 O O . ALA A 1 340 ? 2.049 8.086 8.120 1.00 85.06 340 ALA A O 1
ATOM 2561 N N . GLY A 1 341 ? 3.969 9.223 8.427 1.00 82.12 341 GLY A N 1
ATOM 2562 C CA . GLY A 1 341 ? 4.829 8.250 7.749 1.00 82.12 341 GLY A CA 1
ATOM 2563 C C . GLY A 1 341 ? 4.872 6.895 8.462 1.00 82.12 341 GLY A C 1
ATOM 2564 O O . GLY A 1 341 ? 4.739 5.858 7.813 1.00 82.12 341 GLY A O 1
ATOM 2565 N N . LEU A 1 342 ? 4.998 6.888 9.795 1.00 83.25 342 LEU A N 1
ATOM 2566 C CA . LEU A 1 342 ? 4.964 5.664 10.609 1.00 83.25 342 LEU A CA 1
ATOM 2567 C C . LEU A 1 342 ? 3.625 4.930 10.490 1.00 83.25 342 LEU A C 1
ATOM 2569 O O . LEU A 1 342 ? 3.611 3.719 10.277 1.00 83.25 342 LEU A O 1
ATOM 2573 N N . LEU A 1 343 ? 2.504 5.648 10.581 1.00 88.00 343 LEU A N 1
ATOM 2574 C CA . LEU A 1 343 ? 1.165 5.070 10.443 1.00 88.00 343 LEU A CA 1
ATOM 2575 C C . LEU A 1 343 ? 0.947 4.462 9.057 1.00 88.00 343 LEU A C 1
ATOM 2577 O O . LEU A 1 343 ? 0.427 3.352 8.945 1.00 88.00 343 LEU A O 1
ATOM 2581 N N . ALA A 1 344 ? 1.375 5.162 8.005 1.00 89.62 344 ALA A N 1
ATOM 2582 C CA . ALA A 1 344 ? 1.287 4.668 6.638 1.00 89.62 344 ALA A CA 1
ATOM 2583 C C . ALA A 1 344 ? 2.138 3.406 6.427 1.00 89.62 344 ALA A C 1
ATOM 2585 O O . ALA A 1 344 ? 1.660 2.428 5.849 1.00 89.62 344 ALA A O 1
ATOM 2586 N N . ALA A 1 345 ? 3.374 3.403 6.935 1.00 86.69 345 ALA A N 1
ATOM 2587 C CA . ALA A 1 345 ? 4.270 2.255 6.871 1.00 86.69 345 ALA A CA 1
ATOM 2588 C C . ALA A 1 345 ? 3.719 1.048 7.640 1.00 86.69 345 ALA A C 1
ATOM 2590 O O . ALA A 1 345 ? 3.749 -0.067 7.124 1.00 86.69 345 ALA A O 1
ATOM 2591 N N . LEU A 1 346 ? 3.163 1.262 8.835 1.00 89.00 346 LEU A N 1
ATOM 2592 C CA . LEU A 1 346 ? 2.577 0.199 9.647 1.00 89.00 346 LEU A CA 1
ATOM 2593 C C . LEU A 1 346 ? 1.311 -0.381 9.011 1.00 89.00 346 LEU A C 1
ATOM 2595 O O . LEU A 1 346 ? 1.162 -1.599 8.949 1.00 89.00 346 LEU A O 1
ATOM 2599 N N . ALA A 1 347 ? 0.418 0.471 8.503 1.00 92.44 347 ALA A N 1
ATOM 2600 C CA . ALA A 1 347 ? -0.775 0.026 7.787 1.00 92.44 347 ALA A CA 1
ATOM 2601 C C . ALA A 1 347 ? -0.406 -0.839 6.574 1.00 92.44 347 ALA A C 1
ATOM 2603 O O . ALA A 1 347 ? -1.042 -1.862 6.317 1.00 92.44 347 ALA A O 1
ATOM 2604 N N . LEU A 1 348 ? 0.654 -0.451 5.859 1.00 90.44 348 LEU A N 1
ATOM 2605 C CA . LEU A 1 348 ? 1.184 -1.224 4.748 1.00 90.44 348 LEU A CA 1
ATOM 2606 C C . LEU A 1 348 ? 1.834 -2.535 5.216 1.00 90.44 348 LEU A C 1
ATOM 2608 O O . LEU A 1 348 ? 1.560 -3.577 4.628 1.00 90.44 348 LEU A O 1
ATOM 2612 N N . ARG A 1 349 ? 2.631 -2.522 6.293 1.00 89.44 349 ARG A N 1
ATOM 2613 C CA . ARG A 1 349 ? 3.237 -3.736 6.868 1.00 89.44 349 ARG A CA 1
ATOM 2614 C C . ARG A 1 349 ? 2.169 -4.750 7.255 1.00 89.44 349 ARG A C 1
ATOM 2616 O O . ARG A 1 349 ? 2.268 -5.900 6.859 1.00 89.44 349 ARG A O 1
ATOM 2623 N N . LEU A 1 350 ? 1.125 -4.320 7.960 1.00 91.38 350 LEU A N 1
ATOM 2624 C CA . LEU A 1 350 ? 0.014 -5.184 8.360 1.00 91.38 350 LEU A CA 1
ATOM 2625 C C . LEU A 1 350 ? -0.737 -5.766 7.151 1.00 91.38 350 LEU A C 1
ATOM 2627 O O . LEU A 1 350 ? -1.258 -6.877 7.233 1.00 91.38 350 LEU A O 1
ATOM 2631 N N . ASP A 1 351 ? -0.802 -5.047 6.024 1.00 91.56 351 ASP A N 1
ATOM 2632 C CA . ASP A 1 351 ? -1.378 -5.582 4.785 1.00 91.56 351 ASP A CA 1
ATOM 2633 C C . ASP A 1 351 ? -0.487 -6.631 4.116 1.00 91.56 351 ASP A C 1
ATOM 2635 O O . ASP A 1 351 ? -1.011 -7.534 3.469 1.00 91.56 351 ASP A O 1
ATOM 2639 N N . LEU A 1 352 ? 0.831 -6.546 4.274 1.00 89.00 352 LEU A N 1
ATOM 2640 C CA . LEU A 1 352 ? 1.793 -7.414 3.592 1.00 89.00 352 LEU A CA 1
ATOM 2641 C C . LEU A 1 352 ? 2.224 -8.621 4.434 1.00 89.00 352 LEU A C 1
ATOM 2643 O O . LEU A 1 352 ? 2.438 -9.692 3.877 1.00 89.00 352 LEU A O 1
ATOM 2647 N N . ASP A 1 353 ? 2.317 -8.459 5.752 1.00 89.81 353 ASP A N 1
ATOM 2648 C CA . ASP A 1 353 ? 2.803 -9.475 6.682 1.00 89.81 353 ASP A CA 1
ATOM 2649 C C . ASP A 1 353 ? 1.703 -10.508 6.992 1.00 89.81 353 ASP A C 1
ATOM 2651 O O . ASP A 1 353 ? 0.582 -10.187 7.417 1.00 89.81 353 ASP A O 1
ATOM 2655 N N . ASP A 1 354 ? 2.026 -11.771 6.726 1.00 87.62 354 ASP A N 1
ATOM 2656 C CA . ASP A 1 354 ? 1.163 -12.924 6.975 1.00 87.62 354 ASP A CA 1
ATOM 2657 C C . ASP A 1 354 ? 1.546 -13.683 8.260 1.00 87.62 354 ASP A C 1
ATOM 2659 O O . ASP A 1 354 ? 0.919 -14.695 8.560 1.00 87.62 354 ASP A O 1
ATOM 2663 N N . GLY A 1 355 ? 2.511 -13.188 9.044 1.00 88.75 355 GLY A N 1
ATOM 2664 C CA . GLY A 1 355 ? 2.845 -13.734 10.358 1.00 88.75 355 GLY A CA 1
ATOM 2665 C C . GLY A 1 355 ? 1.731 -13.558 11.399 1.00 88.75 355 GLY A C 1
ATOM 2666 O O . GLY A 1 355 ? 0.895 -12.653 11.302 1.00 88.75 355 GLY A O 1
ATOM 2667 N N . ASP A 1 356 ? 1.756 -14.407 12.429 1.00 89.50 356 ASP A N 1
ATOM 2668 C CA . ASP A 1 356 ? 0.707 -14.500 13.458 1.00 89.50 356 ASP A CA 1
ATOM 2669 C C . ASP A 1 356 ? 0.437 -13.157 14.153 1.00 89.50 356 ASP A C 1
ATOM 2671 O O . ASP A 1 356 ? -0.711 -12.730 14.272 1.00 89.50 356 ASP A O 1
ATOM 2675 N N . TRP A 1 357 ? 1.497 -12.418 14.504 1.00 89.81 357 TRP A N 1
ATOM 2676 C CA . TRP A 1 357 ? 1.378 -11.103 15.144 1.00 89.81 357 TRP A CA 1
ATOM 2677 C C . TRP A 1 357 ? 0.569 -10.111 14.290 1.00 89.81 357 TRP A C 1
ATOM 2679 O O . TRP A 1 357 ? -0.239 -9.340 14.813 1.00 89.81 357 TRP A O 1
ATOM 2689 N N . ALA A 1 358 ? 0.776 -10.126 12.967 1.00 90.50 358 ALA A N 1
ATOM 2690 C CA . ALA A 1 358 ? 0.115 -9.222 12.037 1.00 90.50 358 ALA A CA 1
ATOM 2691 C C . ALA A 1 358 ? -1.341 -9.637 11.839 1.00 90.50 358 ALA A C 1
ATOM 2693 O O . ALA A 1 358 ? -2.213 -8.777 11.717 1.00 90.50 358 ALA A O 1
ATOM 2694 N N . LEU A 1 359 ? -1.617 -10.943 11.817 1.00 90.69 359 LEU A N 1
ATOM 2695 C CA . LEU A 1 359 ? -2.972 -11.481 11.766 1.00 90.69 359 LEU A CA 1
ATOM 2696 C C . LEU A 1 359 ? -3.778 -11.046 12.993 1.00 90.69 359 LEU A C 1
ATOM 2698 O O . LEU A 1 359 ? -4.864 -10.480 12.830 1.00 90.69 359 LEU A O 1
ATOM 2702 N N . ASP A 1 360 ? -3.220 -11.222 14.188 1.00 90.19 360 ASP A N 1
ATOM 2703 C CA . ASP A 1 360 ? -3.866 -10.839 15.442 1.00 90.19 360 ASP A CA 1
ATOM 2704 C C . ASP A 1 360 ? -4.064 -9.323 15.531 1.00 90.19 360 ASP A C 1
ATOM 2706 O O . ASP A 1 360 ? -5.165 -8.849 15.830 1.00 90.19 360 ASP A O 1
ATOM 2710 N N . ALA A 1 361 ? -3.036 -8.536 15.190 1.00 90.44 361 ALA A N 1
ATOM 2711 C CA . ALA A 1 361 ? -3.122 -7.077 15.185 1.00 90.44 361 ALA A CA 1
ATOM 2712 C C . ALA A 1 361 ? -4.208 -6.581 14.218 1.00 90.44 361 ALA A C 1
ATOM 2714 O O . ALA A 1 361 ? -5.022 -5.728 14.577 1.00 90.44 361 ALA A O 1
ATOM 2715 N N . ARG A 1 362 ? -4.281 -7.150 13.006 1.00 91.06 362 ARG A N 1
ATOM 2716 C CA . ARG A 1 362 ? -5.356 -6.859 12.045 1.00 91.06 362 ARG A CA 1
ATOM 2717 C C . ARG A 1 362 ? -6.727 -7.202 12.619 1.00 91.06 362 ARG A C 1
ATOM 2719 O O . ARG A 1 362 ? -7.644 -6.396 12.479 1.00 91.06 362 ARG A O 1
ATOM 2726 N N . GLY A 1 363 ? -6.871 -8.365 13.255 1.00 87.94 363 GLY A N 1
ATOM 2727 C CA . GLY A 1 363 ? -8.119 -8.793 13.887 1.00 87.94 363 GLY A CA 1
ATOM 2728 C C . GLY A 1 363 ? -8.625 -7.770 14.903 1.00 87.94 363 GLY A C 1
ATOM 2729 O O . GLY A 1 363 ? -9.769 -7.324 14.808 1.00 87.94 363 GLY A O 1
ATOM 2730 N N . GLN A 1 364 ? -7.743 -7.316 15.798 1.00 87.31 364 GLN A N 1
ATOM 2731 C CA . GLN A 1 364 ? -8.078 -6.299 16.797 1.00 87.31 364 GLN A CA 1
ATOM 2732 C C . GLN A 1 364 ? -8.444 -4.951 16.156 1.00 87.31 364 GLN A C 1
ATOM 2734 O O . GLN A 1 364 ? -9.468 -4.360 16.494 1.00 87.31 364 GLN A O 1
ATOM 2739 N N . LEU A 1 365 ? -7.664 -4.477 15.177 1.00 89.25 365 LEU A N 1
ATOM 2740 C CA . LEU A 1 365 ? -7.938 -3.206 14.493 1.00 89.25 365 LEU A CA 1
ATOM 2741 C C . LEU A 1 365 ? -9.272 -3.223 13.734 1.00 89.25 365 LEU A C 1
ATOM 2743 O O . LEU A 1 365 ? -10.013 -2.242 13.754 1.00 89.25 365 LEU A O 1
ATOM 2747 N N . LEU A 1 366 ? -9.610 -4.333 13.075 1.00 86.12 366 LEU A N 1
ATOM 2748 C CA . LEU A 1 366 ? -10.882 -4.473 12.363 1.00 86.12 366 LEU A CA 1
ATOM 2749 C C . LEU A 1 366 ? -12.067 -4.604 13.330 1.00 86.12 366 LEU A C 1
ATOM 2751 O O . LEU A 1 366 ? -13.156 -4.112 13.021 1.00 86.12 366 LEU A O 1
ATOM 2755 N N . ALA A 1 367 ? -11.865 -5.222 14.498 1.00 82.56 367 ALA A N 1
ATOM 2756 C CA . ALA A 1 367 ? -12.871 -5.285 15.554 1.00 82.56 367 ALA A CA 1
ATOM 2757 C C . ALA A 1 367 ? -13.205 -3.886 16.098 1.00 82.56 367 ALA A C 1
ATOM 2759 O O . ALA A 1 367 ? -14.386 -3.560 16.223 1.00 82.56 367 ALA A O 1
ATOM 2760 N N . LEU A 1 368 ? -12.199 -3.021 16.299 1.00 80.88 368 LEU A N 1
ATOM 2761 C CA . LEU A 1 368 ? -12.403 -1.615 16.689 1.00 80.88 368 LEU A CA 1
ATOM 2762 C C . LEU A 1 368 ? -13.264 -0.836 15.679 1.00 80.88 368 LEU A C 1
ATOM 2764 O O . LEU A 1 368 ? -14.012 0.058 16.064 1.00 80.88 368 LEU A O 1
ATOM 2768 N N . LEU A 1 369 ? -13.198 -1.191 14.392 1.00 81.00 369 LEU A N 1
ATOM 2769 C CA . LEU A 1 369 ? -13.990 -0.573 13.320 1.00 81.00 369 LEU A CA 1
ATOM 2770 C C . LEU A 1 369 ? -15.377 -1.212 13.102 1.00 81.00 369 LEU A C 1
ATOM 2772 O O . LEU A 1 369 ? -16.051 -0.875 12.123 1.00 81.00 369 LEU A O 1
ATOM 2776 N N . GLY A 1 370 ? -15.808 -2.149 13.954 1.00 72.12 370 GLY A N 1
ATOM 2777 C CA . GLY A 1 370 ? -17.121 -2.797 13.848 1.00 72.12 370 GLY A CA 1
ATOM 2778 C C . GLY A 1 370 ? -17.161 -4.087 13.011 1.00 72.12 370 GLY A C 1
ATOM 2779 O O . GLY A 1 370 ? -18.208 -4.445 12.477 1.00 72.12 370 GLY A O 1
ATOM 2780 N N . GLY A 1 371 ? -16.039 -4.802 12.871 1.00 65.06 371 GLY A N 1
ATOM 2781 C CA . GLY A 1 371 ? -16.030 -6.262 12.662 1.00 65.06 371 GLY A CA 1
ATOM 2782 C C . GLY A 1 371 ? -16.421 -6.830 11.288 1.00 65.06 371 GLY A C 1
ATOM 2783 O O . GLY A 1 371 ? -16.458 -8.046 11.132 1.00 65.06 371 GLY A O 1
ATOM 2784 N N . ARG A 1 372 ? -16.675 -6.015 10.256 1.00 63.94 372 ARG A N 1
ATOM 2785 C CA . ARG A 1 372 ? -16.941 -6.504 8.876 1.00 63.94 372 ARG A CA 1
ATOM 2786 C C . ARG A 1 372 ? -16.179 -5.748 7.791 1.00 63.94 372 ARG A C 1
ATOM 2788 O O . ARG A 1 372 ? -16.673 -5.548 6.682 1.00 63.94 372 ARG A O 1
ATOM 2795 N N . ARG A 1 373 ? -14.965 -5.300 8.097 1.00 75.50 373 ARG A N 1
ATOM 2796 C CA . ARG A 1 373 ? -14.136 -4.571 7.132 1.00 75.50 373 ARG A CA 1
ATOM 2797 C C . ARG A 1 373 ? -13.115 -5.502 6.477 1.00 75.50 373 ARG A C 1
ATOM 2799 O O . ARG A 1 373 ? -12.583 -6.406 7.112 1.00 75.50 373 ARG A O 1
ATOM 2806 N N . ARG A 1 374 ? -12.863 -5.302 5.180 1.00 79.94 374 ARG A N 1
ATOM 2807 C CA . ARG A 1 374 ? -11.880 -6.099 4.429 1.00 79.94 374 ARG A CA 1
ATOM 2808 C C . ARG A 1 374 ? -10.455 -5.675 4.791 1.00 79.94 374 ARG A C 1
ATOM 2810 O O . ARG A 1 374 ? -10.207 -4.491 5.004 1.00 79.94 374 ARG A O 1
ATOM 2817 N N . ARG A 1 375 ? -9.514 -6.627 4.760 1.00 85.69 375 ARG A N 1
ATOM 2818 C CA . ARG A 1 375 ? -8.068 -6.356 4.820 1.00 85.69 375 ARG A CA 1
ATOM 2819 C C . ARG A 1 375 ? -7.674 -5.479 3.631 1.00 85.69 375 ARG A C 1
ATOM 2821 O O . ARG A 1 375 ? -7.682 -5.945 2.493 1.00 85.69 375 ARG A O 1
ATOM 2828 N N . LYS A 1 376 ? -7.386 -4.211 3.909 1.00 88.88 376 LYS A N 1
ATOM 2829 C CA . LYS A 1 376 ? -6.835 -3.233 2.970 1.00 88.88 376 LYS A CA 1
ATOM 2830 C C . LYS A 1 376 ? -5.970 -2.240 3.743 1.00 88.88 376 LYS A C 1
ATOM 2832 O O . LYS A 1 376 ? -6.370 -1.882 4.855 1.00 88.88 376 LYS A O 1
ATOM 2837 N N . PRO A 1 377 ? -4.871 -1.730 3.166 1.00 90.62 377 PRO A N 1
ATOM 2838 C CA . PRO A 1 377 ? -4.025 -0.748 3.838 1.00 90.62 377 PRO A CA 1
ATOM 2839 C C . PRO A 1 377 ? -4.807 0.475 4.339 1.00 90.62 377 PRO A C 1
ATOM 2841 O O . PRO A 1 377 ? -4.580 0.942 5.448 1.00 90.62 377 PRO A O 1
ATOM 2844 N N . GLU A 1 378 ? -5.786 0.963 3.572 1.00 92.38 378 GLU A N 1
ATOM 2845 C CA . GLU A 1 378 ? -6.584 2.138 3.943 1.00 92.38 378 GLU A CA 1
ATOM 2846 C C . GLU A 1 378 ? -7.474 1.869 5.163 1.00 92.38 378 GLU A C 1
ATOM 2848 O O . GLU A 1 378 ? -7.598 2.710 6.049 1.00 92.38 378 GLU A O 1
ATOM 2853 N N . THR A 1 379 ? -8.066 0.676 5.233 1.00 91.31 379 THR A N 1
ATOM 2854 C CA . THR A 1 379 ? -8.877 0.239 6.376 1.00 91.31 379 THR A CA 1
ATOM 2855 C C . THR A 1 379 ? -8.018 0.015 7.616 1.00 91.31 379 THR A C 1
ATOM 2857 O O . THR A 1 379 ? -8.428 0.353 8.722 1.00 91.31 379 THR A O 1
ATOM 2860 N N . LEU A 1 380 ? -6.817 -0.536 7.449 1.00 93.44 380 LEU A N 1
ATOM 2861 C CA . LEU A 1 380 ? -5.886 -0.732 8.557 1.00 93.44 380 LEU A CA 1
ATOM 2862 C C . LEU A 1 380 ? -5.395 0.610 9.104 1.00 93.44 380 LEU A C 1
ATOM 2864 O O . LEU A 1 380 ? -5.333 0.777 10.318 1.00 93.44 380 LEU A O 1
ATOM 2868 N N . LEU A 1 381 ? -5.150 1.590 8.231 1.00 93.75 381 LEU A N 1
ATOM 2869 C CA . LEU A 1 381 ? -4.842 2.958 8.638 1.00 93.75 381 LEU A CA 1
ATOM 2870 C C . LEU A 1 381 ? -5.985 3.590 9.450 1.00 93.75 381 LEU A C 1
ATOM 2872 O O . LEU A 1 381 ? -5.728 4.191 10.488 1.00 93.75 381 LEU A O 1
ATOM 2876 N N . GLU A 1 382 ? -7.242 3.422 9.025 1.00 91.44 382 GLU A N 1
ATOM 2877 C CA . GLU A 1 382 ? -8.407 3.875 9.804 1.00 91.44 382 GLU A CA 1
ATOM 2878 C C . GLU A 1 382 ? -8.451 3.233 11.195 1.00 91.44 382 GLU A C 1
ATOM 2880 O O . GLU A 1 382 ? -8.703 3.921 12.183 1.00 91.44 382 GLU A O 1
ATOM 2885 N N . GLY A 1 383 ? -8.167 1.931 11.285 1.00 90.56 383 GLY A N 1
ATOM 2886 C CA . GLY A 1 383 ? -8.116 1.213 12.557 1.00 90.56 383 GLY A CA 1
ATOM 2887 C C . GLY A 1 383 ? -7.014 1.742 13.472 1.00 90.56 383 GLY A C 1
ATOM 2888 O O . GLY A 1 383 ? -7.240 1.933 14.665 1.00 90.56 383 GLY A O 1
ATOM 2889 N N . LEU A 1 384 ? -5.833 2.030 12.916 1.00 91.19 384 LEU A N 1
ATOM 2890 C CA . LEU A 1 384 ? -4.712 2.606 13.662 1.00 91.19 384 LEU A CA 1
ATOM 2891 C C . LEU A 1 384 ? -5.041 4.008 14.195 1.00 91.19 384 LEU A C 1
ATOM 2893 O O . LEU A 1 384 ? -4.755 4.301 15.354 1.00 91.19 384 LEU A O 1
ATOM 2897 N N . LEU A 1 385 ? -5.678 4.856 13.384 1.00 88.75 385 LEU A N 1
ATOM 2898 C CA . LEU A 1 385 ? -6.136 6.182 13.814 1.00 88.75 385 LEU A CA 1
ATOM 2899 C C . LEU A 1 385 ? -7.198 6.074 14.918 1.00 88.75 385 LEU A C 1
ATOM 2901 O O . LEU A 1 385 ? -7.109 6.770 15.927 1.00 88.75 385 LEU A O 1
ATOM 2905 N N . ALA A 1 386 ? -8.160 5.156 14.780 1.00 86.62 386 ALA A N 1
ATOM 2906 C CA . ALA A 1 386 ? -9.168 4.902 15.809 1.00 86.62 386 ALA A CA 1
ATOM 2907 C C . ALA A 1 386 ? -8.539 4.438 17.137 1.00 86.62 386 ALA A C 1
ATOM 2909 O O . ALA A 1 386 ? -8.924 4.924 18.201 1.00 86.62 386 ALA A O 1
ATOM 2910 N N . LEU A 1 387 ? -7.532 3.560 17.077 1.00 86.94 387 LEU A N 1
ATOM 2911 C CA . LEU A 1 387 ? -6.760 3.117 18.241 1.00 86.94 387 LEU A CA 1
ATOM 2912 C C . LEU A 1 387 ? -6.042 4.287 18.933 1.00 86.94 387 LEU A C 1
ATOM 2914 O O . LEU A 1 387 ? -6.087 4.394 20.160 1.00 86.94 387 LEU A O 1
ATOM 2918 N N . LEU A 1 388 ? -5.382 5.168 18.170 1.00 82.81 388 LEU A N 1
ATOM 2919 C CA . LEU A 1 388 ? -4.701 6.343 18.725 1.00 82.81 388 LEU A CA 1
ATOM 2920 C C . LEU A 1 388 ? -5.683 7.298 19.415 1.00 82.81 388 LEU A C 1
ATOM 2922 O O . LEU A 1 388 ? -5.433 7.689 20.557 1.00 82.81 388 LEU A O 1
ATOM 2926 N N . ARG A 1 389 ? -6.814 7.605 18.768 1.00 83.12 389 ARG A N 1
ATOM 2927 C CA . ARG A 1 389 ? -7.880 8.456 19.323 1.00 83.12 389 ARG A CA 1
ATOM 2928 C C . ARG A 1 389 ? -8.429 7.887 20.625 1.00 83.12 389 ARG A C 1
ATOM 2930 O O . ARG A 1 389 ? -8.435 8.578 21.638 1.00 83.12 389 ARG A O 1
ATOM 2937 N N . ALA A 1 390 ? -8.812 6.609 20.620 1.00 80.81 390 ALA A N 1
ATOM 2938 C CA . ALA A 1 390 ? -9.344 5.936 21.801 1.00 80.81 390 ALA A CA 1
ATOM 2939 C C . ALA A 1 390 ? -8.351 5.983 22.972 1.00 80.81 390 ALA A C 1
ATOM 2941 O O . ALA A 1 390 ? -8.728 6.308 24.099 1.00 80.81 390 ALA A O 1
ATOM 2942 N N . ARG A 1 391 ? -7.060 5.737 22.709 1.00 79.69 391 ARG A N 1
ATOM 2943 C CA . ARG A 1 391 ? -6.024 5.807 23.747 1.00 79.69 391 ARG A CA 1
ATOM 2944 C C . ARG A 1 391 ? -5.818 7.230 24.266 1.00 79.69 391 ARG A C 1
ATOM 2946 O O . ARG A 1 391 ? -5.620 7.405 25.467 1.00 79.69 391 ARG A O 1
ATOM 2953 N N . HIS A 1 392 ? -5.859 8.237 23.395 1.00 75.81 392 HIS A N 1
ATOM 2954 C CA . HIS A 1 392 ? -5.751 9.634 23.812 1.00 75.81 392 HIS A CA 1
ATOM 2955 C C . HIS A 1 392 ? -6.923 10.040 24.716 1.00 75.81 392 HIS A C 1
ATOM 2957 O O . HIS A 1 392 ? -6.692 10.573 25.800 1.00 75.81 392 HIS A O 1
ATOM 2963 N N . SER A 1 393 ? -8.158 9.694 24.336 1.00 75.75 393 SER A N 1
ATOM 2964 C CA . SER A 1 393 ? -9.354 9.952 25.146 1.00 75.75 393 SER A CA 1
ATOM 2965 C C . SER A 1 393 ? -9.300 9.258 26.509 1.00 75.75 393 SER A C 1
ATOM 2967 O O . SER A 1 393 ? -9.576 9.893 27.523 1.00 75.75 393 SER A O 1
ATOM 2969 N N . LEU A 1 394 ? -8.884 7.986 26.568 1.00 71.69 394 LEU A N 1
ATOM 2970 C CA . LEU A 1 394 ? -8.740 7.262 27.839 1.00 71.69 394 LEU A CA 1
ATOM 2971 C C . LEU A 1 394 ? -7.669 7.880 28.747 1.00 71.69 394 LEU A C 1
ATOM 2973 O O . LEU A 1 394 ? -7.867 7.974 29.956 1.00 71.69 394 LEU A O 1
ATOM 2977 N N . ARG A 1 395 ? -6.544 8.339 28.183 1.00 71.94 395 ARG A N 1
ATOM 2978 C CA . ARG A 1 395 ? -5.499 9.034 28.953 1.00 71.94 395 ARG A CA 1
ATOM 2979 C C . ARG A 1 395 ? -5.970 10.388 29.476 1.00 71.94 395 ARG A C 1
ATOM 2981 O O . ARG A 1 395 ? -5.614 10.730 30.597 1.00 71.94 395 ARG A O 1
ATOM 2988 N N . ALA A 1 396 ? -6.734 11.143 28.687 1.00 69.06 396 ALA A N 1
ATOM 2989 C CA . ALA A 1 396 ? -7.319 12.407 29.129 1.00 69.06 396 ALA A CA 1
ATOM 2990 C C . ALA A 1 396 ? -8.277 12.178 30.309 1.00 69.06 396 ALA A C 1
ATOM 2992 O O . ALA A 1 396 ? -8.066 12.748 31.373 1.00 69.06 396 ALA A O 1
ATOM 2993 N N . LEU A 1 397 ? -9.207 11.226 30.175 1.00 68.56 397 LEU A N 1
ATOM 2994 C CA . LEU A 1 397 ? -10.116 10.833 31.259 1.00 68.56 397 LEU A CA 1
ATOM 2995 C C . LEU A 1 397 ? -9.365 10.381 32.519 1.00 68.56 397 LEU A C 1
ATOM 2997 O O . LEU A 1 397 ? -9.731 10.755 33.627 1.00 68.56 397 LEU A O 1
ATOM 3001 N N . GLY A 1 398 ? -8.297 9.594 32.363 1.00 66.38 398 GLY A N 1
ATOM 3002 C CA . GLY A 1 398 ? -7.474 9.149 33.488 1.00 66.38 398 GLY A CA 1
ATOM 3003 C C . GLY A 1 398 ? -6.747 10.288 34.212 1.00 66.38 398 GLY A C 1
ATOM 3004 O O . GLY A 1 398 ? -6.560 10.200 35.421 1.00 66.38 398 GLY A O 1
ATOM 3005 N N . ARG A 1 399 ? -6.357 11.359 33.504 1.00 67.81 399 ARG A N 1
ATOM 3006 C CA . ARG A 1 399 ? -5.786 12.567 34.128 1.00 67.81 399 ARG A CA 1
ATOM 3007 C C . ARG A 1 399 ? -6.847 13.373 34.864 1.00 67.81 399 ARG A C 1
ATOM 3009 O O . ARG A 1 399 ? -6.578 13.815 35.972 1.00 67.81 399 ARG A O 1
ATOM 3016 N N . ASP A 1 400 ? -8.030 13.519 34.276 1.00 60.91 400 ASP A N 1
ATOM 3017 C CA . ASP A 1 400 ? -9.138 14.271 34.879 1.00 60.91 400 ASP A CA 1
ATOM 3018 C C . ASP A 1 400 ? -9.689 13.584 36.143 1.00 60.91 400 ASP A C 1
ATOM 3020 O O . ASP A 1 400 ? -10.223 14.241 37.032 1.00 60.91 400 ASP A O 1
ATOM 3024 N N . LEU A 1 401 ? -9.540 12.257 36.238 1.00 51.00 401 LEU A N 1
ATOM 3025 C CA . LEU A 1 401 ? -9.928 11.447 37.398 1.00 51.00 401 LEU A CA 1
ATOM 3026 C C . LEU A 1 401 ? -8.816 11.294 38.450 1.00 51.00 401 LEU A C 1
ATOM 3028 O O . LEU A 1 401 ? -9.082 10.769 39.534 1.00 51.00 401 LEU A O 1
ATOM 3032 N N . ALA A 1 402 ? -7.581 11.710 38.156 1.00 43.94 402 ALA A N 1
ATOM 3033 C CA . ALA A 1 402 ? -6.504 11.682 39.137 1.00 43.94 402 ALA A CA 1
ATOM 3034 C C . ALA A 1 402 ? -6.732 12.809 40.162 1.00 43.94 402 ALA A C 1
ATOM 3036 O O . ALA A 1 402 ? -6.906 13.960 39.757 1.00 43.94 402 ALA A O 1
ATOM 3037 N N . PRO A 1 403 ? -6.748 12.523 41.479 1.00 39.94 403 PRO A N 1
ATOM 3038 C CA . PRO A 1 403 ? -6.898 13.573 42.479 1.00 39.94 403 PRO A CA 1
ATOM 3039 C C . PRO A 1 403 ? -5.744 14.574 42.342 1.00 39.94 403 PRO A C 1
ATOM 3041 O O . PRO A 1 403 ? -4.581 14.175 42.247 1.00 39.94 403 PRO A O 1
ATOM 3044 N N . ALA A 1 404 ? -6.078 15.868 42.301 1.00 39.28 404 ALA A N 1
ATOM 3045 C CA . ALA A 1 404 ? -5.089 16.938 42.380 1.00 39.28 404 ALA A CA 1
ATOM 3046 C C . ALA A 1 404 ? -4.251 16.770 43.668 1.00 39.28 404 ALA A C 1
ATOM 3048 O O . ALA A 1 404 ? -4.817 16.342 44.679 1.00 39.28 404 ALA A O 1
ATOM 3049 N N . PRO A 1 405 ? -2.931 17.039 43.619 1.00 46.94 405 PRO A N 1
ATOM 3050 C CA . PRO A 1 405 ? -2.027 16.828 44.749 1.00 46.94 405 PRO A CA 1
ATOM 3051 C C . PRO A 1 405 ? -2.388 17.652 45.987 1.00 46.94 405 PRO A C 1
ATOM 3053 O O . PRO A 1 405 ? -2.910 18.781 45.821 1.00 46.94 405 PRO A O 1
#

InterPro domains:
  IPR027417 P-loop containing nucleoside triphosphate hydrolase [G3DSA:3.40.50.300] (2-96)

Solvent-accessible surface area (backbone atoms only — not comparable to full-atom values): 21977 Å² total; per-residue (Å²): 119,84,89,71,68,84,68,98,72,75,58,67,45,81,41,68,50,46,54,55,47,69,63,50,46,51,52,51,50,52,53,36,51,54,26,48,76,70,75,44,74,54,37,39,29,34,39,40,33,56,92,78,64,44,50,43,51,44,53,53,54,44,30,64,76,64,63,42,46,60,56,32,36,23,66,48,92,51,84,87,36,58,39,76,47,47,68,69,60,54,50,52,50,22,53,54,48,37,48,80,66,74,51,83,59,57,92,86,39,70,72,26,53,53,49,51,49,52,49,50,52,46,53,51,50,32,52,48,38,45,40,72,72,34,66,50,48,36,28,38,71,74,72,74,38,58,58,59,54,46,75,82,48,90,32,32,36,38,46,38,64,96,87,79,38,64,25,36,20,21,47,99,87,54,44,50,58,17,44,31,83,58,88,54,97,29,50,35,37,26,72,43,75,56,26,45,71,53,46,62,73,48,60,92,59,55,47,39,15,40,47,59,48,78,44,65,32,37,51,97,90,42,83,41,36,47,56,72,50,54,81,77,27,45,82,72,52,74,45,80,49,54,53,86,52,36,60,26,36,36,42,33,26,41,36,80,34,30,37,71,20,70,41,98,87,59,80,87,40,73,45,68,27,29,38,38,38,38,40,34,21,35,59,88,78,63,47,79,78,46,76,48,35,32,42,27,61,54,89,59,58,69,68,62,50,49,52,49,54,52,36,52,60,59,48,67,57,39,70,60,38,22,53,53,39,40,51,56,30,50,76,70,71,48,90,46,78,61,43,13,38,35,46,22,26,48,16,44,26,48,47,58,46,84,49,69,59,33,51,52,31,49,52,41,31,36,46,76,71,67,65,80,68,70,72,28,33,72,52,43,37,51,20,52,52,50,52,52,52,53,51,52,53,53,51,51,53,53,56,75,68,47,80,80,131

Radius of gyration: 29.27 Å; Cα contacts (8 Å, |Δi|>4): 688; chains: 1; bounding box: 85×44×78 Å

pLDDT: mean 78.37, std 14.56, range [39.28, 97.44]

Nearest PDB structures (foldseek):
  3dmd-assembly1_B-1  TM=8.049E-01  e=9.769E-02  Pyrococcus furiosus
  2wr9-assembly2_C  TM=5.287E-01  e=2.329E+00  Burkholderia cenocepacia J2315
  2gey-assembly3_C-2  TM=2.838E-01  e=2.200E+00  Streptomyces galilaeus

Foldseek 3Di:
DVVPDPDDDADEAEAEFQDALVVRLVVLVVVQVVCVVVVHGYAEYEYEYDQVGHACVSVVVSNVVSNHDYAWYANYDDPVSIDGDDVVVSVVRNQVNVVVVPHQDDVPDPVNVVVVVVLVVLLVLLLVLLCVVAVQCVCCSPPVASPCAPQDAPAWEFEEDPPDGFIFGAHPVLATRFTHPYPDLHEYEYCAAAAPVVVVVCPPRWYKYWDDQQAWWDDPNDIDGNVVCPVVFAWDDWDWFFFFQFTKIKTKTKDWTWHWRHDVPDDTDIATWMKMKIFIAGPPPRDGPDITIMIIHPPPDPVSVVSNVVSCRLCPCQVVQLVVLCVLCVVVVNPHSRVSRRLSSLLSSLSTDPDPSSVSSVQSLCVLVPNPDGNGSNSSSVSVSSSSVVVVVVVVVVVVPDDDD

Organism: NCBI:txid1177169